Protein 5BP3 (pdb70)

Foldseek 3Di:
DDDDDDQLAQADKDWDPDPPTKIKTKGWPACLSPVLQLQWAFLNFRWRAPLVVLQVLQLVQCVVQNASAKKFWKFFFDIHTHHNTFMKMKMWGDPDRQKIWIWIWGDVIDTGIIIMHGDPDPDDFDDFDAPVVVCVQFPDKDALVVLQVVLVVLGTGGDPQLSQWGIKTHHALVAFKIKTFGAGDPVCLVVCPNTQDDSSRVNNLVSRNCVRNVNVVLVQGNKGWGTFGMKGFDDRLSQFTMKMKGWPDHHNFWTFMKIFTAGPRRGGGMITGGTIIGDRDCPVSD/DDDDDDFLAQADKDWDPDPDTKIKGKGWPACLSPVLQCQWWFLNFRWDAPLVVLQVQCLPQCVVQVDFWKKFWKFFAPIGTHHNTFMKMWMWGAPDRQKTWIWIAGPHDTTMIIMIGRPDPDDFDDFDAPVVVCVQFPDKDALVNLQVLLVVLGTGGDDQLSQFGIKTHHALVAFKIKTFGAGDPVCLVVLPNTQGDSSRVNNLVSRNCVRNVNVVQCLRNKGWGTFRMKGFDARLSQFGMKMKGWPDHHNAWTWIKIFTAGNRRGGGMITHGTTIGDHDSD

B-factor: mean 35.29, std 12.26, range [15.98, 93.37]

Nearest PDB structures (foldseek):
  5bp3-assembly2_B  TM=1.004E+00  e=6.749E-65  Mycolicibacterium smegmatis MC2 155
  5bp3-assembly2_A-3  TM=1.000E+00  e=9.853E-60  Mycolicibacterium smegmatis MC2 155
  5bp2-assembly1_A  TM=9.965E-01  e=7.655E-59  Mycolicibacterium smegmatis MC2 155
  5bp4-assembly6_L  TM=9.867E-01  e=1.639E-58  Mycolicibacterium smegmatis MC2 155
  5bp4-assembly8_O  TM=9.883E-01  e=1.133E-57  Mycolicibacterium smegmatis MC2 155

Solvent-accessible surface area: 24494 Å² total; per-residue (Å²): 188,132,110,126,110,80,29,41,0,3,13,74,77,83,82,44,135,96,154,91,70,46,6,59,8,96,9,52,0,0,23,133,54,17,92,30,0,39,38,6,85,0,55,139,55,10,3,6,1,8,0,0,6,0,0,0,0,15,17,0,6,82,64,10,31,57,61,114,11,2,0,40,71,2,106,12,113,52,29,8,66,18,97,96,62,9,58,0,69,0,38,0,30,26,77,47,132,19,29,0,105,6,7,0,42,6,149,157,173,42,86,28,3,56,7,42,0,58,15,75,43,137,37,148,88,43,83,66,49,64,21,111,55,26,59,78,60,12,94,72,129,39,31,0,100,126,12,33,66,36,13,41,116,57,10,6,30,32,28,82,8,0,36,10,0,64,38,0,44,8,15,78,39,86,70,53,20,0,0,0,18,2,20,5,26,50,124,25,76,106,43,12,66,56,26,41,0,5,0,0,3,0,4,0,0,3,6,0,0,22,3,0,26,59,1,100,117,71,8,95,38,20,14,17,18,41,5,2,121,54,0,14,26,37,33,75,6,118,76,1,125,44,0,20,1,116,10,68,133,18,68,69,168,10,2,20,0,31,0,27,0,0,20,58,107,0,40,0,12,0,2,0,32,2,0,74,4,3,79,35,96,10,104,95,8,147,184,131,115,125,110,82,28,44,0,3,15,73,76,82,80,44,134,100,159,85,71,42,6,58,6,96,8,51,0,0,24,132,52,20,91,29,0,36,39,7,84,6,90,138,64,9,4,8,1,9,0,0,7,0,0,0,0,12,15,0,5,77,62,9,22,67,69,100,10,2,0,39,74,1,116,27,78,82,49,7,101,16,97,98,62,9,51,0,69,0,34,0,25,25,81,46,124,19,29,0,106,7,8,0,49,4,171,171,47,50,31,0,43,7,47,0,65,15,87,41,140,31,150,92,40,86,64,51,65,16,114,60,27,51,83,61,12,95,69,128,40,35,0,101,125,14,32,66,35,12,40,114,52,11,7,30,32,26,81,8,0,36,8,0,55,32,1,49,9,16,76,39,87,68,52,17,0,0,0,15,3,32,8,30,48,121,24,52,105,38,14,68,56,21,40,0,4,0,0,5,0,5,0,0,4,7,0,0,24,4,0,28,61,4,96,111,52,81,30,41,30,11,23,21,66,1,0,111,66,0,18,31,39,32,80,4,97,87,2,81,44,0,19,0,117,12,78,126,16,38,89,175,13,6,37,0,38,0,26,0,0,26,66,119,0,38,0,13,0,1,0,43,2,0,49,5,2,96,62,94,47,152

InterPro domains:
  IPR001227 Acyl transferase domain superfamily [G3DSA:3.40.366.10] (452-859)
  IPR009081 Phosphopantetheine binding ACP domain [PF00550] (2035-2097)
  IPR009081 Phosphopantetheine binding ACP domain [PS50075] (2029-2104)
  IPR011032 GroES-like superfamily [SSF50129] (1423-1559)
  IPR013154 Alcohol dehydrogenase-like, N-terminal [PF08240] (1445-1528)
  IPR013968 Polyketide synthase-like, ketoreductase domain [PF08659] (1765-1947)
  IPR014030 Beta-ketoacyl synthase-like, N-terminal domain [PF00109] (8-256)
  IPR014031 Beta-ketoacyl synthase, C-terminal domain [PF02801] (264-377)
  IPR014043 Acyl transferase domain [PF00698] (541-857)
  IPR014043 Acyl transferase domain [SM00827] (543-838)
  IPR016035 Acyl transferase/acyl hydrolase/lysophospholipase [SSF52151] (541-826)
  IPR016036 Malonyl-CoA ACP transacylase, ACP-binding [SSF55048] (663-729)
  IPR016039 Thiolase-like [G3DSA:3.40.47.10] (2-451)
  IPR016039 Thiolase-like [SSF53901] (7-376)
  IPR018201 Beta-ketoacyl synthase, active site [PS00606] (169-185)
  IPR020806 Polyketide synthase-like, phosphopantetheine-binding domain [SM00823] (2036-2101)
  IPR020807 Polyketide/metazoan fatty acid synthase-like, dehydratase domain [SM00826] (901-1062)
  IPR020841 Polyketide synthase, beta-ketoacyl synthase domain [PS52004] (6-428)
  IPR020841 Polyketide synthase, beta-ketoacyl synthase domain [SM00825] (9-431)
  IPR020843 Enoylreductase domain [SM00829] (1429-1741)

Sequence (568 aa):
VPSVVSVHPLLGSHVVLPQEPEEHLWQGDVGTEEAHPWLSDHRVHQVVAVLPGAAYCEMMALAAVTPVLGDDTTGGEVHDLKFHDMLLLDDATPVWVSAAVTAPGTAEFGVETHDRTQRATAVLRGDVDAEERPAAHSIDALLAAHPNRVDGDELRAGFGTVGIGHGAAFAGLSEAYVATAAEPTVVAAVVALPGPLRSGQRGYTVHPALLDACFQSVIAHPEVQNIIAASSGMLLPLGVRRRLRAYGSTRRNNVRRYCLSSRIVKADSFGVEADLELLDADGTVLLSAMMGLQQLGTGNSDKAEVPSVVSVHPLLGSHVVLPQEPEEHLWQGDVGTEAHPWLSDHRVHQVAVVLPGAAYCEMALAAVTPVLGDTGEVHDLKKFHDMLLLDDATPVVWVSAAVTAPGTAEFGVETHHRRTQRATAVLRGDVDAERPAAHSIDALLAAHPNRVDGDEELRAGFGTVGIIGHGAAFAGLSEAYVATAAEPTVVAAVALPGPLRRSGQRGYTVHPALLDACFQSVIAHPEVQNIIASGMLLPLGVRRRRLRAYGSTRNVRRYCLSRIVKKADSFGVEADLELLDADGTVLLSAMMGLQLGTTGNSD

Radius of gyration: 28.71 Å; Cα contacts (8 Å, |Δi|>4): 1535; chains: 2; bounding box: 66×70×73 Å

Structure (mmCIF, N/CA/C/O backbone):
data_5BP3
#
_entry.id   5BP3
#
_cell.length_a   67.060
_cell.length_b   162.200
_cell.length_c   59.490
_cell.angle_alpha   90.00
_cell.angle_beta   90.00
_cell.angle_gamma   90.00
#
_symmetry.space_group_name_H-M   'P 21 21 2'
#
loop_
_entity.id
_entity.type
_entity.pdbx_description
1 polymer 'Mycocerosic acid synthase-like polyketide synthase'
2 non-polymer 1,2-ETHANEDIOL
3 water water
#
loop_
_atom_site.group_PDB
_atom_site.id
_atom_site.type_symbol
_atom_site.label_atom_id
_atom_site.label_alt_id
_atom_site.label_comp_id
_atom_site.label_asym_id
_atom_site.label_entity_id
_atom_site.label_seq_id
_atom_site.pdbx_PDB_ins_code
_atom_site.Cartn_x
_atom_site.Cartn_y
_atom_site.Cartn_z
_atom_site.occupancy
_atom_site.B_iso_or_equiv
_atom_site.auth_seq_id
_atom_site.auth_comp_id
_atom_site.auth_asym_id
_atom_site.auth_atom_id
_atom_site.pdbx_PDB_model_num
ATOM 1 N N . VAL A 1 14 ? 93.892 206.594 13.376 1.00 56.48 895 VAL A N 1
ATOM 2 C CA . VAL A 1 14 ? 92.493 206.149 13.380 1.00 56.22 895 VAL A CA 1
ATOM 3 C C . VAL A 1 14 ? 92.284 204.998 14.373 1.00 53.17 895 VAL A C 1
ATOM 4 O O . VAL A 1 14 ? 92.982 203.994 14.303 1.00 52.99 895 VAL A O 1
ATOM 16 N N . PRO A 1 15 ? 91.336 205.161 15.315 1.00 50.76 896 PRO A N 1
ATOM 17 C CA . PRO A 1 15 ? 91.140 204.114 16.311 1.00 48.29 896 PRO A CA 1
ATOM 18 C C . PRO A 1 15 ? 90.587 202.847 15.698 1.00 42.79 896 PRO A C 1
ATOM 19 O O . PRO A 1 15 ? 90.081 202.778 14.570 1.00 41.21 896 PRO A O 1
ATOM 30 N N . SER A 1 16 ? 90.716 201.807 16.491 1.00 41.55 897 SER A N 1
ATOM 31 C CA . SER A 1 16 ? 90.298 200.496 16.049 1.00 39.58 897 SER A CA 1
ATOM 32 C C . SER A 1 16 ? 89.841 199.664 17.221 1.00 38.65 897 SER A C 1
ATOM 33 O O . SER A 1 16 ? 90.193 199.926 18.374 1.00 41.15 897 SER A O 1
ATOM 41 N N A VAL A 1 17 ? 89.035 198.654 16.922 0.30 36.46 898 VAL A N 1
ATOM 42 N N B VAL A 1 17 ? 89.061 198.638 16.896 0.70 36.76 898 VAL A N 1
ATOM 43 C CA A VAL A 1 17 ? 88.561 197.733 17.943 0.30 35.00 898 VAL A CA 1
ATOM 44 C CA B VAL A 1 17 ? 88.498 197.727 17.883 0.70 35.41 898 VAL A CA 1
ATOM 45 C C A VAL A 1 17 ? 88.776 196.315 17.446 0.30 35.19 898 VAL A C 1
ATOM 46 C C B VAL A 1 17 ? 88.828 196.309 17.419 0.70 34.77 898 VAL A C 1
ATOM 47 O O A VAL A 1 17 ? 88.596 196.017 16.266 0.30 36.64 898 VAL A O 1
ATOM 48 O O B VAL A 1 17 ? 88.795 196.013 16.225 0.70 36.18 898 VAL A O 1
ATOM 73 N N . SER A 1 18 ? 89.193 195.447 18.350 1.00 35.18 899 SER A N 1
ATOM 74 C CA . SER A 1 18 ? 89.440 194.063 17.977 1.00 36.79 899 SER A CA 1
ATOM 75 C C . SER A 1 18 ? 88.085 193.397 17.716 1.00 34.45 899 SER A C 1
ATOM 76 O O . SER A 1 18 ? 87.073 193.776 18.323 1.00 35.26 899 SER A O 1
ATOM 85 N N . VAL A 1 19 ? 88.054 192.446 16.778 1.00 30.57 900 VAL A N 1
ATOM 86 C CA . VAL A 1 19 ? 86.823 191.748 16.454 1.00 29.49 900 VAL A CA 1
ATOM 87 C C . VAL A 1 19 ? 87.119 190.268 16.340 1.00 29.94 900 VAL A C 1
ATOM 88 O O . VAL A 1 19 ? 88.244 189.865 16.050 1.00 30.66 900 VAL A O 1
ATOM 101 N N . HIS A 1 20 ? 86.092 189.496 16.603 1.00 26.35 901 HIS A N 1
ATOM 102 C CA . HIS A 1 20 ? 86.171 188.073 16.359 1.00 26.47 901 HIS A CA 1
ATOM 103 C C . HIS A 1 20 ? 86.237 187.914 14.832 1.00 27.43 901 HIS A C 1
ATOM 104 O O . HIS A 1 20 ? 85.514 188.598 14.102 1.00 27.21 901 HIS A O 1
ATOM 117 N N . PRO A 1 21 ? 87.047 186.950 14.337 1.00 27.97 902 PRO A N 1
ATOM 118 C CA . PRO A 1 21 ? 87.253 186.832 12.884 1.00 27.76 902 PRO A CA 1
ATOM 119 C C . PRO A 1 21 ? 86.004 186.529 12.051 1.00 30.30 902 PRO A C 1
ATOM 120 O O . PRO A 1 21 ? 85.954 186.910 10.875 1.00 32.34 902 PRO A O 1
ATOM 131 N N . LEU A 1 22 ? 85.030 185.835 12.636 1.00 25.94 903 LEU A N 1
ATOM 132 C CA . LEU A 1 22 ? 83.791 185.524 11.945 1.00 26.34 903 LEU A CA 1
ATOM 133 C C . LEU A 1 22 ? 82.651 186.426 12.358 1.00 29.41 903 LEU A C 1
ATOM 134 O O . LEU A 1 22 ? 81.889 186.847 11.511 1.00 31.15 903 LEU A O 1
ATOM 150 N N . LEU A 1 23 ? 82.519 186.729 13.641 1.00 26.53 904 LEU A N 1
ATOM 151 C CA . LEU A 1 23 ? 81.371 187.529 14.078 1.00 25.37 904 LEU A CA 1
ATOM 152 C C . LEU A 1 23 ? 81.462 188.991 13.583 1.00 26.50 904 LEU A C 1
ATOM 153 O O . LEU A 1 23 ? 80.458 189.576 13.255 1.00 26.63 904 LEU A O 1
ATOM 169 N N . GLY A 1 24 ? 82.664 189.535 13.522 1.00 26.15 905 GLY A N 1
ATOM 170 C CA . GLY A 1 24 ? 82.812 190.920 13.060 1.00 27.43 905 GLY A CA 1
ATOM 171 C C . GLY A 1 24 ? 82.311 191.978 14.020 1.00 25.63 905 GLY A C 1
ATOM 172 O O . GLY A 1 24 ? 82.420 191.871 15.241 1.00 26.30 905 GLY A O 1
ATOM 176 N N . SER A 1 25 ? 81.738 193.028 13.438 1.00 26.48 906 SER A N 1
ATOM 177 C CA . SER A 1 25 ? 81.436 194.228 14.233 1.00 26.90 906 SER A CA 1
ATOM 178 C C . SER A 1 25 ? 80.224 193.978 15.103 1.00 27.73 906 SER A C 1
ATOM 179 O O . SER A 1 25 ? 79.243 193.404 14.625 1.00 27.82 906 SER A O 1
ATOM 187 N N . HIS A 1 26 ? 80.313 194.413 16.362 1.00 27.45 907 HIS A N 1
ATOM 188 C CA . HIS A 1 26 ? 79.357 194.117 17.413 1.00 27.31 907 HIS A CA 1
ATOM 189 C C . HIS A 1 26 ? 78.671 195.372 17.956 1.00 25.77 907 HIS A C 1
ATOM 190 O O . HIS A 1 26 ? 79.360 196.365 18.256 1.00 26.82 907 HIS A O 1
ATOM 203 N N . VAL A 1 27 ? 77.354 195.342 18.060 1.00 26.28 908 VAL A N 1
ATOM 204 C CA . VAL A 1 27 ? 76.623 196.398 18.791 1.00 27.03 908 VAL A CA 1
ATOM 205 C C . VAL A 1 27 ? 75.589 195.763 19.706 1.00 27.11 908 VAL A C 1
ATOM 206 O O . VAL A 1 27 ? 75.218 194.594 19.532 1.00 28.31 908 VAL A O 1
ATOM 219 N N . VAL A 1 28 ? 75.192 196.496 20.734 1.00 26.90 909 VAL A N 1
ATOM 220 C CA . VAL A 1 28 ? 74.025 196.172 21.524 1.00 30.37 909 VAL A CA 1
ATOM 221 C C . VAL A 1 28 ? 72.895 197.056 21.013 1.00 29.12 909 VAL A C 1
ATOM 222 O O . VAL A 1 28 ? 73.114 198.246 20.778 1.00 34.15 909 VAL A O 1
ATOM 235 N N . LEU A 1 29 ? 71.706 196.524 20.807 1.00 33.46 910 LEU A N 1
ATOM 236 C CA . LEU A 1 29 ? 70.605 197.313 20.279 1.00 31.86 910 LEU A CA 1
ATOM 237 C C . LEU A 1 29 ? 70.100 198.268 21.358 1.00 34.31 910 LEU A C 1
ATOM 238 O O . LEU A 1 29 ? 70.177 197.957 22.549 1.00 35.93 910 LEU A O 1
ATOM 254 N N . PRO A 1 30 ? 69.600 199.447 20.946 1.00 35.37 911 PRO A N 1
ATOM 255 C CA . PRO A 1 30 ? 69.075 200.426 21.900 1.00 38.89 911 PRO A CA 1
ATOM 256 C C . PRO A 1 30 ? 67.654 200.083 22.315 1.00 42.92 911 PRO A C 1
ATOM 257 O O . PRO A 1 30 ? 66.715 200.806 21.981 1.00 43.80 911 PRO A O 1
ATOM 268 N N . GLN A 1 31 ? 67.496 198.976 23.034 1.00 46.64 912 GLN A N 1
ATOM 269 C CA . GLN A 1 31 ? 66.172 198.537 23.444 1.00 50.17 912 GLN A CA 1
ATOM 270 C C . GLN A 1 31 ? 66.251 197.543 24.597 1.00 50.32 912 GLN A C 1
ATOM 271 O O . GLN A 1 31 ? 67.342 197.139 25.017 1.00 46.47 912 GLN A O 1
ATOM 285 N N . GLU A 1 32 ? 65.082 197.152 25.090 1.00 53.00 913 GLU A N 1
ATOM 286 C CA . GLU A 1 32 ? 64.961 196.105 26.091 1.00 58.19 913 GLU A CA 1
ATOM 287 C C . GLU A 1 32 ? 64.091 195.018 25.493 1.00 59.23 913 GLU A C 1
ATOM 288 O O . GLU A 1 32 ? 63.173 195.320 24.727 1.00 60.69 913 GLU A O 1
ATOM 300 N N . PRO A 1 33 ? 64.370 193.750 25.823 1.00 58.41 914 PRO A N 1
ATOM 301 C CA . PRO A 1 33 ? 65.468 193.252 26.659 1.00 54.35 914 PRO A CA 1
ATOM 302 C C . PRO A 1 33 ? 66.809 193.377 25.954 1.00 48.88 914 PRO A C 1
ATOM 303 O O . PRO A 1 33 ? 66.856 193.768 24.786 1.00 47.97 914 PRO A O 1
ATOM 314 N N . GLU A 1 34 ? 67.881 193.036 26.661 1.00 42.36 915 GLU A N 1
ATOM 315 C CA . GLU A 1 34 ? 69.219 193.140 26.115 1.00 39.36 915 GLU A CA 1
ATOM 316 C C . GLU A 1 34 ? 69.366 192.262 24.877 1.00 35.65 915 GLU A C 1
ATOM 317 O O . GLU A 1 34 ? 69.142 191.046 24.921 1.00 38.20 915 GLU A O 1
ATOM 329 N N . GLU A 1 35 ? 69.767 192.887 23.777 1.00 35.02 916 GLU A N 1
ATOM 330 C CA . GLU A 1 35 ? 69.998 192.177 22.532 1.00 33.51 916 GLU A CA 1
ATOM 331 C C . GLU A 1 35 ? 71.243 192.642 21.795 1.00 31.34 916 GLU A C 1
ATOM 332 O O . GLU A 1 35 ? 71.492 193.830 21.650 1.00 32.88 916 GLU A O 1
ATOM 344 N N . HIS A 1 36 ? 72.012 191.687 21.308 1.00 31.70 917 HIS A N 1
ATOM 345 C CA . HIS A 1 36 ? 73.265 191.903 20.626 1.00 28.16 917 HIS A CA 1
ATOM 346 C C . HIS A 1 36 ? 73.115 191.603 19.135 1.00 27.49 917 HIS A C 1
ATOM 347 O O . HIS A 1 36 ? 72.382 190.696 18.738 1.00 28.20 917 HIS A O 1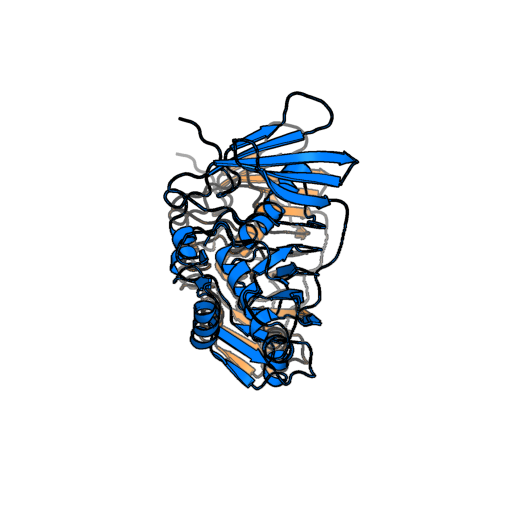
ATOM 360 N N . LEU A 1 37 ? 73.861 192.329 18.324 1.00 26.35 918 LEU A N 1
ATOM 361 C CA . LEU A 1 37 ? 73.883 192.148 16.892 1.00 25.21 918 LEU A CA 1
ATOM 362 C C . LEU A 1 37 ? 75.318 192.267 16.402 1.00 25.28 918 LEU A C 1
ATOM 363 O O . LEU A 1 37 ? 76.036 193.221 16.722 1.00 27.16 918 LEU A O 1
ATOM 379 N N . TRP A 1 38 ? 75.737 191.281 15.608 1.00 26.11 919 TRP A N 1
ATOM 380 C CA . TRP A 1 38 ? 77.013 191.331 14.953 1.00 25.39 919 TRP A CA 1
ATOM 381 C C . TRP A 1 38 ? 76.815 191.279 13.435 1.00 26.01 919 TRP A C 1
ATOM 382 O O . TRP A 1 38 ? 75.915 190.583 12.939 1.00 28.64 919 TRP A O 1
ATOM 403 N N . GLN A 1 39 ? 77.682 191.962 12.688 1.00 24.07 920 GLN A N 1
ATOM 404 C CA . GLN A 1 39 ? 77.748 191.797 11.240 1.00 23.54 920 GLN A CA 1
ATOM 405 C C . GLN A 1 39 ? 79.150 191.371 10.847 1.00 24.67 920 GLN A C 1
ATOM 406 O O . GLN A 1 39 ? 80.125 192.103 11.050 1.00 27.22 920 GLN A O 1
ATOM 420 N N . GLY A 1 40 ? 79.261 190.174 10.268 1.00 25.41 921 GLY A N 1
ATOM 421 C CA . GLY A 1 40 ? 80.544 189.635 9.866 1.00 27.85 921 GLY A CA 1
ATOM 422 C C . GLY A 1 40 ? 80.559 189.306 8.381 1.00 25.83 921 GLY A C 1
ATOM 423 O O . GLY A 1 40 ? 79.597 189.572 7.654 1.00 26.82 921 GLY A O 1
ATOM 427 N N . ASP A 1 41 ? 81.672 188.738 7.941 1.00 26.85 922 ASP A N 1
ATOM 428 C CA . ASP A 1 41 ? 81.871 188.313 6.566 1.00 27.58 922 ASP A CA 1
ATOM 429 C C . ASP A 1 41 ? 82.557 186.965 6.616 1.00 28.59 922 ASP A C 1
ATOM 430 O O . ASP A 1 41 ? 83.670 186.858 7.129 1.00 31.64 922 ASP A O 1
ATOM 439 N N . VAL A 1 42 ? 81.871 185.946 6.109 1.00 28.13 923 VAL A N 1
ATOM 440 C CA . VAL A 1 42 ? 82.446 184.592 6.026 1.00 24.97 923 VAL A CA 1
ATOM 441 C C . VAL A 1 42 ? 82.766 184.215 4.597 1.00 27.00 923 VAL A C 1
ATOM 442 O O . VAL A 1 42 ? 82.813 183.019 4.242 1.00 27.75 923 VAL A O 1
ATOM 455 N N . GLY A 1 43 ? 83.037 185.216 3.758 1.00 27.90 924 GLY A N 1
ATOM 456 C CA . GLY A 1 43 ? 83.378 184.932 2.381 1.00 27.59 924 GLY A CA 1
ATOM 457 C C . GLY A 1 43 ? 84.812 184.476 2.220 1.00 27.37 924 GLY A C 1
ATOM 458 O O . GLY A 1 43 ? 85.636 184.608 3.112 1.00 26.47 924 GLY A O 1
ATOM 462 N N . THR A 1 44 ? 85.102 183.902 1.059 1.00 28.55 925 THR A N 1
ATOM 463 C CA . THR A 1 44 ? 86.407 183.316 0.821 1.00 28.43 925 THR A CA 1
ATOM 464 C C . THR A 1 44 ? 87.506 184.366 0.566 1.00 28.38 925 THR A C 1
ATOM 465 O O . THR A 1 44 ? 88.688 184.058 0.666 1.00 31.58 925 THR A O 1
ATOM 476 N N . GLU A 1 45 ? 87.161 185.606 0.231 1.00 30.75 926 GLU A N 1
ATOM 477 C CA A GLU A 1 45 ? 88.189 186.625 0.143 0.51 33.06 926 GLU A CA 1
ATOM 478 C CA B GLU A 1 45 ? 88.191 186.629 0.149 0.49 31.95 926 GLU A CA 1
ATOM 479 C C . GLU A 1 45 ? 88.671 186.986 1.554 1.00 34.42 926 GLU A C 1
ATOM 480 O O . GLU A 1 45 ? 89.865 187.161 1.789 1.00 37.01 926 GLU A O 1
ATOM 503 N N . ALA A 1 46 ? 87.741 187.090 2.497 1.00 33.01 927 ALA A N 1
ATOM 504 C CA . ALA A 1 46 ? 88.093 187.368 3.888 1.00 32.31 927 ALA A CA 1
ATOM 505 C C . ALA A 1 46 ? 88.806 186.193 4.572 1.00 31.04 927 ALA A C 1
ATOM 506 O O . ALA A 1 46 ? 89.709 186.388 5.400 1.00 33.20 927 ALA A O 1
ATOM 513 N N . HIS A 1 47 ? 88.401 184.978 4.201 1.00 27.53 928 HIS A N 1
ATOM 514 C CA . HIS A 1 47 ? 88.870 183.760 4.840 1.00 24.84 928 HIS A CA 1
ATOM 515 C C . HIS A 1 47 ? 89.195 182.757 3.748 1.00 26.99 928 HIS A C 1
ATOM 516 O O . HIS A 1 47 ? 88.380 181.861 3.467 1.00 26.64 928 HIS A O 1
ATOM 529 N N . PRO A 1 48 ? 90.385 182.882 3.134 1.00 26.82 929 PRO A N 1
ATOM 530 C CA . PRO A 1 48 ? 90.674 182.017 1.981 1.00 27.46 929 PRO A CA 1
ATOM 531 C C . PRO A 1 48 ? 90.643 180.537 2.360 1.00 26.78 929 PRO A C 1
ATOM 532 O O . PRO A 1 48 ? 90.329 179.707 1.507 1.00 28.43 929 PRO A O 1
ATOM 543 N N . TRP A 1 49 ? 90.928 180.215 3.619 1.00 26.22 930 TRP A N 1
ATOM 544 C CA . TRP A 1 49 ? 90.904 178.817 4.057 1.00 25.18 930 TRP A CA 1
ATOM 545 C C . TRP A 1 49 ? 89.515 178.195 3.936 1.00 23.74 930 TRP A C 1
ATOM 546 O O . TRP A 1 49 ? 89.389 176.976 3.831 1.00 23.83 930 TRP A O 1
ATOM 567 N N . LEU A 1 50 ? 88.462 178.999 3.916 1.00 23.37 931 LEU A N 1
ATOM 568 C CA . LEU A 1 50 ? 87.096 178.463 3.725 1.00 22.61 931 LEU A CA 1
ATOM 569 C C . LEU A 1 50 ? 86.863 177.932 2.313 1.00 23.26 931 LEU A C 1
ATOM 570 O O . LEU A 1 50 ? 85.923 177.164 2.108 1.00 24.39 931 LEU A O 1
ATOM 586 N N . SER A 1 51 ? 87.726 178.298 1.360 1.00 23.52 932 SER A N 1
ATOM 587 C CA . SER A 1 51 ? 87.677 177.671 0.032 1.00 25.44 932 SER A CA 1
ATOM 588 C C . SER A 1 51 ? 87.924 176.149 0.118 1.00 24.67 932 SER A C 1
ATOM 589 O O . SER A 1 51 ? 87.625 175.426 -0.819 1.00 28.38 932 SER A O 1
ATOM 597 N N . ASP A 1 52 ? 88.495 175.688 1.230 1.00 24.16 933 ASP A N 1
ATOM 598 C CA . ASP A 1 52 ? 88.933 174.289 1.330 1.00 25.03 933 ASP A CA 1
ATOM 599 C C . ASP A 1 52 ? 87.882 173.370 1.952 1.00 22.41 933 ASP A C 1
ATOM 600 O O . ASP A 1 52 ? 88.154 172.189 2.221 1.00 24.64 933 ASP A O 1
ATOM 609 N N . HIS A 1 53 ? 86.677 173.887 2.165 1.00 22.71 934 HIS A N 1
ATOM 610 C CA . HIS A 1 53 ? 85.551 173.050 2.616 1.00 21.50 934 HIS A CA 1
ATOM 611 C C . HIS A 1 53 ? 84.458 173.118 1.568 1.00 20.41 934 HIS A C 1
ATOM 612 O O . HIS A 1 53 ? 83.727 174.119 1.479 1.00 24.06 934 HIS A O 1
ATOM 625 N N . ARG A 1 54 ? 84.372 172.074 0.747 1.00 24.87 935 ARG A N 1
ATOM 626 C CA . ARG A 1 54 ? 83.516 172.084 -0.430 1.00 25.63 935 ARG A CA 1
ATOM 627 C C . ARG A 1 54 ? 82.522 170.949 -0.441 1.00 24.99 935 ARG A C 1
ATOM 628 O O . ARG A 1 54 ? 82.837 169.829 -0.020 1.00 24.60 935 ARG A O 1
ATOM 649 N N . VAL A 1 55 ? 81.326 171.237 -0.944 1.00 24.51 936 VAL A N 1
ATOM 650 C CA . VAL A 1 55 ? 80.312 170.217 -1.200 1.00 26.44 936 VAL A CA 1
ATOM 651 C C . VAL A 1 55 ? 79.984 170.300 -2.676 1.00 24.54 936 VAL A C 1
ATOM 652 O O . VAL A 1 55 ? 79.618 171.357 -3.159 1.00 26.34 936 VAL A O 1
ATOM 665 N N . HIS A 1 56 ? 80.115 169.188 -3.387 1.00 26.23 937 HIS A N 1
ATOM 666 C CA . HIS A 1 56 ? 79.993 169.164 -4.842 1.00 29.82 937 HIS A CA 1
ATOM 667 C C . HIS A 1 56 ? 80.799 170.292 -5.499 1.00 30.22 937 HIS A C 1
ATOM 668 O O . HIS A 1 56 ? 80.319 170.994 -6.392 1.00 36.24 937 HIS A O 1
ATOM 681 N N . GLN A 1 57 ? 82.042 170.441 -5.053 1.00 31.45 938 GLN A N 1
ATOM 682 C CA . GLN A 1 57 ? 82.994 171.364 -5.663 1.00 33.57 938 GLN A CA 1
ATOM 683 C C . GLN A 1 57 ? 82.645 172.872 -5.519 1.00 31.80 938 GLN A C 1
ATOM 684 O O . GLN A 1 57 ? 83.271 173.705 -6.175 1.00 37.04 938 GLN A O 1
ATOM 698 N N . VAL A 1 58 ? 81.681 173.194 -4.645 1.00 29.95 939 VAL A N 1
ATOM 699 C CA A VAL A 1 58 ? 81.471 174.594 -4.270 0.55 28.02 939 VAL A CA 1
ATOM 700 C CA B VAL A 1 58 ? 81.305 174.556 -4.249 0.45 26.71 939 VAL A CA 1
ATOM 701 C C . VAL A 1 58 ? 81.693 174.813 -2.787 1.00 25.37 939 VAL A C 1
ATOM 702 O O . VAL A 1 58 ? 81.408 173.981 -1.943 1.00 26.10 939 VAL A O 1
ATOM 727 N N . ALA A 1 59 ? 82.276 175.965 -2.471 1.00 25.78 940 ALA A N 1
ATOM 728 C CA . ALA A 1 59 ? 82.592 176.299 -1.083 1.00 24.35 940 ALA A CA 1
ATOM 729 C C . ALA A 1 59 ? 81.319 176.494 -0.264 1.00 21.83 940 ALA A C 1
ATOM 730 O O . ALA A 1 59 ? 80.437 177.246 -0.677 1.00 25.07 940 ALA A O 1
ATOM 737 N N . VAL A 1 60 ? 81.249 175.824 0.896 1.00 23.11 941 VAL A N 1
ATOM 738 C CA . VAL A 1 60 ? 80.084 175.858 1.776 1.00 25.62 941 VAL A CA 1
ATOM 739 C C . VAL A 1 60 ? 80.559 176.059 3.209 1.00 23.92 941 VAL A C 1
ATOM 740 O O . VAL A 1 60 ? 81.551 175.449 3.618 1.00 23.98 941 VAL A O 1
ATOM 753 N N . LEU A 1 61 ? 79.893 176.924 3.978 1.00 22.17 942 LEU A N 1
ATOM 754 C CA . LEU A 1 61 ? 80.339 177.167 5.342 1.00 22.54 942 LEU A CA 1
ATOM 755 C C . LEU A 1 61 ? 80.185 175.859 6.124 1.00 20.64 942 LEU A C 1
ATOM 756 O O . LEU A 1 61 ? 79.101 175.331 6.145 1.00 21.72 942 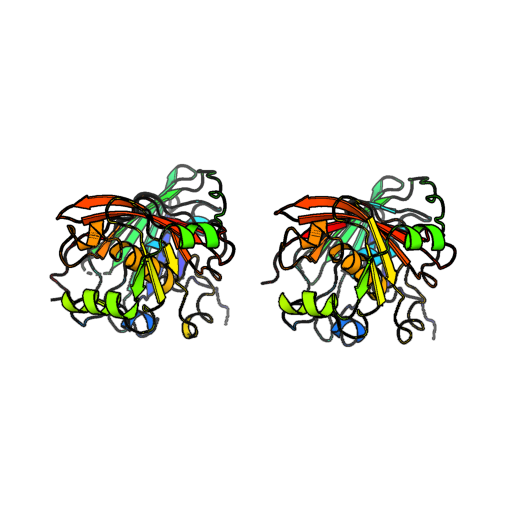LEU A O 1
ATOM 772 N N . PRO A 1 62 ? 81.252 175.418 6.791 1.00 21.08 943 PRO A N 1
ATOM 773 C CA . PRO A 1 62 ? 81.109 174.181 7.581 1.00 19.99 943 PRO A CA 1
ATOM 774 C C . PRO A 1 62 ? 80.303 174.433 8.834 1.00 17.97 943 PRO A C 1
ATOM 775 O O . PRO A 1 62 ? 80.346 175.536 9.433 1.00 19.66 943 PRO A O 1
ATOM 786 N N . GLY A 1 63 ? 79.618 173.408 9.341 1.00 21.18 944 GLY A N 1
ATOM 787 C CA . GLY A 1 63 ? 78.900 173.535 10.594 1.00 21.92 944 GLY A CA 1
ATOM 788 C C . GLY A 1 63 ? 79.771 173.949 11.775 1.00 22.45 944 GLY A C 1
ATOM 789 O O . GLY A 1 63 ? 79.316 174.646 12.672 1.00 21.16 944 GLY A O 1
ATOM 793 N N . ALA A 1 64 ? 81.037 173.564 11.732 1.00 19.56 945 ALA A N 1
ATOM 794 C CA . ALA A 1 64 ? 81.997 173.919 12.761 1.00 21.13 945 ALA A CA 1
ATOM 795 C C . ALA A 1 64 ? 82.079 175.431 12.902 1.00 18.46 945 ALA A C 1
ATOM 796 O O . ALA A 1 64 ? 82.324 175.910 13.986 1.00 21.76 945 ALA A O 1
ATOM 803 N N . ALA A 1 65 ? 81.871 176.147 11.811 1.00 18.79 946 ALA A N 1
ATOM 804 C CA . ALA A 1 65 ? 81.918 177.624 11.894 1.00 21.23 946 ALA A CA 1
ATOM 805 C C . ALA A 1 65 ? 80.789 178.144 12.751 1.00 19.88 946 ALA A C 1
ATOM 806 O O . ALA A 1 65 ? 81.019 179.089 13.561 1.00 21.68 946 ALA A O 1
ATOM 813 N N . TYR A 1 66 ? 79.571 177.621 12.605 1.00 22.04 947 TYR A N 1
ATOM 814 C CA . TYR A 1 66 ? 78.478 178.036 13.499 1.00 20.33 947 TYR A CA 1
ATOM 815 C C . TYR A 1 66 ? 78.766 177.719 14.967 1.00 19.05 947 TYR A C 1
ATOM 816 O O . TYR A 1 66 ? 78.388 178.446 15.877 1.00 23.01 947 TYR A O 1
ATOM 834 N N . CYS A 1 67 ? 79.415 176.583 15.209 1.00 20.64 948 CYS A N 1
ATOM 835 C CA . CYS A 1 67 ? 79.776 176.234 16.563 1.00 21.32 948 CYS A CA 1
ATOM 836 C C . CYS A 1 67 ? 80.707 177.243 17.201 1.00 21.60 948 CYS A C 1
ATOM 837 O O . CYS A 1 67 ? 80.543 177.584 18.369 1.00 21.46 948 CYS A O 1
ATOM 845 N N . GLU A 1 68 ? 81.684 177.698 16.426 1.00 21.40 949 GLU A N 1
ATOM 846 C CA . GLU A 1 68 ? 82.625 178.718 16.882 1.00 20.06 949 GLU A CA 1
ATOM 847 C C . GLU A 1 68 ? 81.914 180.040 17.119 1.00 22.44 949 GLU A C 1
ATOM 848 O O . GLU A 1 68 ? 82.157 180.695 18.143 1.00 22.80 949 GLU A O 1
ATOM 860 N N A MET A 1 69 ? 81.048 180.421 16.185 0.59 21.86 950 MET A N 1
ATOM 861 N N B MET A 1 69 ? 81.009 180.403 16.213 0.41 21.88 950 MET A N 1
ATOM 862 C CA A MET A 1 69 ? 80.285 181.653 16.364 0.59 22.91 950 MET A CA 1
ATOM 863 C CA B MET A 1 69 ? 80.284 181.672 16.339 0.41 22.01 950 MET A CA 1
ATOM 864 C C A MET A 1 69 ? 79.551 181.630 17.690 0.59 21.34 950 MET A C 1
ATOM 865 C C B MET A 1 69 ? 79.342 181.698 17.550 0.41 20.15 950 MET A C 1
ATOM 866 O O A MET A 1 69 ? 79.647 182.588 18.489 0.59 19.17 950 MET A O 1
ATOM 867 O O B MET A 1 69 ? 79.089 182.754 18.140 0.41 20.38 950 MET A O 1
ATOM 894 N N . ALA A 1 70 ? 78.816 180.549 17.944 1.00 24.67 951 ALA A N 1
ATOM 895 C CA . ALA A 1 70 ? 78.021 180.462 19.156 1.00 23.06 951 ALA A CA 1
ATOM 896 C C . ALA A 1 70 ? 78.932 180.483 20.388 1.00 23.72 951 ALA A C 1
ATOM 897 O O . ALA A 1 70 ? 78.653 181.196 21.364 1.00 23.67 951 ALA A O 1
ATOM 905 N N . LEU A 1 71 ? 80.021 179.704 20.365 1.00 21.41 952 LEU A N 1
ATOM 906 C CA . LEU A 1 71 ? 80.975 179.699 21.471 1.00 22.08 952 LEU A CA 1
ATOM 907 C C . LEU A 1 71 ? 81.545 181.099 21.750 1.00 21.18 952 LEU A C 1
ATOM 908 O O . LEU A 1 71 ? 81.708 181.496 22.913 1.00 24.13 952 LEU A O 1
ATOM 924 N N . ALA A 1 72 ? 81.854 181.829 20.687 1.00 22.61 953 ALA A N 1
ATOM 925 C CA . ALA A 1 72 ? 82.489 183.145 20.813 1.00 24.80 953 ALA A CA 1
ATOM 926 C C . ALA A 1 72 ? 81.501 184.170 21.347 1.00 24.16 953 ALA A C 1
ATOM 927 O O . ALA A 1 72 ? 81.906 185.228 21.872 1.00 26.95 953 ALA A O 1
ATOM 934 N N . ALA A 1 73 ? 80.211 183.911 21.183 1.00 23.45 954 ALA A N 1
ATOM 935 C CA . ALA A 1 73 ? 79.187 184.865 21.625 1.00 27.23 954 ALA A CA 1
ATOM 936 C C . ALA A 1 73 ? 78.849 184.791 23.124 1.00 25.66 954 ALA A C 1
ATOM 937 O O . ALA A 1 73 ? 78.254 185.714 23.689 1.00 26.20 954 ALA A O 1
ATOM 944 N N . VAL A 1 74 ? 79.191 183.684 23.784 1.00 26.57 955 VAL A N 1
ATOM 945 C CA . VAL A 1 74 ? 78.770 183.500 25.161 1.00 26.86 955 VAL A CA 1
ATOM 946 C C . VAL A 1 74 ? 79.312 184.587 26.092 1.00 28.51 955 VAL A C 1
ATOM 947 O O . VAL A 1 74 ? 78.548 185.160 26.864 1.00 29.32 955 VAL A O 1
ATOM 960 N N . THR A 1 75 ? 80.616 184.862 26.034 1.00 30.50 956 THR A N 1
ATOM 961 C CA . THR A 1 75 ? 81.215 185.820 26.973 1.00 32.02 956 THR A CA 1
ATOM 962 C C . THR A 1 75 ? 80.683 187.231 26.795 1.00 31.02 956 THR A C 1
ATOM 963 O O . THR A 1 75 ? 80.281 187.848 27.789 1.00 33.24 956 THR A O 1
ATOM 974 N N . PRO A 1 76 ? 80.669 187.751 25.549 1.00 29.35 957 PRO A N 1
ATOM 975 C CA . PRO A 1 76 ? 80.136 189.120 25.396 1.00 30.02 957 PRO A CA 1
ATOM 976 C C . PRO A 1 76 ? 78.689 189.275 25.859 1.00 30.85 957 PRO A C 1
ATOM 977 O O . PRO A 1 76 ? 78.310 190.346 26.332 1.00 33.69 957 PRO A O 1
ATOM 988 N N . VAL A 1 77 ? 77.892 188.218 25.733 1.00 28.91 958 VAL A N 1
ATOM 989 C CA . VAL A 1 77 ? 76.470 188.288 26.038 1.00 30.16 958 VAL A CA 1
ATOM 990 C C . VAL A 1 77 ? 76.155 188.019 27.498 1.00 30.93 958 VAL A C 1
ATOM 991 O O . VAL A 1 77 ? 75.348 188.725 28.112 1.00 34.28 958 VAL A O 1
ATOM 1004 N N . LEU A 1 78 ? 76.793 187.017 28.070 1.00 32.18 959 LEU A N 1
ATOM 1005 C CA . LEU A 1 78 ? 76.468 186.602 29.426 1.00 31.92 959 LEU A CA 1
ATOM 1006 C C . LEU A 1 78 ? 77.579 186.857 30.440 1.00 38.18 959 LEU A C 1
ATOM 1007 O O . LEU A 1 78 ? 77.384 186.673 31.647 1.00 39.15 959 LEU A O 1
ATOM 1023 N N . GLY A 1 79 ? 78.741 187.268 29.952 1.00 37.86 960 GLY A N 1
ATOM 1024 C CA . GLY A 1 79 ? 79.828 187.675 30.822 1.00 42.59 960 GLY A CA 1
ATOM 1025 C C . GLY A 1 79 ? 80.765 186.586 31.337 1.00 45.20 960 GLY A C 1
ATOM 1026 O O . GLY A 1 79 ? 81.631 186.878 32.156 1.00 49.26 960 GLY A O 1
ATOM 1030 N N A ASP A 1 80 ? 80.644 185.337 30.931 0.45 48.27 961 ASP A N 1
ATOM 1031 N N B ASP A 1 80 ? 80.580 185.369 30.807 0.55 43.24 961 ASP A N 1
ATOM 1032 C CA A ASP A 1 80 ? 81.522 184.377 31.587 0.45 48.89 961 ASP A CA 1
ATOM 1033 C CA B ASP A 1 80 ? 81.380 184.174 31.121 0.55 37.50 961 ASP A CA 1
ATOM 1034 C C A ASP A 1 80 ? 81.681 183.061 30.888 0.45 48.08 961 ASP A C 1
ATOM 1035 C C B ASP A 1 80 ? 81.444 183.342 29.848 0.55 33.29 961 ASP A C 1
ATOM 1036 O O A ASP A 1 80 ? 81.043 182.795 29.866 0.45 47.88 961 ASP A O 1
ATOM 1037 O O B ASP A 1 80 ? 80.623 183.533 28.968 0.55 30.61 961 ASP A O 1
ATOM 1054 N N A THR A 1 81 ? 82.585 182.258 31.445 0.45 46.50 962 THR A N 1
ATOM 1055 N N B THR A 1 81 ? 82.394 182.409 29.752 0.55 30.70 962 THR A N 1
ATOM 1056 C CA A THR A 1 81 ? 82.715 180.875 31.063 0.45 44.35 962 THR A CA 1
ATOM 1057 C CA B THR A 1 81 ? 82.516 181.583 28.547 0.55 29.25 962 THR A CA 1
ATOM 1058 C C A THR A 1 81 ? 81.318 180.278 31.114 0.45 41.85 962 THR A C 1
ATOM 1059 C C B THR A 1 81 ? 81.381 180.578 28.443 0.55 28.66 962 THR A C 1
ATOM 1060 O O A THR A 1 81 ? 80.669 180.262 32.165 0.45 42.80 962 THR A O 1
ATOM 1061 O O B THR A 1 81 ? 81.008 180.190 27.343 0.55 27.26 962 THR A O 1
ATOM 1082 N N A GLY A 1 82 ? 80.855 179.828 29.954 0.45 36.65 963 GLY A N 1
ATOM 1083 N N B GLY A 1 82 ? 80.854 180.153 29.594 0.55 26.41 963 GLY A N 1
ATOM 1084 C CA A GLY A 1 82 ? 79.538 179.247 29.811 0.45 32.32 963 GLY A CA 1
ATOM 1085 C CA B GLY A 1 82 ? 79.626 179.370 29.661 0.55 25.72 963 GLY A CA 1
ATOM 1086 C C A GLY A 1 82 ? 79.601 178.174 28.749 0.45 29.69 963 GLY A C 1
ATOM 1087 C C B GLY A 1 82 ? 79.621 178.187 28.717 0.55 25.86 963 GLY A C 1
ATOM 1088 O O A GLY A 1 82 ? 80.659 177.604 28.499 0.45 29.89 963 GLY A O 1
ATOM 1089 O O B GLY A 1 82 ? 80.640 177.536 28.544 0.55 24.76 963 GLY A O 1
ATOM 1096 N N . GLU A 1 83 ? 78.463 177.913 28.123 1.00 25.47 964 GLU A N 1
ATOM 1097 C CA . GLU A 1 83 ? 78.359 176.848 27.133 1.00 23.71 964 GLU A CA 1
ATOM 1098 C C . GLU A 1 83 ? 77.194 177.090 26.191 1.00 24.73 964 GLU A C 1
ATOM 1099 O O . GLU A 1 83 ? 76.385 178.010 26.403 1.00 27.95 964 GLU A O 1
ATOM 1112 N N . VAL A 1 84 ? 77.108 176.261 25.147 1.00 23.17 965 VAL A N 1
ATOM 1113 C CA . VAL A 1 84 ? 76.093 176.416 24.116 1.00 23.88 965 VAL A CA 1
ATOM 1114 C C . VAL A 1 84 ? 75.203 175.198 24.087 1.00 22.43 965 VAL A C 1
ATOM 1115 O O . VAL A 1 84 ? 75.714 174.082 24.110 1.00 24.19 965 VAL A O 1
ATOM 1128 N N . HIS A 1 85 ? 73.898 175.404 23.996 1.00 22.57 966 HIS A N 1
ATOM 1129 C CA . HIS A 1 85 ? 72.937 174.300 23.955 1.00 25.86 966 HIS A CA 1
ATOM 1130 C C . HIS A 1 85 ? 72.149 174.287 22.653 1.00 25.70 966 HIS A C 1
ATOM 1131 O O . HIS A 1 85 ? 71.768 175.312 22.109 1.00 26.89 966 HIS A O 1
ATOM 1144 N N . ASP A 1 86 ? 71.887 173.090 22.150 1.00 25.71 967 ASP A N 1
ATOM 1145 C CA . ASP A 1 86 ? 70.924 172.892 21.076 1.00 26.48 967 ASP A CA 1
ATOM 1146 C C . ASP A 1 86 ? 71.215 173.679 19.804 1.00 24.30 967 ASP A C 1
ATOM 1147 O O . ASP A 1 86 ? 70.292 174.216 19.190 1.00 24.48 967 ASP A O 1
ATOM 1156 N N . LEU A 1 87 ? 72.470 173.690 19.397 1.00 23.26 968 LEU A N 1
ATOM 1157 C CA . LEU A 1 87 ? 72.881 174.382 18.182 1.00 22.19 968 LEU A CA 1
ATOM 1158 C C . LEU A 1 87 ? 72.406 173.529 17.009 1.00 21.97 968 LEU A C 1
ATOM 1159 O O . LEU A 1 87 ? 72.587 172.289 16.993 1.00 23.24 968 LEU A O 1
ATOM 1175 N N . LYS A 1 88 ? 71.737 174.162 16.062 1.00 23.53 969 LYS A N 1
ATOM 1176 C CA . LYS A 1 88 ? 71.251 173.550 14.842 1.00 22.42 969 LYS A CA 1
ATOM 1177 C C . LYS A 1 88 ? 71.644 174.357 13.653 1.00 21.44 969 LYS A C 1
ATOM 1178 O O . LYS A 1 88 ? 71.617 175.594 13.733 1.00 24.18 969 LYS A O 1
ATOM 1197 N N . PHE A 1 89 ? 71.999 173.724 12.550 1.00 23.76 970 PHE A N 1
ATOM 1198 C CA . PHE A 1 89 ? 72.341 174.423 11.318 1.00 23.62 970 PHE A CA 1
ATOM 1199 C C . PHE A 1 89 ? 71.930 173.559 10.139 1.00 27.85 970 PHE A C 1
ATOM 1200 O O . PHE A 1 89 ? 72.661 172.645 9.735 1.00 28.14 970 PHE A O 1
ATOM 1218 N N . HIS A 1 90 ? 70.742 173.831 9.611 1.00 26.25 971 HIS A N 1
ATOM 1219 C CA . HIS A 1 90 ? 70.090 172.917 8.666 1.00 27.73 971 HIS A CA 1
ATOM 1220 C C . HIS A 1 90 ? 69.951 173.437 7.242 1.00 30.70 971 HIS A C 1
ATOM 1221 O O . HIS A 1 90 ? 69.232 172.840 6.439 1.00 36.01 971 HIS A O 1
ATOM 1234 N N . ASP A 1 91 ? 70.620 174.537 6.920 1.00 27.11 972 ASP A N 1
ATOM 1235 C CA . ASP A 1 91 ? 70.433 175.169 5.605 1.00 29.31 972 ASP A CA 1
ATOM 1236 C C . ASP A 1 91 ? 71.788 175.630 5.086 1.00 26.56 972 ASP A C 1
ATOM 1237 O O . ASP A 1 91 ? 72.262 176.712 5.440 1.00 27.47 972 ASP A O 1
ATOM 1246 N N . MET A 1 92 ? 72.419 174.794 4.269 1.00 28.66 973 MET A N 1
ATOM 1247 C CA . MET A 1 92 ? 73.810 174.996 3.873 1.00 27.73 973 MET A CA 1
ATOM 1248 C C . MET A 1 92 ? 74.038 176.335 3.185 1.00 26.16 973 MET A C 1
ATOM 1249 O O . MET A 1 92 ? 73.290 176.697 2.277 1.00 27.60 973 MET A O 1
ATOM 1263 N N . LEU A 1 93 ? 75.109 177.018 3.593 1.00 23.96 974 LEU A N 1
ATOM 1264 C CA . LEU A 1 93 ? 75.430 178.358 3.101 1.00 23.45 974 LEU A CA 1
ATOM 1265 C C . LEU A 1 93 ? 76.533 178.269 2.066 1.00 25.61 974 LEU A C 1
ATOM 1266 O O . LEU A 1 93 ? 77.683 177.925 2.384 1.00 24.71 974 LEU A O 1
ATOM 1282 N N . LEU A 1 94 ? 76.174 178.581 0.824 1.00 27.39 975 LEU A N 1
ATOM 1283 C CA . LEU A 1 94 ? 77.145 178.656 -0.247 1.00 27.28 975 LEU A CA 1
ATOM 1284 C C . LEU A 1 94 ? 77.892 179.957 -0.120 1.00 26.80 975 LEU A C 1
ATOM 1285 O O . LEU A 1 94 ? 77.263 181.028 0.030 1.00 30.12 975 LEU A O 1
ATOM 1301 N N . LEU A 1 95 ? 79.217 179.882 -0.200 1.00 23.24 976 LEU A N 1
ATOM 1302 C CA . LEU A 1 95 ? 80.056 181.078 -0.008 1.00 26.50 976 LEU A CA 1
ATOM 1303 C C . LEU A 1 95 ? 80.417 181.779 -1.306 1.00 26.08 976 LEU A C 1
ATOM 1304 O O . LEU A 1 95 ? 80.523 181.186 -2.370 1.00 29.70 976 LEU A O 1
ATOM 1320 N N . ASP A 1 96 ? 80.609 183.082 -1.185 1.00 28.73 977 ASP A N 1
ATOM 1321 C CA . ASP A 1 96 ? 81.076 183.916 -2.290 1.00 30.22 977 ASP A CA 1
ATOM 1322 C C . ASP A 1 96 ? 82.325 184.642 -1.817 1.00 30.97 977 ASP A C 1
ATOM 1323 O O . ASP A 1 96 ? 82.785 184.419 -0.703 1.00 30.67 977 ASP A O 1
ATOM 1332 N N . ASP A 1 97 ? 82.878 185.532 -2.645 1.00 31.76 978 ASP A N 1
ATOM 1333 C CA . ASP A 1 97 ? 84.045 186.280 -2.214 1.00 32.02 978 ASP A CA 1
ATOM 1334 C C . ASP A 1 97 ? 83.723 187.045 -0.929 1.00 31.03 978 ASP A C 1
ATOM 1335 O O . ASP A 1 97 ? 84.537 187.091 -0.013 1.00 31.89 978 ASP A O 1
ATOM 1344 N N . ALA A 1 98 ? 82.535 187.651 -0.891 1.00 30.89 979 ALA A N 1
ATOM 1345 C CA . ALA A 1 98 ? 81.986 188.235 0.332 1.00 31.10 979 ALA A CA 1
ATOM 1346 C C . ALA A 1 98 ? 80.660 187.586 0.648 1.00 29.87 979 ALA A C 1
ATOM 1347 O O . ALA A 1 98 ? 79.797 187.463 -0.220 1.00 31.74 979 ALA A O 1
ATOM 1354 N N . THR A 1 99 ? 80.516 187.131 1.890 1.00 27.02 980 THR A N 1
ATOM 1355 C CA . THR A 1 99 ? 79.279 186.559 2.345 1.00 27.74 980 THR A CA 1
ATOM 1356 C C . THR A 1 99 ? 78.949 187.115 3.698 1.00 24.96 980 THR A C 1
ATOM 1357 O O . THR A 1 99 ? 79.443 186.654 4.724 1.00 27.73 980 THR A O 1
ATOM 1368 N N . PRO A 1 100 ? 78.119 188.162 3.710 1.00 27.70 981 PRO A N 1
ATOM 1369 C CA . PRO A 1 100 ? 77.765 188.791 4.973 1.00 28.08 981 PRO A CA 1
ATOM 1370 C C . PRO A 1 100 ? 76.916 187.880 5.835 1.00 27.17 981 PRO A C 1
ATOM 1371 O O . PRO A 1 100 ? 76.061 187.162 5.284 1.00 27.35 981 PRO A O 1
ATOM 1382 N N . VAL A 1 101 ? 77.141 187.906 7.143 1.00 26.51 982 VAL A N 1
ATOM 1383 C CA . VAL A 1 101 ? 76.302 187.153 8.080 1.00 26.22 982 VAL A CA 1
ATOM 1384 C C . VAL A 1 101 ? 75.971 188.049 9.239 1.00 26.37 982 VAL A C 1
ATOM 1385 O O . VAL A 1 101 ? 76.775 188.908 9.626 1.00 27.20 982 VAL A O 1
ATOM 1398 N N . TRP A 1 102 ? 74.757 187.886 9.745 1.00 28.21 983 TRP A N 1
ATOM 1399 C CA . TRP A 1 102 ? 74.308 188.592 10.923 1.00 26.22 983 TRP A CA 1
ATOM 1400 C C . TRP A 1 102 ? 74.063 187.611 12.042 1.00 26.11 983 TRP A C 1
ATOM 1401 O O . TRP A 1 102 ? 73.393 186.582 11.848 1.00 27.51 983 TRP A O 1
ATOM 1422 N N . VAL A 1 103 ? 74.645 187.913 13.195 1.00 27.78 984 VAL A N 1
ATOM 1423 C CA . VAL A 1 103 ? 74.539 187.065 14.365 1.00 27.23 984 VAL A CA 1
ATOM 1424 C C . VAL A 1 103 ? 73.782 187.803 15.428 1.00 28.56 984 VAL A C 1
ATOM 1425 O O . VAL A 1 103 ? 73.992 189.014 15.615 1.00 29.93 984 VAL A O 1
ATOM 1438 N N . SER A 1 104 ? 72.865 187.150 16.104 1.00 29.33 985 SER A N 1
ATOM 1439 C CA . SER A 1 104 ? 72.024 187.802 17.102 1.00 28.14 985 SER A CA 1
ATOM 1440 C C . SER A 1 104 ? 72.016 187.042 18.412 1.00 26.72 985 SER A C 1
ATOM 1441 O O . SER A 1 104 ? 72.101 185.797 18.426 1.00 28.22 985 SER A O 1
ATOM 1449 N N . ALA A 1 105 ? 71.857 187.727 19.522 1.00 27.67 986 ALA A N 1
ATOM 1450 C CA . ALA A 1 105 ? 71.742 187.069 20.801 1.00 27.22 986 ALA A CA 1
ATOM 1451 C C . ALA A 1 105 ? 70.830 187.897 21.671 1.00 30.25 986 ALA A C 1
ATOM 1452 O O . ALA A 1 105 ? 71.098 189.065 21.911 1.00 32.60 986 ALA A O 1
ATOM 1459 N N . ALA A 1 106 ? 69.734 187.314 22.123 1.00 32.93 987 ALA A N 1
ATOM 1460 C CA . ALA A 1 106 ? 68.741 188.029 22.917 1.00 33.97 987 ALA A CA 1
ATOM 1461 C C . ALA A 1 106 ? 68.648 187.366 24.267 1.00 33.49 987 ALA A C 1
ATOM 1462 O O . ALA A 1 106 ? 68.364 186.162 24.360 1.00 33.36 987 ALA A O 1
ATOM 1469 N N . VAL A 1 107 ? 68.904 188.133 25.314 1.00 34.58 988 VAL A N 1
ATOM 1470 C CA . VAL A 1 107 ? 68.850 187.623 26.668 1.00 33.88 988 VAL A CA 1
ATOM 1471 C C . VAL A 1 107 ? 67.398 187.443 27.090 1.00 35.50 988 VAL A C 1
ATOM 1472 O O . VAL A 1 107 ? 66.616 188.395 27.078 1.00 40.00 988 VAL A O 1
ATOM 1485 N N . THR A 1 108 ? 67.033 186.213 27.457 1.00 37.08 989 THR A N 1
ATOM 1486 C CA . THR A 1 108 ? 65.654 185.927 27.855 1.00 39.38 989 THR A CA 1
ATOM 1487 C C . THR A 1 108 ? 65.488 185.817 29.361 1.00 41.43 989 THR A C 1
ATOM 1488 O O . THR A 1 108 ? 64.381 185.930 29.887 1.00 44.33 989 THR A O 1
ATOM 1499 N N . ALA A 1 109 ? 66.584 185.565 30.056 1.00 39.83 990 ALA A N 1
ATOM 1500 C CA . ALA A 1 109 ? 66.555 185.513 31.506 1.00 41.99 990 ALA A CA 1
ATOM 1501 C C . ALA A 1 109 ? 68.000 185.547 31.904 1.00 42.49 990 ALA A C 1
ATOM 1502 O O . ALA A 1 109 ? 68.860 185.330 31.064 1.00 43.14 990 ALA A O 1
ATOM 1509 N N . PRO A 1 110 ? 68.275 185.836 33.175 1.00 43.45 991 PRO A N 1
ATOM 1510 C CA . PRO A 1 110 ? 69.672 185.833 33.601 1.00 44.11 991 PRO A CA 1
ATOM 1511 C C . PRO A 1 110 ? 70.324 184.510 33.246 1.00 44.14 991 PRO A C 1
ATOM 1512 O O . PRO A 1 110 ? 69.759 183.437 33.492 1.00 45.55 991 PRO A O 1
ATOM 1523 N N . GLY A 1 111 ? 71.487 184.599 32.616 1.00 40.69 992 GLY A N 1
ATOM 1524 C CA . GLY A 1 111 ? 72.234 183.412 32.243 1.00 36.93 992 GLY A CA 1
ATOM 1525 C C . GLY A 1 111 ? 71.768 182.673 30.998 1.00 36.64 992 GLY A C 1
ATOM 1526 O O . GLY A 1 111 ? 72.343 181.636 30.674 1.00 35.54 992 GLY A O 1
ATOM 1530 N N . THR A 1 112 ? 70.730 183.153 30.313 1.00 36.01 993 THR A N 1
ATOM 1531 C CA . THR A 1 112 ? 70.260 182.472 29.105 1.00 33.15 993 THR A CA 1
ATOM 1532 C C . THR A 1 112 ? 69.973 183.429 27.959 1.00 31.75 993 THR A C 1
ATOM 1533 O O . THR A 1 112 ? 69.379 184.486 28.147 1.00 33.86 993 THR A O 1
ATOM 1544 N N . ALA A 1 113 ? 70.420 183.069 26.767 1.00 31.58 994 ALA A N 1
ATOM 1545 C CA . ALA A 1 113 ? 70.161 183.899 25.605 1.00 32.41 994 ALA A CA 1
ATOM 1546 C C . ALA A 1 113 ? 69.877 183.051 24.381 1.00 30.74 994 ALA A C 1
ATOM 1547 O O . ALA A 1 113 ? 70.482 181.990 24.179 1.00 30.49 994 ALA A O 1
ATOM 1554 N N . GLU A 1 114 ? 68.919 183.507 23.588 1.00 28.23 995 GLU A N 1
ATOM 1555 C CA . GLU A 1 114 ? 68.637 182.913 22.288 1.00 31.63 995 GLU A CA 1
ATOM 1556 C C . GLU A 1 114 ? 69.588 183.439 21.217 1.00 31.28 995 GLU A C 1
ATOM 1557 O O . GLU A 1 114 ? 69.775 184.644 21.060 1.00 33.85 995 GLU A O 1
ATOM 1569 N N . PHE A 1 115 ? 70.193 182.540 20.475 1.00 29.04 996 PHE A N 1
ATOM 1570 C CA . PHE A 1 115 ? 71.243 182.847 19.524 1.00 27.50 996 PHE A CA 1
ATOM 1571 C C . PHE A 1 115 ? 70.765 182.484 18.124 1.00 27.22 996 PHE A C 1
ATOM 1572 O O . PHE A 1 115 ? 70.129 181.421 17.932 1.00 28.01 996 PHE A O 1
ATOM 1589 N N . GLY A 1 116 ? 71.108 183.298 17.136 1.00 25.91 997 GLY A N 1
ATOM 1590 C CA . GLY A 1 116 ? 70.731 183.083 15.756 1.00 26.15 997 GLY A CA 1
ATOM 1591 C C . GLY A 1 116 ? 71.811 183.553 14.809 1.00 27.29 997 GLY A C 1
ATOM 1592 O O . GLY A 1 116 ? 72.572 184.463 15.135 1.00 26.32 997 GLY A O 1
ATOM 1596 N N . VAL A 1 117 ? 71.872 182.948 13.633 1.00 27.29 998 VAL A N 1
ATOM 1597 C CA . VAL A 1 117 ? 72.737 183.371 12.551 1.00 27.48 998 VAL A CA 1
ATOM 1598 C C . VAL A 1 117 ? 71.868 183.415 11.314 1.00 24.57 998 VAL A C 1
ATOM 1599 O O . VAL A 1 117 ? 71.080 182.498 11.043 1.00 26.57 998 VAL A O 1
ATOM 1612 N N . GLU A 1 118 ? 71.975 184.496 10.542 1.00 24.88 999 GLU A N 1
ATOM 1613 C CA . GLU A 1 118 ? 71.172 184.616 9.344 1.00 27.66 999 GLU A CA 1
ATOM 1614 C C . GLU A 1 118 ? 71.922 185.330 8.235 1.00 30.06 999 GLU A C 1
ATOM 1615 O O . GLU A 1 118 ? 72.902 186.052 8.490 1.00 29.55 999 GLU A O 1
ATOM 1627 N N . THR A 1 119 ? 71.500 185.051 7.004 1.00 28.27 1000 THR A N 1
ATOM 1628 C CA . THR A 1 119 ? 72.027 185.747 5.829 1.00 33.05 1000 THR A CA 1
ATOM 1629 C C . THR A 1 119 ? 70.881 186.457 5.142 1.00 39.82 1000 THR A C 1
ATOM 1630 O O . THR A 1 119 ? 69.717 186.115 5.354 1.00 40.17 1000 THR A O 1
ATOM 1641 N N . HIS A 1 120 ? 71.256 187.433 4.298 1.00 46.83 1001 HIS A N 1
ATOM 1642 C CA . HIS A 1 120 ? 70.498 188.676 4.019 1.00 54.43 1001 HIS A CA 1
ATOM 1643 C C . HIS A 1 120 ? 68.986 188.638 4.197 1.00 59.79 1001 HIS A C 1
ATOM 1644 O O . HIS A 1 120 ? 68.416 189.554 4.805 1.00 62.83 1001 HIS A O 1
ATOM 1657 N N . ASP A 1 124 ? 65.957 188.766 0.620 1.00 64.99 1005 ASP A N 1
ATOM 1658 C CA . ASP A 1 124 ? 65.457 187.528 1.241 1.00 63.85 1005 ASP A CA 1
ATOM 1659 C C . ASP A 1 124 ? 66.316 187.064 2.432 1.00 58.12 1005 ASP A C 1
ATOM 1660 O O . ASP A 1 124 ? 67.522 186.847 2.298 1.00 58.25 1005 ASP A O 1
ATOM 1668 N N . ARG A 1 125 ? 65.667 186.886 3.581 1.00 51.96 1006 ARG A N 1
ATOM 1669 C CA . ARG A 1 125 ? 66.308 186.468 4.830 1.00 49.36 1006 ARG A CA 1
ATOM 1670 C C . ARG A 1 125 ? 66.289 184.950 4.990 1.00 42.62 1006 ARG A C 1
ATOM 1671 O O . ARG A 1 125 ? 65.228 184.342 4.871 1.00 45.48 1006 ARG A O 1
ATOM 1692 N N . THR A 1 126 ? 67.447 184.353 5.288 1.00 34.86 1007 THR A N 1
ATOM 1693 C CA . THR A 1 126 ? 67.537 182.901 5.530 1.00 32.94 1007 THR A CA 1
ATOM 1694 C C . THR A 1 126 ? 68.256 182.583 6.842 1.00 33.06 1007 THR A C 1
ATOM 1695 O O . THR A 1 126 ? 69.402 182.976 7.043 1.00 32.57 1007 THR A O 1
ATOM 1706 N N . GLN A 1 127 ? 67.580 181.850 7.721 1.00 33.55 1008 GLN A N 1
ATOM 1707 C CA . GLN A 1 127 ? 68.177 181.422 8.982 1.00 30.54 1008 GLN A CA 1
ATOM 1708 C C . GLN A 1 127 ? 69.224 180.342 8.717 1.00 28.25 1008 GLN A C 1
ATOM 1709 O O . GLN A 1 127 ? 68.975 179.380 7.958 1.00 30.85 1008 GLN A O 1
ATOM 1723 N N . ARG A 1 128 ? 70.381 180.486 9.358 1.00 26.94 1009 ARG A N 1
ATOM 1724 C CA . ARG A 1 128 ? 71.489 179.541 9.164 1.00 25.40 1009 ARG A CA 1
ATOM 1725 C C . ARG A 1 128 ? 71.797 178.753 10.408 1.00 24.28 1009 ARG A C 1
ATOM 1726 O O . ARG A 1 128 ? 72.292 177.623 10.314 1.00 25.46 1009 ARG A O 1
ATOM 1747 N N . ALA A 1 129 ? 71.509 179.294 11.575 1.00 24.47 1010 ALA A N 1
ATOM 1748 C CA . ALA A 1 129 ? 71.739 178.559 12.801 1.00 24.90 1010 ALA A CA 1
ATOM 1749 C C . ALA A 1 129 ? 70.899 179.100 13.929 1.00 25.59 1010 ALA A C 1
ATOM 1750 O O . ALA A 1 129 ? 70.553 180.298 13.939 1.00 26.78 1010 ALA A O 1
ATOM 1757 N N . THR A 1 130 ? 70.562 178.244 14.888 1.00 26.05 1011 THR A N 1
ATOM 1758 C CA . THR A 1 130 ? 69.919 178.652 16.125 1.00 24.66 1011 THR A CA 1
ATOM 1759 C C . THR A 1 130 ? 70.564 177.925 17.264 1.00 24.18 1011 THR A C 1
ATOM 1760 O O . THR A 1 130 ? 71.029 176.789 17.070 1.00 25.18 1011 THR A O 1
ATOM 1771 N N . ALA A 1 131 ? 70.563 178.513 18.444 1.00 24.29 1012 ALA A N 1
ATOM 1772 C CA . ALA A 1 131 ? 71.067 177.858 19.630 1.00 24.11 1012 ALA A CA 1
ATOM 1773 C C . ALA A 1 131 ? 70.593 178.626 20.856 1.00 27.39 1012 ALA A C 1
ATOM 1774 O O . ALA A 1 131 ? 69.989 179.713 20.739 1.00 27.93 1012 ALA A O 1
ATOM 1781 N N . VAL A 1 132 ? 70.894 178.087 22.030 1.00 24.11 1013 VAL A N 1
ATOM 1782 C CA . VAL A 1 132 ? 70.755 178.799 23.303 1.00 26.12 1013 VAL A CA 1
ATOM 1783 C C . VAL A 1 132 ? 72.131 178.937 23.938 1.00 24.61 1013 VAL A C 1
ATOM 1784 O O . VAL A 1 132 ? 72.901 177.989 23.999 1.00 28.18 1013 VAL A O 1
ATOM 1797 N N . LEU A 1 133 ? 72.467 180.152 24.374 1.00 28.17 1014 LEU A N 1
ATOM 1798 C CA . LEU A 1 133 ? 73.704 180.385 25.111 1.00 25.63 1014 LEU A CA 1
ATOM 1799 C C . LEU A 1 133 ? 73.406 180.308 26.613 1.00 27.72 1014 LEU A C 1
ATOM 1800 O O . LEU A 1 133 ? 72.407 180.857 27.071 1.00 29.75 1014 LEU A O 1
ATOM 1816 N N . ARG A 1 134 ? 74.272 179.649 27.381 1.00 27.61 1015 ARG A N 1
ATOM 1817 C CA . ARG A 1 134 ? 74.068 179.502 28.822 1.00 29.36 1015 ARG A CA 1
ATOM 1818 C C . ARG A 1 134 ? 75.305 179.929 29.602 1.00 32.22 1015 ARG A C 1
ATOM 1819 O O . ARG A 1 134 ? 76.417 179.489 29.301 1.00 30.36 1015 ARG A O 1
ATOM 1840 N N . GLY A 1 135 ? 75.103 180.775 30.615 1.00 31.96 1016 GLY A N 1
ATOM 1841 C CA . GLY A 1 135 ? 76.204 181.272 31.421 1.00 36.97 1016 GLY A CA 1
ATOM 1842 C C . GLY A 1 135 ? 76.159 180.815 32.867 1.00 40.93 1016 GLY A C 1
ATOM 1843 O O . GLY A 1 135 ? 77.054 181.126 33.650 1.00 44.35 1016 GLY A O 1
ATOM 1847 N N . ASP A 1 136 ? 75.134 180.044 33.206 1.00 44.35 1017 ASP A N 1
ATOM 1848 C CA . ASP A 1 136 ? 74.847 179.683 34.590 1.00 51.95 1017 ASP A CA 1
ATOM 1849 C C . ASP A 1 136 ? 75.152 178.231 34.917 1.00 53.72 1017 ASP A C 1
ATOM 1850 O O . ASP A 1 136 ? 74.875 177.786 36.030 1.00 56.21 1017 ASP A O 1
ATOM 1859 N N . VAL A 1 137 ? 75.674 177.479 33.948 1.00 51.75 1018 VAL A N 1
ATOM 1860 C CA . VAL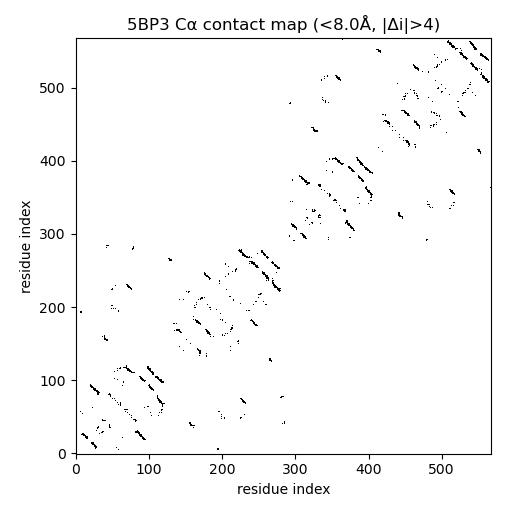 A 1 137 ? 75.991 176.070 34.169 1.00 52.75 1018 VAL A CA 1
ATOM 1861 C C . VAL A 1 137 ? 77.441 175.954 34.606 1.00 56.24 1018 VAL A C 1
ATOM 1862 O O . VAL A 1 137 ? 78.344 176.249 33.838 1.00 56.81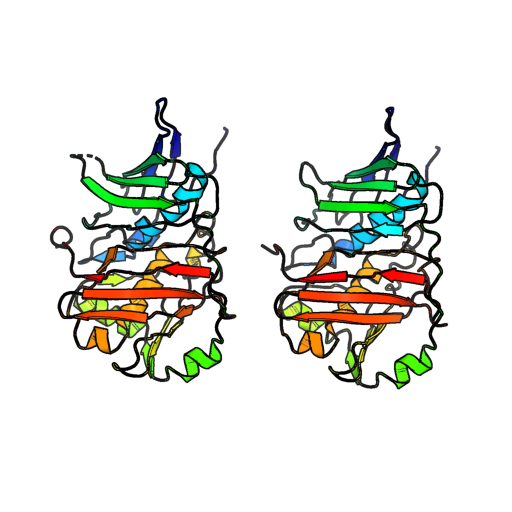 1018 VAL A O 1
ATOM 1875 N N . ASP A 1 138 ? 77.668 175.525 35.841 1.00 61.01 1019 ASP A N 1
ATOM 1876 C CA . ASP A 1 138 ? 79.031 175.410 36.350 1.00 66.93 1019 ASP A CA 1
ATOM 1877 C C . ASP A 1 138 ? 79.518 173.978 36.215 1.00 67.97 1019 ASP A C 1
ATOM 1878 O O . ASP A 1 138 ? 79.985 173.369 37.177 1.00 71.28 1019 ASP A O 1
ATOM 1887 N N . ALA A 1 139 ? 79.397 173.445 35.006 1.00 64.76 1020 ALA A N 1
ATOM 1888 C CA . ALA A 1 139 ? 79.923 172.132 34.701 1.00 64.07 1020 ALA A CA 1
ATOM 1889 C C . ALA A 1 139 ? 81.439 172.153 34.861 1.00 61.37 1020 ALA A C 1
ATOM 1890 O O . ALA A 1 139 ? 82.072 173.173 34.600 1.00 65.44 1020 ALA A O 1
ATOM 1897 N N . GLU A 1 140 ? 82.009 171.027 35.286 1.00 54.02 1021 GLU A N 1
ATOM 1898 C CA A GLU A 1 140 ? 83.452 170.905 35.484 0.43 50.67 1021 GLU A CA 1
ATOM 1899 C CA B GLU A 1 140 ? 83.453 170.928 35.470 0.57 52.19 1021 GLU A CA 1
ATOM 1900 C C . GLU A 1 140 ? 84.093 170.114 34.352 1.00 48.63 1021 GLU A C 1
ATOM 1901 O O . GLU A 1 140 ? 83.435 169.296 33.703 1.00 47.40 1021 GLU A O 1
ATOM 1924 N N . ARG A 1 141 ? 85.381 170.362 34.132 1.00 44.32 1022 ARG A N 1
ATOM 1925 C CA . ARG A 1 141 ? 86.124 169.723 33.073 1.00 39.36 1022 ARG A CA 1
ATOM 1926 C C . ARG A 1 141 ? 86.135 168.199 33.293 1.00 37.42 1022 ARG A C 1
ATOM 1927 O O . ARG A 1 141 ? 86.402 167.726 34.393 1.00 37.89 1022 ARG A O 1
ATOM 1948 N N . PRO A 1 142 ? 85.821 167.421 32.247 1.00 36.65 1023 PRO A N 1
ATOM 1949 C CA . PRO A 1 142 ? 86.049 165.981 32.386 1.00 38.18 1023 PRO A CA 1
ATOM 1950 C C . PRO A 1 142 ? 87.514 165.663 32.733 1.00 34.03 1023 PRO A C 1
ATOM 1951 O O . PRO A 1 142 ? 88.413 166.426 32.403 1.00 31.17 1023 PRO A O 1
ATOM 1962 N N . ALA A 1 143 ? 87.745 164.544 33.408 1.00 32.64 1024 ALA A N 1
ATOM 1963 C CA . ALA A 1 143 ? 89.095 164.130 33.753 1.00 34.35 1024 ALA A CA 1
ATOM 1964 C C . ALA A 1 143 ? 89.956 163.845 32.513 1.00 33.96 1024 ALA A C 1
ATOM 1965 O O . ALA A 1 143 ? 89.443 163.471 31.455 1.00 34.16 1024 ALA A O 1
ATOM 1972 N N . ALA A 1 144 ? 91.270 163.976 32.673 1.00 31.29 1025 ALA A N 1
ATOM 1973 C CA . ALA A 1 144 ? 92.195 163.752 31.593 1.00 28.95 1025 ALA A CA 1
ATOM 1974 C C . ALA A 1 144 ? 92.309 162.270 31.291 1.00 25.89 1025 ALA A C 1
ATOM 1975 O O . ALA A 1 144 ? 91.931 161.402 32.103 1.00 31.35 1025 ALA A O 1
ATOM 1982 N N . HIS A 1 145 ? 92.844 162.002 30.125 1.00 21.79 1026 HIS A N 1
ATOM 1983 C CA . HIS A 1 145 ? 93.051 160.629 29.660 1.00 21.83 1026 HIS A CA 1
ATOM 1984 C C . HIS A 1 145 ? 94.523 160.319 29.525 1.00 22.94 1026 HIS A C 1
ATOM 1985 O O . HIS A 1 145 ? 95.355 161.203 29.317 1.00 22.48 1026 HIS A O 1
ATOM 1998 N N . SER A 1 146 ? 94.833 159.017 29.534 1.00 21.34 1027 SER A N 1
ATOM 1999 C CA . SER A 1 146 ? 96.137 158.526 29.086 1.00 20.33 1027 SER A CA 1
ATOM 2000 C C . SER A 1 146 ? 96.068 158.266 27.597 1.00 17.24 1027 SER A C 1
ATOM 2001 O O . SER A 1 146 ? 95.381 157.332 27.145 1.00 20.51 1027 SER A O 1
ATOM 2009 N N . ILE A 1 147 ? 96.740 159.095 26.818 1.00 18.45 1028 ILE A N 1
ATOM 2010 C CA . ILE A 1 147 ? 96.784 158.876 25.370 1.00 18.51 1028 ILE A CA 1
ATOM 2011 C C . ILE A 1 147 ? 97.304 157.470 25.044 1.00 18.86 1028 ILE A C 1
ATOM 2012 O O . ILE A 1 147 ? 96.768 156.793 24.149 1.00 19.46 1028 ILE A O 1
ATOM 2028 N N . ASP A 1 148 ? 98.348 157.034 25.746 1.00 19.89 1029 ASP A N 1
ATOM 2029 C CA . ASP A 1 148 ? 98.875 155.700 25.478 1.00 20.34 1029 ASP A CA 1
ATOM 2030 C C . ASP A 1 148 ? 97.804 154.615 25.681 1.00 20.31 1029 ASP A C 1
ATOM 2031 O O . ASP A 1 148 ? 97.677 153.692 24.865 1.00 20.96 1029 ASP A O 1
ATOM 2040 N N . ALA A 1 149 ? 97.046 154.706 26.771 1.00 20.67 1030 ALA A N 1
ATOM 2041 C CA . ALA A 1 149 ? 95.985 153.727 27.049 1.00 20.30 1030 ALA A CA 1
ATOM 2042 C C . ALA A 1 149 ? 94.873 153.797 26.006 1.00 19.29 1030 ALA A C 1
ATOM 2043 O O . ALA A 1 149 ? 94.358 152.790 25.559 1.00 20.96 1030 ALA A O 1
ATOM 2050 N N . LEU A 1 150 ? 94.499 155.003 25.571 1.00 19.81 1031 LEU A N 1
ATOM 2051 C CA . LEU A 1 150 ? 93.515 155.118 24.504 1.00 20.78 1031 LEU A CA 1
ATOM 2052 C C . LEU A 1 150 ? 93.996 154.448 23.209 1.00 20.29 1031 LEU A C 1
ATOM 2053 O O . LEU A 1 150 ? 93.265 153.651 22.595 1.00 21.23 1031 LEU A O 1
ATOM 2069 N N . LEU A 1 151 ? 95.228 154.740 22.806 1.00 18.71 1032 LEU A N 1
ATOM 2070 C CA . LEU A 1 151 ? 95.768 154.154 21.584 1.00 18.59 1032 LEU A CA 1
ATOM 2071 C C . LEU A 1 151 ? 95.874 152.626 21.704 1.00 20.58 1032 LEU A C 1
ATOM 2072 O O . LEU A 1 151 ? 95.556 151.899 20.755 1.00 21.36 1032 LEU A O 1
ATOM 2088 N N . ALA A 1 152 ? 96.312 152.129 22.860 1.00 19.19 1033 ALA A N 1
ATOM 2089 C CA . ALA A 1 152 ? 96.474 150.682 23.031 1.00 21.57 1033 ALA A CA 1
ATOM 2090 C C . ALA A 1 152 ? 95.146 149.975 22.839 1.00 20.66 1033 ALA A C 1
ATOM 2091 O O . ALA A 1 152 ? 95.114 148.812 22.396 1.00 22.88 1033 ALA A O 1
ATOM 2098 N N . ALA A 1 153 ? 94.051 150.629 23.201 1.00 20.54 1034 ALA A N 1
ATOM 2099 C CA . ALA A 1 153 ? 92.715 150.014 23.147 1.00 20.76 1034 ALA A CA 1
ATOM 2100 C C . ALA A 1 153 ? 92.057 150.102 21.775 1.00 18.98 1034 ALA A C 1
ATOM 2101 O O . ALA A 1 153 ? 90.970 149.541 21.558 1.00 20.79 1034 ALA A O 1
ATOM 2108 N N . HIS A 1 154 ? 92.701 150.843 20.865 1.00 21.07 1035 HIS A N 1
ATOM 2109 C CA . HIS A 1 154 ? 92.162 151.091 19.528 1.00 22.22 1035 HIS A CA 1
ATOM 2110 C C . HIS A 1 154 ? 93.270 150.807 18.517 1.00 22.19 1035 HIS A C 1
ATOM 2111 O O . HIS A 1 154 ? 93.895 151.707 17.988 1.00 20.81 1035 HIS A O 1
ATOM 2124 N N . PRO A 1 155 ? 93.516 149.530 18.231 1.00 22.66 1036 PRO A N 1
ATOM 2125 C CA . PRO A 1 155 ? 94.739 149.149 17.524 1.00 23.04 1036 PRO A CA 1
ATOM 2126 C C . PRO A 1 155 ? 94.689 149.331 16.016 1.00 24.23 1036 PRO A C 1
ATOM 2127 O O . PRO A 1 155 ? 95.716 149.225 15.343 1.00 25.79 1036 PRO A O 1
ATOM 2138 N N . ASN A 1 156 ? 93.501 149.548 15.474 1.00 22.39 1037 ASN A N 1
ATOM 2139 C CA . ASN A 1 156 ? 93.334 149.555 14.028 1.00 25.18 1037 ASN A CA 1
ATOM 2140 C C . ASN A 1 156 ? 93.333 150.965 13.472 1.00 23.19 1037 ASN A C 1
ATOM 2141 O O . ASN A 1 156 ? 92.484 151.799 13.845 1.00 24.30 1037 ASN A O 1
ATOM 2152 N N . ARG A 1 157 ? 94.302 151.219 12.596 1.00 22.87 1038 ARG A N 1
ATOM 2153 C CA . ARG A 1 157 ? 94.505 152.550 12.027 1.00 21.23 1038 ARG A CA 1
ATOM 2154 C C . ARG A 1 157 ? 93.644 152.805 10.797 1.00 22.98 1038 ARG A C 1
ATOM 2155 O O . ARG A 1 157 ? 93.501 151.957 9.914 1.00 26.64 1038 ARG A O 1
ATOM 2175 N N . VAL A 1 158 ? 93.072 154.013 10.744 1.00 24.96 1039 VAL A N 1
ATOM 2176 C CA . VAL A 1 158 ? 92.376 154.515 9.572 1.00 22.53 1039 VAL A CA 1
ATOM 2177 C C . VAL A 1 158 ? 93.119 155.770 9.107 1.00 23.18 1039 VAL A C 1
ATOM 2178 O O . VAL A 1 158 ? 93.223 156.737 9.844 1.00 21.86 1039 VAL A O 1
ATOM 2191 N N . ASP A 1 159 ? 93.627 155.745 7.885 1.00 24.38 1040 ASP A N 1
ATOM 2192 C CA . ASP A 1 159 ? 94.445 156.823 7.332 1.00 25.02 1040 ASP A CA 1
ATOM 2193 C C . ASP A 1 159 ? 93.625 158.055 7.004 1.00 22.18 1040 ASP A C 1
ATOM 2194 O O . ASP A 1 159 ? 92.571 157.943 6.415 1.00 23.81 1040 ASP A O 1
ATOM 2203 N N . GLY A 1 160 ? 94.097 159.236 7.395 1.00 22.78 1041 GLY A N 1
ATOM 2204 C CA . GLY A 1 160 ? 93.321 160.435 7.146 1.00 22.22 1041 GLY A CA 1
ATOM 2205 C C . GLY A 1 160 ? 93.136 160.692 5.658 1.00 21.98 1041 GLY A C 1
ATOM 2206 O O . GLY A 1 160 ? 92.043 161.076 5.231 1.00 23.31 1041 GLY A O 1
ATOM 2210 N N . ASP A 1 161 ? 94.171 160.460 4.846 1.00 23.53 1042 ASP A N 1
ATOM 2211 C CA . ASP A 1 161 ? 94.053 160.726 3.406 1.00 24.43 1042 ASP A CA 1
ATOM 2212 C C . ASP A 1 161 ? 93.022 159.766 2.791 1.00 24.38 1042 ASP A C 1
ATOM 2213 O O . ASP A 1 161 ? 92.208 160.159 1.957 1.00 24.30 1042 ASP A O 1
ATOM 2222 N N . GLU A 1 162 ? 93.057 158.502 3.205 1.00 21.87 1043 GLU A N 1
ATOM 2223 C CA . GLU A 1 162 ? 92.081 157.539 2.696 1.00 25.96 1043 GLU A CA 1
ATOM 2224 C C . GLU A 1 162 ? 90.666 157.892 3.157 1.00 22.79 1043 GLU A C 1
ATOM 2225 O O . GLU A 1 162 ? 89.705 157.758 2.402 1.00 25.00 1043 GLU A O 1
ATOM 2237 N N . LEU A 1 163 ? 90.534 158.368 4.391 1.00 21.85 1044 LEU A N 1
ATOM 2238 C CA . LEU A 1 163 ? 89.223 158.739 4.894 1.00 21.50 1044 LEU A CA 1
ATOM 2239 C C . LEU A 1 163 ? 88.661 159.904 4.065 1.00 22.72 1044 LEU A C 1
ATOM 2240 O O . LEU A 1 163 ? 87.491 159.893 3.641 1.00 22.19 1044 LEU A O 1
ATOM 2256 N N . ARG A 1 164 ? 89.504 160.891 3.801 1.00 21.19 1045 ARG A N 1
ATOM 2257 C CA . ARG A 1 164 ? 89.087 162.038 3.009 1.00 23.88 1045 ARG A CA 1
ATOM 2258 C C . ARG A 1 164 ? 88.812 161.636 1.558 1.00 22.82 1045 ARG A C 1
ATOM 2259 O O . ARG A 1 164 ? 87.931 162.173 0.914 1.00 23.42 1045 ARG A O 1
ATOM 2280 N N . ALA A 1 165 ? 89.541 160.667 1.043 1.00 23.14 1046 ALA A N 1
ATOM 2281 C CA . ALA A 1 165 ? 89.233 160.156 -0.282 1.00 25.35 1046 ALA A CA 1
ATOM 2282 C C . ALA A 1 165 ? 87.816 159.568 -0.338 1.00 25.74 1046 ALA A C 1
ATOM 2283 O O . ALA A 1 165 ? 87.093 159.754 -1.343 1.00 26.78 1046 ALA A O 1
ATOM 2290 N N . GLY A 1 166 ? 87.435 158.847 0.716 1.00 23.04 1047 GLY A N 1
ATOM 2291 C CA . GLY A 1 166 ? 86.089 158.313 0.810 1.00 22.01 1047 GLY A CA 1
ATOM 2292 C C . GLY A 1 166 ? 85.058 159.435 0.810 1.00 22.41 1047 GLY A C 1
ATOM 2293 O O . GLY A 1 166 ? 84.022 159.333 0.136 1.00 24.45 1047 GLY A O 1
ATOM 2297 N N . PHE A 1 167 ? 85.303 160.483 1.600 1.00 23.54 1048 PHE A N 1
ATOM 2298 C CA . PHE A 1 167 ? 84.422 161.643 1.613 1.00 22.76 1048 PHE A CA 1
ATOM 2299 C C . PHE A 1 167 ? 84.242 162.215 0.204 1.00 23.07 1048 PHE A C 1
ATOM 2300 O O . PHE A 1 167 ? 83.131 162.560 -0.206 1.00 24.50 1048 PHE A O 1
ATOM 2317 N N . GLY A 1 168 ? 85.341 162.289 -0.536 1.00 23.04 1049 GLY A N 1
ATOM 2318 C CA . GLY A 1 168 ? 85.324 162.752 -1.906 1.00 24.16 1049 GLY A CA 1
ATOM 2319 C C . GLY A 1 168 ? 84.398 161.950 -2.807 1.00 26.57 1049 GLY A C 1
ATOM 2320 O O . GLY A 1 168 ? 83.804 162.534 -3.708 1.00 30.32 1049 GLY A O 1
ATOM 2324 N N . THR A 1 169 ? 84.245 160.644 -2.559 1.00 27.16 1050 THR A N 1
ATOM 2325 C CA . THR A 1 169 ? 83.398 159.799 -3.412 1.00 27.41 1050 THR A CA 1
ATOM 2326 C C . THR A 1 169 ? 81.941 160.191 -3.295 1.00 28.32 1050 THR A C 1
ATOM 2327 O O . THR A 1 169 ? 81.141 159.918 -4.185 1.00 29.46 1050 THR A O 1
ATOM 2338 N N . VAL A 1 170 ? 81.599 160.854 -2.196 1.00 24.80 1051 VAL A N 1
ATOM 2339 C CA . VAL A 1 170 ? 80.233 161.290 -1.996 1.00 26.39 1051 VAL A CA 1
ATOM 2340 C C . VAL A 1 170 ? 80.130 162.811 -2.057 1.00 24.58 1051 VAL A C 1
ATOM 2341 O O . VAL A 1 170 ? 79.089 163.374 -1.740 1.00 25.50 1051 VAL A O 1
ATOM 2354 N N . GLY A 1 171 ? 81.195 163.464 -2.523 1.00 24.43 1052 GLY A N 1
ATOM 2355 C CA . GLY A 1 171 ? 81.100 164.866 -2.935 1.00 25.50 1052 GLY A CA 1
ATOM 2356 C C . GLY A 1 171 ? 81.579 165.870 -1.924 1.00 24.52 1052 GLY A C 1
ATOM 2357 O O . GLY A 1 171 ? 81.417 167.085 -2.132 1.00 27.16 1052 GLY A O 1
ATOM 2361 N N . ILE A 1 172 ? 82.177 165.405 -0.836 1.00 23.80 1053 ILE A N 1
ATOM 2362 C CA . ILE A 1 172 ? 82.685 166.320 0.190 1.00 22.31 1053 ILE A CA 1
ATOM 2363 C C . ILE A 1 172 ? 84.176 166.455 -0.004 1.00 24.80 1053 ILE A C 1
ATOM 2364 O O . ILE A 1 172 ? 84.909 165.468 0.073 1.00 24.71 1053 ILE A O 1
ATOM 2380 N N . GLY A 1 173 ? 84.620 167.685 -0.271 1.00 23.91 1054 GLY A N 1
ATOM 2381 C CA . GLY A 1 173 ? 86.001 167.949 -0.587 1.00 25.70 1054 GLY A CA 1
ATOM 2382 C C . GLY A 1 173 ? 86.651 168.795 0.463 1.00 26.06 1054 GLY A C 1
ATOM 2383 O O . GLY A 1 173 ? 86.301 169.970 0.648 1.00 30.68 1054 GLY A O 1
ATOM 2387 N N . HIS A 1 174 ? 87.616 168.200 1.148 1.00 26.92 1055 HIS A N 1
ATOM 2388 C CA . HIS A 1 174 ? 88.395 168.893 2.164 1.00 24.23 1055 HIS A CA 1
ATOM 2389 C C . HIS A 1 174 ? 89.765 169.158 1.569 1.00 28.19 1055 HIS A C 1
ATOM 2390 O O . HIS A 1 174 ? 90.519 168.216 1.309 1.00 31.93 1055 HIS A O 1
ATOM 2403 N N . GLY A 1 175 ? 90.064 170.430 1.329 1.00 27.53 1056 GLY A N 1
ATOM 2404 C CA . GLY A 1 175 ? 91.393 170.876 0.966 1.00 27.57 1056 GLY A CA 1
ATOM 2405 C C . GLY A 1 175 ? 92.330 170.968 2.163 1.00 25.85 1056 GLY A C 1
ATOM 2406 O O . GLY A 1 175 ? 91.985 170.589 3.297 1.00 25.21 1056 GLY A O 1
ATOM 2410 N N . ALA A 1 176 ? 93.530 171.473 1.901 1.00 27.18 1057 ALA A N 1
ATOM 2411 C CA . ALA A 1 176 ? 94.591 171.488 2.897 1.00 28.10 1057 ALA A CA 1
ATOM 2412 C C . ALA A 1 176 ? 94.160 172.077 4.260 1.00 23.68 1057 ALA A C 1
ATOM 2413 O O . ALA A 1 176 ? 94.512 171.533 5.310 1.00 25.05 1057 ALA A O 1
ATOM 2420 N N . ALA A 1 177 ? 93.380 173.160 4.265 1.00 24.99 1058 ALA A N 1
ATOM 2421 C CA . ALA A 1 177 ? 93.020 173.760 5.543 1.00 24.19 1058 ALA A CA 1
ATOM 2422 C C . ALA A 1 177 ? 92.175 172.813 6.379 1.00 21.33 1058 ALA A C 1
ATOM 2423 O O . ALA A 1 177 ? 92.231 172.858 7.612 1.00 21.04 1058 ALA A O 1
ATOM 2430 N N . PHE A 1 178 ? 91.434 171.926 5.705 1.00 21.35 1059 PHE A N 1
ATOM 2431 C CA . PHE A 1 178 ? 90.533 170.997 6.382 1.00 22.07 1059 PHE A CA 1
ATOM 2432 C C . PHE A 1 178 ? 91.094 169.581 6.471 1.00 21.53 1059 PHE A C 1
ATOM 2433 O O . PHE A 1 178 ? 90.354 168.631 6.749 1.00 23.45 1059 PHE A O 1
ATOM 2450 N N . ALA A 1 179 ? 92.412 169.462 6.316 1.00 21.97 1060 ALA A N 1
ATOM 2451 C CA . ALA A 1 179 ? 93.054 168.136 6.303 1.00 21.10 1060 ALA A CA 1
ATOM 2452 C C . ALA A 1 179 ? 93.806 167.834 7.608 1.00 21.66 1060 ALA A C 1
ATOM 2453 O O . ALA A 1 179 ? 94.756 167.034 7.631 1.00 22.92 1060 ALA A O 1
ATOM 2460 N N . GLY A 1 180 ? 93.355 168.439 8.701 1.00 22.01 1061 GLY A N 1
ATOM 2461 C CA . GLY A 1 180 ? 94.022 168.291 9.991 1.00 22.78 1061 GLY A CA 1
ATOM 2462 C C . GLY A 1 180 ? 93.962 166.904 10.622 1.00 22.21 1061 GLY A C 1
ATOM 2463 O O . GLY A 1 180 ? 94.724 166.639 11.545 1.00 22.96 1061 GLY A O 1
ATOM 2467 N N . LEU A 1 181 ? 93.065 166.036 10.150 1.00 19.00 1062 LEU A N 1
ATOM 2468 C CA . LEU A 1 181 ? 92.990 164.661 10.676 1.00 19.09 1062 LEU A CA 1
ATOM 2469 C C . LEU A 1 181 ? 94.117 163.827 10.055 1.00 20.08 1062 LEU A C 1
ATOM 2470 O O . LEU A 1 181 ? 94.120 163.591 8.841 1.00 22.63 1062 LEU A O 1
ATOM 2486 N N . SER A 1 182 ? 95.085 163.398 10.859 1.00 20.16 1063 SER A N 1
ATOM 2487 C CA . SER A 1 182 ? 96.188 162.610 10.283 1.00 22.75 1063 SER A CA 1
ATOM 2488 C C . SER A 1 182 ? 95.826 161.154 10.199 1.00 21.47 1063 SER A C 1
ATOM 2489 O O . SER A 1 182 ? 96.100 160.527 9.190 1.00 23.09 1063 SER A O 1
ATOM 2497 N N . GLU A 1 183 ? 95.207 160.645 11.257 1.00 21.47 1064 GLU A N 1
ATOM 2498 C CA . GLU A 1 183 ? 94.815 159.239 11.325 1.00 22.61 1064 GLU A CA 1
ATOM 2499 C C . GLU A 1 183 ? 93.849 159.057 12.463 1.00 20.19 1064 GLU A C 1
ATOM 2500 O O . GLU A 1 183 ? 93.853 159.841 13.431 1.00 21.84 1064 GLU A O 1
ATOM 2512 N N . ALA A 1 184 ? 93.002 158.045 12.352 1.00 20.57 1065 ALA A N 1
ATOM 2513 C CA . ALA A 1 184 ? 92.126 157.654 13.428 1.00 21.57 1065 ALA A CA 1
ATOM 2514 C C . ALA A 1 184 ? 92.390 156.204 13.798 1.00 20.88 1065 ALA A C 1
ATOM 2515 O O . ALA A 1 184 ? 92.926 155.430 12.997 1.00 26.36 1065 ALA A O 1
ATOM 2522 N N . TYR A 1 185 ? 92.047 155.890 15.025 1.00 19.09 1066 TYR A N 1
ATOM 2523 C CA . TYR A 1 185 ? 92.273 154.568 15.600 1.00 20.85 1066 TYR A CA 1
ATOM 2524 C C . TYR A 1 185 ? 90.983 154.025 16.161 1.00 19.49 1066 TYR A C 1
ATOM 2525 O O . TYR A 1 185 ? 90.279 154.681 16.907 1.00 19.92 1066 TYR A O 1
ATOM 2543 N N . VAL A 1 186 ? 90.695 152.779 15.803 1.00 19.83 1067 VAL A N 1
ATOM 2544 C CA . VAL A 1 186 ? 89.442 152.136 16.172 1.00 20.11 1067 VAL A CA 1
ATOM 2545 C C . VAL A 1 186 ? 89.760 150.699 16.659 1.00 21.69 1067 VAL A C 1
ATOM 2546 O O . VAL A 1 186 ? 90.883 150.206 16.516 1.00 21.62 1067 VAL A O 1
ATOM 2559 N N . ALA A 1 187 ? 88.775 150.101 17.290 1.00 20.00 1068 ALA A N 1
ATOM 2560 C CA . ALA A 1 187 ? 88.854 148.678 17.647 1.00 20.76 1068 ALA A CA 1
ATOM 2561 C C . ALA A 1 187 ? 87.938 148.008 16.638 1.00 23.03 1068 ALA A C 1
ATOM 2562 O O . ALA A 1 187 ? 88.258 148.011 15.452 1.00 25.01 1068 ALA A O 1
ATOM 2569 N N . THR A 1 188 ? 86.790 147.499 17.073 1.00 23.11 1069 THR A N 1
ATOM 2570 C CA . THR A 1 188 ? 85.792 146.977 16.133 1.00 23.73 1069 THR A CA 1
ATOM 2571 C C . THR A 1 188 ? 84.497 147.747 16.234 1.00 24.13 1069 THR A C 1
ATOM 2572 O O . THR A 1 188 ? 84.360 148.670 17.076 1.00 24.91 1069 THR A O 1
ATOM 2583 N N . ALA A 1 189 ? 83.555 147.404 15.364 1.00 25.86 1070 ALA A N 1
ATOM 2584 C CA . ALA A 1 189 ? 82.249 148.045 15.349 1.00 27.26 1070 ALA A CA 1
ATOM 2585 C C . ALA A 1 189 ? 81.524 147.926 16.683 1.00 24.27 1070 ALA A C 1
ATOM 2586 O O . ALA A 1 189 ? 80.680 148.754 16.989 1.00 24.60 1070 ALA A O 1
ATOM 2593 N N . ALA A 1 190 ? 81.889 146.930 17.490 1.00 25.04 1071 ALA A N 1
ATOM 2594 C CA . ALA A 1 190 ? 81.251 146.711 18.783 1.00 24.95 1071 ALA A CA 1
ATOM 2595 C C . ALA A 1 190 ? 81.728 147.628 19.914 1.00 24.26 1071 ALA A C 1
ATOM 2596 O O . ALA A 1 190 ? 81.093 147.671 20.948 1.00 26.73 1071 ALA A O 1
ATOM 2603 N N . GLU A 1 191 ? 82.868 148.291 19.724 1.00 22.47 1072 GLU A N 1
ATOM 2604 C CA . GLU A 1 191 ? 83.410 149.228 20.719 1.00 21.34 1072 GLU A CA 1
ATOM 2605 C C . GLU A 1 191 ? 83.082 150.615 20.181 1.00 22.52 1072 GLU A C 1
ATOM 2606 O O . GLU A 1 191 ? 83.462 150.921 19.065 1.00 22.09 1072 GLU A O 1
ATOM 2618 N N . PRO A 1 192 ? 82.367 151.433 20.973 1.00 20.73 1073 PRO A N 1
ATOM 2619 C CA . PRO A 1 192 ? 81.793 152.659 20.400 1.00 23.62 1073 PRO A CA 1
ATOM 2620 C C . PRO A 1 192 ? 82.718 153.839 20.274 1.00 20.68 1073 PRO A C 1
ATOM 2621 O O . PRO A 1 192 ? 82.226 154.895 19.889 1.00 24.73 1073 PRO A O 1
ATOM 2632 N N . THR A 1 193 ? 84.006 153.661 20.493 1.00 18.70 1074 THR A N 1
ATOM 2633 C CA . THR A 1 193 ? 84.930 154.789 20.546 1.00 18.64 1074 THR A CA 1
ATOM 2634 C C . THR A 1 193 ? 85.937 154.835 19.378 1.00 20.17 1074 THR A C 1
ATOM 2635 O O . THR A 1 193 ? 86.267 153.800 18.750 1.00 20.04 1074 THR A O 1
ATOM 2646 N N . VAL A 1 194 ? 86.384 156.053 19.059 1.00 19.64 1075 VAL A N 1
ATOM 2647 C CA . VAL A 1 194 ? 87.405 156.317 18.069 1.00 20.64 1075 VAL A CA 1
ATOM 2648 C C . VAL A 1 194 ? 88.368 157.289 18.731 1.00 19.24 1075 VAL A C 1
ATOM 2649 O O . VAL A 1 194 ? 87.914 158.209 19.456 1.00 21.11 1075 VAL A O 1
ATOM 2662 N N . VAL A 1 195 ? 89.658 157.109 18.487 1.00 18.84 1076 VAL A N 1
ATOM 2663 C CA . VAL A 1 195 ? 90.712 158.057 18.939 1.00 20.09 1076 VAL A CA 1
ATOM 2664 C C . VAL A 1 195 ? 91.445 158.560 17.731 1.00 22.23 1076 VAL A C 1
ATOM 2665 O O . VAL A 1 195 ? 92.002 157.790 16.947 1.00 27.99 1076 VAL A O 1
ATOM 2678 N N . ALA A 1 196 ? 91.467 159.866 17.546 1.00 19.57 1077 ALA A N 1
ATOM 2679 C CA . ALA A 1 196 ? 92.055 160.420 16.341 1.00 21.21 1077 ALA A CA 1
ATOM 2680 C C . ALA A 1 196 ? 93.154 161.393 16.678 1.00 19.41 1077 ALA A C 1
ATOM 2681 O O . ALA A 1 196 ? 93.085 162.082 17.700 1.00 18.70 1077 ALA A O 1
ATOM 2688 N N . ALA A 1 197 ? 94.169 161.408 15.829 1.00 19.95 1078 ALA A N 1
ATOM 2689 C CA . ALA A 1 197 ? 95.220 162.398 15.862 1.00 20.95 1078 ALA A CA 1
ATOM 2690 C C . ALA A 1 197 ? 94.798 163.513 14.915 1.00 20.38 1078 ALA A C 1
ATOM 2691 O O . ALA A 1 197 ? 94.642 163.312 13.722 1.00 21.30 1078 ALA A O 1
ATOM 2698 N N A VAL A 1 198 ? 94.639 164.709 15.464 0.65 21.43 1079 VAL A N 1
ATOM 2699 N N B VAL A 1 198 ? 94.572 164.691 15.484 0.35 21.13 1079 VAL A N 1
ATOM 2700 C CA A VAL A 1 198 ? 94.085 165.810 14.699 0.65 22.71 1079 VAL A CA 1
ATOM 2701 C CA B VAL A 1 198 ? 94.089 165.830 14.720 0.35 21.79 1079 VAL A CA 1
ATOM 2702 C C A VAL A 1 198 ? 94.735 167.081 15.195 0.65 25.36 1079 VAL A C 1
ATOM 2703 C C B VAL A 1 198 ? 94.818 167.062 15.196 0.35 24.48 1079 VAL A C 1
ATOM 2704 O O A VAL A 1 198 ? 94.906 167.245 16.406 0.65 28.48 1079 VAL A O 1
ATOM 2705 O O B VAL A 1 198 ? 95.110 167.195 16.387 0.35 27.94 1079 VAL A O 1
ATOM 2730 N N . ALA A 1 199 ? 95.102 167.968 14.269 1.00 23.92 1080 ALA A N 1
ATOM 2731 C CA . ALA A 1 199 ? 95.714 169.239 14.637 1.00 24.71 1080 ALA A CA 1
ATOM 2732 C C . ALA A 1 199 ? 95.441 170.265 13.563 1.00 21.20 1080 ALA A C 1
ATOM 2733 O O . ALA A 1 199 ? 95.301 169.941 12.398 1.00 22.87 1080 ALA A O 1
ATOM 2741 N N . LEU A 1 200 ? 95.388 171.523 13.970 1.00 23.34 1081 LEU A N 1
ATOM 2742 C CA . LEU A 1 200 ? 95.201 172.603 13.031 1.00 24.70 1081 LEU A CA 1
ATOM 2743 C C . LEU A 1 200 ? 96.396 172.661 12.093 1.00 26.92 1081 LEU A C 1
ATOM 2744 O O . LEU A 1 200 ? 97.545 172.695 12.559 1.00 27.74 1081 LEU A O 1
ATOM 2760 N N . PRO A 1 201 ? 96.145 172.674 10.770 1.00 26.91 1082 PRO A N 1
ATOM 2761 C CA . PRO A 1 201 ? 97.296 172.754 9.869 1.00 30.59 1082 PRO A CA 1
ATOM 2762 C C . PRO A 1 201 ? 98.191 173.958 10.154 1.00 29.74 1082 PRO A C 1
ATOM 2763 O O . PRO A 1 201 ? 97.703 175.034 10.501 1.00 29.52 1082 PRO A O 1
ATOM 2774 N N . GLY A 1 202 ? 99.495 173.753 10.005 1.00 32.20 1083 GLY A N 1
ATOM 2775 C CA . GLY A 1 202 ? 100.503 174.737 10.357 1.00 36.16 1083 GLY A CA 1
ATOM 2776 C C . GLY A 1 202 ? 100.227 176.142 9.868 1.00 37.64 1083 GLY A C 1
ATOM 2777 O O . GLY A 1 202 ? 100.313 177.105 10.636 1.00 41.97 1083 GLY A O 1
ATOM 2781 N N . PRO A 1 203 ? 99.905 176.286 8.577 1.00 39.66 1084 PRO A N 1
ATOM 2782 C CA . PRO A 1 203 ? 99.685 177.632 8.021 1.00 41.58 1084 PRO A CA 1
ATOM 2783 C C . PRO A 1 203 ? 98.527 178.441 8.639 1.00 42.88 1084 PRO A C 1
ATOM 2784 O O . PRO A 1 203 ? 98.474 179.654 8.436 1.00 45.48 1084 PRO A O 1
ATOM 2795 N N . LEU A 1 204 ? 97.629 177.790 9.373 1.00 36.77 1085 LEU A N 1
ATOM 2796 C CA . LEU A 1 204 ? 96.490 178.458 9.996 1.00 35.84 1085 LEU A CA 1
ATOM 2797 C C . LEU A 1 204 ? 96.822 178.835 11.423 1.00 38.07 1085 LEU A C 1
ATOM 2798 O O . LEU A 1 204 ? 96.054 179.534 12.077 1.00 38.66 1085 LEU A O 1
ATOM 2814 N N . ARG A 1 205 ? 97.949 178.344 11.925 1.00 38.83 1086 ARG A N 1
ATOM 2815 C CA . ARG A 1 205 ? 98.272 178.532 13.332 1.00 47.31 1086 ARG A CA 1
ATOM 2816 C C . ARG A 1 205 ? 98.503 179.997 13.687 1.00 52.60 1086 ARG A C 1
ATOM 2817 O O . ARG A 1 205 ? 98.264 180.402 14.823 1.00 55.63 1086 ARG A O 1
ATOM 2838 N N . SER A 1 206 ? 98.939 180.798 12.722 1.00 54.70 1087 SER A N 1
ATOM 2839 C CA . SER A 1 206 ? 99.145 182.216 12.980 1.00 58.31 1087 SER A CA 1
ATOM 2840 C C . SER A 1 206 ? 97.805 182.923 13.222 1.00 59.73 1087 SER A C 1
ATOM 2841 O O . SER A 1 206 ? 97.707 183.821 14.062 1.00 61.45 1087 SER A O 1
ATOM 2849 N N . GLY A 1 207 ? 96.771 182.498 12.499 1.00 59.64 1088 GLY A N 1
ATOM 2850 C CA . GLY A 1 207 ? 95.494 183.185 12.515 1.00 59.89 1088 GLY A CA 1
ATOM 2851 C C . GLY A 1 207 ? 94.454 182.621 13.470 1.00 59.21 1088 GLY A C 1
ATOM 2852 O O . GLY A 1 207 ? 93.289 183.016 13.404 1.00 62.51 1088 GLY A O 1
ATOM 2856 N N . GLN A 1 208 ? 94.851 181.715 14.361 1.00 56.46 1089 GLN A N 1
ATOM 2857 C CA . GLN A 1 208 ? 93.884 181.110 15.285 1.00 54.79 1089 GLN A CA 1
ATOM 2858 C C . GLN A 1 208 ? 93.674 181.991 16.522 1.00 53.24 1089 GLN A C 1
ATOM 2859 O O . GLN A 1 208 ? 92.902 181.638 17.427 1.00 48.06 1089 GLN A O 1
ATOM 2873 N N . ARG A 1 209 ? 94.361 183.139 16.535 1.00 55.40 1090 ARG A N 1
ATOM 2874 C CA . ARG A 1 209 ? 94.168 184.167 17.553 1.00 53.89 1090 ARG A CA 1
ATOM 2875 C C . ARG A 1 209 ? 92.759 184.746 17.452 1.00 50.88 1090 ARG A C 1
ATOM 2876 O O . ARG A 1 209 ? 92.334 185.287 16.421 1.00 53.36 1090 ARG A O 1
ATOM 2880 N N . GLY A 1 210 ? 92.037 184.631 18.548 1.00 43.12 1091 GLY A N 1
ATOM 2881 C CA . GLY A 1 210 ? 90.701 185.163 18.611 1.00 38.99 1091 GLY A CA 1
ATOM 2882 C C . GLY A 1 210 ? 89.686 184.043 18.503 1.00 35.85 1091 GLY A C 1
ATOM 2883 O O . GLY A 1 210 ? 88.525 184.276 18.836 1.00 40.54 1091 GLY A O 1
ATOM 2887 N N . TYR A 1 211 ? 90.078 182.844 18.060 1.00 27.37 1092 TYR A N 1
ATOM 2888 C CA . TYR A 1 211 ? 89.088 181.801 18.013 1.00 26.52 1092 TYR A CA 1
ATOM 2889 C C . TYR A 1 211 ? 88.988 181.052 19.343 1.00 25.65 1092 TYR A C 1
ATOM 2890 O O . TYR A 1 211 ? 90.003 180.794 19.972 1.00 27.32 1092 TYR A O 1
ATOM 2908 N N . THR A 1 212 ? 87.775 180.707 19.765 1.00 22.72 1093 THR A N 1
ATOM 2909 C CA . THR A 1 212 ? 87.630 179.746 20.871 1.00 23.59 1093 THR A CA 1
ATOM 2910 C C . THR A 1 212 ? 88.100 178.373 20.367 1.00 22.14 1093 THR A C 1
ATOM 2911 O O . THR A 1 212 ? 88.904 177.730 21.024 1.00 23.25 1093 THR A O 1
ATOM 2922 N N . VAL A 1 213 ? 87.620 177.982 19.195 1.00 20.97 1094 VAL A N 1
ATOM 2923 C CA . VAL A 1 213 ? 88.164 176.817 18.476 1.00 19.86 1094 VAL A CA 1
ATOM 2924 C C . VAL A 1 213 ? 88.150 177.111 16.990 1.00 20.77 1094 VAL A C 1
ATOM 2925 O O . VAL A 1 213 ? 87.156 177.602 16.430 1.00 21.88 1094 VAL A O 1
ATOM 2938 N N . HIS A 1 214 ? 89.281 176.896 16.361 1.00 20.88 1095 HIS A N 1
ATOM 2939 C CA . HIS A 1 214 ? 89.363 177.162 14.933 1.00 19.11 1095 HIS A CA 1
ATOM 2940 C C . HIS A 1 214 ? 88.419 176.224 14.197 1.00 18.44 1095 HIS A C 1
ATOM 2941 O O . HIS A 1 214 ? 88.511 174.998 14.387 1.00 19.37 1095 HIS A O 1
ATOM 2954 N N . PRO A 1 215 ? 87.478 176.734 13.390 1.00 18.64 1096 PRO A N 1
ATOM 2955 C CA . PRO A 1 215 ? 86.534 175.838 12.699 1.00 19.49 1096 PRO A CA 1
ATOM 2956 C C . PRO A 1 215 ? 87.203 174.746 11.881 1.00 17.67 1096 PRO A C 1
ATOM 2957 O O . PRO A 1 215 ? 86.596 173.679 11.763 1.00 20.15 1096 PRO A O 1
ATOM 2968 N N . ALA A 1 216 ? 88.390 174.972 11.320 1.00 17.34 1097 ALA A N 1
ATOM 2969 C CA . ALA A 1 216 ? 89.018 173.937 10.490 1.00 18.59 1097 ALA A CA 1
ATOM 2970 C C . ALA A 1 216 ? 89.515 172.800 11.371 1.00 18.23 1097 ALA A C 1
ATOM 2971 O O . ALA A 1 216 ? 89.554 171.644 10.942 1.00 18.45 1097 ALA A O 1
ATOM 2978 N N . LEU A 1 217 ? 89.892 173.105 12.601 1.00 19.17 1098 LEU A N 1
ATOM 2979 C CA . LEU A 1 217 ? 90.287 172.048 13.540 1.00 19.51 1098 LEU A CA 1
ATOM 2980 C C . LEU A 1 217 ? 89.043 171.304 13.986 1.00 18.42 1098 LEU A C 1
ATOM 2981 O O . LEU A 1 217 ? 89.009 170.052 14.014 1.00 20.28 1098 LEU A O 1
ATOM 2997 N N . LEU A 1 218 ? 88.016 172.001 14.401 1.00 19.02 1099 LEU A N 1
ATOM 2998 C CA . LEU A 1 218 ? 86.805 171.353 14.888 1.00 17.86 1099 LEU A CA 1
ATOM 2999 C C . LEU A 1 218 ? 86.214 170.462 13.785 1.00 16.91 1099 LEU A C 1
ATOM 3000 O O . LEU A 1 218 ? 85.798 169.345 14.083 1.00 19.66 1099 LEU A O 1
ATOM 3016 N N . ASP A 1 219 ? 86.213 170.905 12.542 1.00 18.02 1100 ASP A N 1
ATOM 3017 C CA . ASP A 1 219 ? 85.684 170.098 11.455 1.00 17.71 1100 ASP A CA 1
ATOM 3018 C C . ASP A 1 219 ? 86.484 168.805 11.307 1.00 18.58 1100 ASP A C 1
ATOM 3019 O O . ASP A 1 219 ? 85.908 167.744 11.037 1.00 19.13 1100 ASP A O 1
ATOM 3028 N N . ALA A 1 220 ? 87.812 168.893 11.403 1.00 17.88 1101 ALA A N 1
ATOM 3029 C CA . ALA A 1 220 ? 88.639 167.690 11.294 1.00 17.69 1101 ALA A CA 1
ATOM 3030 C C . ALA A 1 220 ? 88.256 166.717 12.419 1.00 15.98 1101 ALA A C 1
ATOM 3031 O O . ALA A 1 220 ? 88.301 165.485 12.227 1.00 18.44 1101 ALA A O 1
ATOM 3038 N N . CYS A 1 221 ? 87.920 167.231 13.597 1.00 17.73 1102 CYS A N 1
ATOM 3039 C CA . CYS A 1 221 ? 87.437 166.359 14.673 1.00 16.90 1102 CYS A CA 1
ATOM 3040 C C . CYS A 1 221 ? 86.111 165.676 14.294 1.00 17.59 1102 CYS A C 1
ATOM 3041 O O . CYS A 1 221 ? 85.952 164.467 14.519 1.00 18.55 1102 CYS A O 1
ATOM 3049 N N . PHE A 1 222 ? 85.174 166.427 13.735 1.00 18.56 1103 PHE A N 1
ATOM 3050 C CA . PHE A 1 222 ? 83.892 165.894 13.277 1.00 19.27 1103 PHE A CA 1
ATOM 3051 C C . PHE A 1 222 ? 84.149 164.793 12.242 1.00 18.32 1103 PHE A C 1
ATOM 3052 O O . PHE A 1 222 ? 83.495 163.751 12.262 1.00 19.94 1103 PHE A O 1
ATOM 3069 N N . GLN A 1 223 ? 85.102 165.009 11.347 1.00 20.04 1104 GLN A N 1
ATOM 3070 C CA . GLN A 1 223 ? 85.414 164.005 10.311 1.00 17.43 1104 GLN A CA 1
ATOM 3071 C C . GLN A 1 223 ? 85.802 162.696 10.961 1.00 18.37 1104 GLN A C 1
ATOM 3072 O O . GLN A 1 223 ? 85.484 161.612 10.430 1.00 20.11 1104 GLN A O 1
ATOM 3086 N N . SER A 1 224 ? 86.538 162.770 12.061 1.00 19.53 1105 SER A N 1
ATOM 3087 C CA . SER A 1 224 ? 87.107 161.549 12.654 1.00 21.01 1105 SER A CA 1
ATOM 3088 C C . SER A 1 224 ? 86.025 160.592 13.108 1.00 17.80 1105 SER A C 1
ATOM 3089 O O . SER A 1 224 ? 86.249 159.361 13.157 1.00 19.83 1105 SER A O 1
ATOM 3097 N N . VAL A 1 225 ? 84.838 161.094 13.399 1.00 20.57 1106 VAL A N 1
ATOM 3098 C CA . VAL A 1 225 ? 83.721 160.258 13.823 1.00 22.86 1106 VAL A CA 1
ATOM 3099 C C . VAL A 1 225 ? 83.386 159.229 12.736 1.00 22.26 1106 VAL A C 1
ATOM 3100 O O . VAL A 1 225 ? 83.004 158.087 13.028 1.00 23.08 1106 VAL A O 1
ATOM 3113 N N . ILE A 1 226 ? 83.517 159.639 11.484 1.00 20.34 1107 ILE A N 1
ATOM 3114 C CA . ILE A 1 226 ? 83.133 158.798 10.364 1.00 21.51 1107 ILE A CA 1
ATOM 3115 C C . ILE A 1 226 ? 84.082 157.621 10.179 1.00 23.94 1107 ILE A C 1
ATOM 3116 O O . ILE A 1 226 ? 83.730 156.660 9.496 1.00 25.54 1107 ILE A O 1
ATOM 3132 N N . ALA A 1 227 ? 85.262 157.668 10.794 1.00 21.65 1108 ALA A N 1
ATOM 3133 C CA . ALA A 1 227 ? 86.193 156.535 10.737 1.00 24.12 1108 ALA A CA 1
ATOM 3134 C C . ALA A 1 227 ? 85.686 155.338 11.533 1.00 22.44 1108 ALA A C 1
ATOM 3135 O O . ALA A 1 227 ? 86.211 154.207 11.394 1.00 23.28 1108 ALA A O 1
ATOM 3142 N N . HIS A 1 228 ? 84.694 155.547 12.388 1.00 20.74 1109 HIS A N 1
ATOM 3143 C CA . HIS A 1 228 ? 84.258 154.446 13.245 1.00 20.08 1109 HIS A CA 1
ATOM 3144 C C . HIS A 1 228 ? 83.651 153.325 12.395 1.00 21.49 1109 HIS A C 1
ATOM 3145 O O . HIS A 1 228 ? 82.853 153.595 11.485 1.00 22.11 1109 HIS A O 1
ATOM 3158 N N . PRO A 1 229 ? 84.020 152.071 12.686 1.00 22.92 1110 PRO A N 1
ATOM 3159 C CA . PRO A 1 229 ? 83.508 150.987 11.840 1.00 23.84 1110 PRO A CA 1
ATOM 3160 C C . PRO A 1 229 ? 81.990 150.828 11.815 1.00 26.95 1110 PRO A C 1
ATOM 3161 O O . PRO A 1 229 ? 81.451 150.404 10.784 1.00 28.39 1110 PRO A O 1
ATOM 3172 N N . GLU A 1 230 ? 81.308 151.101 12.922 1.00 25.83 1111 GLU A N 1
ATOM 3173 C CA . GLU A 1 230 ? 79.842 151.035 12.933 1.00 25.81 1111 GLU A CA 1
ATOM 3174 C C . GLU A 1 230 ? 79.286 152.066 11.946 1.00 28.90 1111 GLU A C 1
ATOM 3175 O O . GLU A 1 230 ? 78.396 151.778 11.161 1.00 29.68 1111 GLU A O 1
ATOM 3187 N N . VAL A 1 231 ? 79.844 153.267 11.976 1.00 26.55 1112 VAL A N 1
ATOM 3188 C CA . VAL A 1 231 ? 79.391 154.303 11.066 1.00 25.56 1112 VAL A CA 1
ATOM 3189 C C . VAL A 1 231 ? 79.662 153.893 9.622 1.00 28.73 1112 VAL A C 1
ATOM 3190 O O . VAL A 1 231 ? 78.794 154.030 8.763 1.00 31.51 1112 VAL A O 1
ATOM 3203 N N . GLN A 1 232 ? 80.857 153.366 9.354 1.00 23.61 1113 GLN A N 1
ATOM 3204 C CA . GLN A 1 232 ? 81.183 152.950 8.005 1.00 30.14 1113 GLN A CA 1
ATOM 3205 C C . GLN A 1 232 ? 80.200 151.886 7.533 1.00 35.03 1113 GLN A C 1
ATOM 3206 O O . GLN A 1 232 ? 79.765 151.904 6.387 1.00 36.71 1113 GLN A O 1
ATOM 3220 N N . ASN A 1 233 ? 79.830 150.967 8.420 1.00 35.10 1114 ASN A N 1
ATOM 3221 C CA . ASN A 1 233 ? 78.988 149.847 8.013 1.00 37.25 1114 ASN A CA 1
ATOM 3222 C C . ASN A 1 233 ? 77.547 150.200 7.681 1.00 37.09 1114 ASN A C 1
ATOM 3223 O O . ASN A 1 233 ? 76.928 149.525 6.855 1.00 41.44 1114 ASN A O 1
ATOM 3234 N N A ILE A 1 234 ? 76.987 151.190 8.405 0.56 32.92 1115 ILE A N 1
ATOM 3235 N N B ILE A 1 234 ? 77.049 151.281 8.244 0.44 36.33 1115 ILE A N 1
ATOM 3236 C CA A ILE A 1 234 ? 75.528 151.480 8.411 0.56 29.00 1115 ILE A CA 1
ATOM 3237 C CA B ILE A 1 234 ? 75.764 151.794 7.830 0.44 34.60 1115 ILE A CA 1
ATOM 3238 C C A ILE A 1 234 ? 75.099 152.872 7.938 0.56 27.71 1115 ILE A C 1
ATOM 3239 C C B ILE A 1 234 ? 75.791 152.297 6.381 0.44 35.27 1115 ILE A C 1
ATOM 3240 O O A ILE A 1 234 ? 74.067 153.012 7.276 0.56 30.83 1115 ILE A O 1
ATOM 3241 O O B ILE A 1 234 ? 74.765 152.258 5.698 0.44 35.69 1115 ILE A O 1
ATOM 3272 N N A ALA A 1 235 ? 75.844 153.905 8.306 0.56 27.21 1116 ALA A N 1
ATOM 3273 N N B ALA A 1 235 ? 76.942 152.792 5.929 0.44 33.63 1116 ALA A N 1
ATOM 3274 C CA A ALA A 1 235 ? 75.431 155.253 7.949 0.56 29.64 1116 ALA A CA 1
ATOM 3275 C CA B ALA A 1 235 ? 77.128 153.128 4.522 0.44 34.15 1116 ALA A CA 1
ATOM 3276 C C A ALA A 1 235 ? 76.019 155.581 6.600 0.56 31.12 1116 ALA A C 1
ATOM 3277 C C B ALA A 1 235 ? 76.203 154.256 4.127 0.44 32.48 1116 ALA A C 1
ATOM 3278 O O A ALA A 1 235 ? 77.126 156.118 6.505 0.56 28.15 1116 ALA A O 1
ATOM 3279 O O B ALA A 1 235 ? 75.557 154.223 3.073 0.44 30.64 1116 ALA A O 1
ATOM 3292 N N A SER A 1 236 ? 75.232 155.264 5.573 0.56 35.32 1117 SER A N 1
ATOM 3293 N N B SER A 1 236 ? 76.165 155.264 4.985 0.44 32.95 1117 SER A N 1
ATOM 3294 C CA A SER A 1 236 ? 75.623 155.394 4.183 0.56 37.98 1117 SER A CA 1
ATOM 3295 C CA B SER A 1 236 ? 75.104 156.248 4.951 0.44 37.72 1117 SER A CA 1
ATOM 3296 C C A SER A 1 236 ? 75.254 156.742 3.559 0.56 42.50 1117 SER A C 1
ATOM 3297 C C B SER A 1 236 ? 75.135 157.135 3.712 0.44 39.87 1117 SER A C 1
ATOM 3298 O O A SER A 1 236 ? 74.088 157.125 3.449 0.56 47.00 1117 SER A O 1
ATOM 3299 O O B SER A 1 236 ? 74.077 157.582 3.258 0.44 42.23 1117 SER A O 1
ATOM 3313 N N . GLY A 1 237 ? 76.314 157.425 3.165 1.00 39.53 1118 GLY A N 1
ATOM 3314 C CA . GLY A 1 237 ? 76.335 158.469 2.165 1.00 38.07 1118 GLY A CA 1
ATOM 3315 C C . GLY A 1 237 ? 76.902 159.738 2.735 1.00 35.03 1118 GLY A C 1
ATOM 3316 O O . GLY A 1 237 ? 77.831 159.731 3.543 1.00 36.84 1118 GLY A O 1
ATOM 3320 N N . MET A 1 238 ? 76.361 160.850 2.282 1.00 32.47 1119 MET A N 1
ATOM 3321 C CA . MET A 1 238 ? 76.896 162.115 2.706 1.00 33.37 1119 MET A CA 1
ATOM 3322 C C . MET A 1 238 ? 76.494 162.344 4.160 1.00 35.05 1119 MET A C 1
ATOM 3323 O O . MET A 1 238 ? 75.309 162.419 4.487 1.00 45.40 1119 MET A O 1
ATOM 3337 N N . LEU A 1 239 ? 77.479 162.409 5.036 1.00 28.01 1120 LEU A N 1
ATOM 3338 C CA . LEU A 1 239 ? 77.241 162.739 6.428 1.00 28.05 1120 LEU A CA 1
ATOM 3339 C C . LEU A 1 239 ? 77.836 164.092 6.666 1.00 29.74 1120 LEU A C 1
ATOM 3340 O O . LEU A 1 239 ? 79.045 164.267 6.562 1.00 34.98 1120 LEU A O 1
ATOM 3356 N N . LEU A 1 240 ? 76.976 165.044 6.983 1.00 25.38 1121 LEU A N 1
ATOM 3357 C CA . LEU A 1 240 ? 77.452 166.369 7.339 1.00 26.85 1121 LEU A CA 1
ATOM 3358 C C . LEU A 1 240 ? 76.888 166.750 8.688 1.00 23.02 1121 LEU A C 1
ATOM 3359 O O . LEU A 1 240 ? 75.800 166.333 9.048 1.00 24.06 1121 LEU A O 1
ATOM 3375 N N . PRO A 1 241 ? 77.603 167.621 9.411 1.00 23.11 1122 PRO A N 1
ATOM 3376 C CA . PRO A 1 241 ? 77.078 168.091 10.690 1.00 21.54 1122 PRO A CA 1
ATOM 3377 C C . PRO A 1 241 ? 75.790 168.877 10.530 1.00 22.90 1122 PRO A C 1
ATOM 3378 O O . PRO A 1 241 ? 75.712 169.735 9.630 1.00 26.33 1122 PRO A O 1
ATOM 3389 N N . LEU A 1 242 ? 74.826 168.598 11.406 1.00 23.74 1123 LEU A N 1
ATOM 3390 C CA . LEU A 1 242 ? 73.527 169.255 11.405 1.00 22.11 1123 LEU A CA 1
ATOM 3391 C C . LEU A 1 242 ? 73.241 169.964 12.708 1.00 21.79 1123 LEU A C 1
ATOM 3392 O O . LEU A 1 242 ? 72.355 170.822 12.766 1.00 23.24 1123 LEU A O 1
ATOM 3408 N N . GLY A 1 243 ? 73.978 169.627 13.760 1.00 20.88 1124 GLY A N 1
ATOM 3409 C CA . GLY A 1 243 ? 73.758 170.238 15.060 1.00 21.49 1124 GLY A CA 1
ATOM 3410 C C . GLY A 1 243 ? 74.645 169.682 16.139 1.00 21.45 1124 GLY A C 1
ATOM 3411 O O . GLY A 1 243 ? 75.317 168.666 15.938 1.00 22.32 1124 GLY A O 1
ATOM 3415 N N . VAL A 1 244 ? 74.635 170.305 17.305 1.00 23.61 1125 VAL A N 1
ATOM 3416 C CA . VAL A 1 244 ? 75.366 169.835 18.463 1.00 23.27 1125 VAL A CA 1
ATOM 3417 C C . VAL A 1 244 ? 74.541 170.155 19.687 1.00 21.14 1125 VAL A C 1
ATOM 3418 O O . VAL A 1 244 ? 74.194 171.315 19.908 1.00 23.90 1125 VAL A O 1
ATOM 3431 N N . ARG A 1 245 ? 74.259 169.175 20.532 1.00 23.50 1126 ARG A N 1
ATOM 3432 C CA A ARG A 1 245 ? 73.389 169.388 21.691 0.57 22.69 1126 ARG A CA 1
ATOM 3433 C CA B ARG A 1 245 ? 73.394 169.391 21.686 0.43 24.42 1126 ARG A CA 1
ATOM 3434 C C . ARG A 1 245 ? 74.040 170.250 22.777 1.00 23.93 1126 ARG A C 1
ATOM 3435 O O . ARG A 1 245 ? 73.376 171.074 23.415 1.00 23.41 1126 ARG A O 1
ATOM 3474 N N . ARG A 1 246 ? 75.329 170.045 23.001 1.00 22.79 1127 ARG A N 1
ATOM 3475 C CA . ARG A 1 246 ? 76.062 170.775 24.037 1.00 23.33 1127 ARG A CA 1
ATOM 3476 C C . ARG A 1 246 ? 77.517 171.000 23.614 1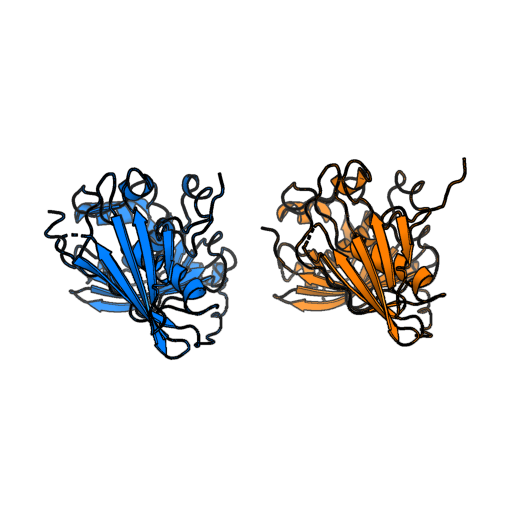.00 22.38 1127 ARG A C 1
ATOM 3477 O O . ARG A 1 246 ? 78.197 170.064 23.227 1.00 25.57 1127 ARG A O 1
ATOM 3499 N N . LEU A 1 247 ? 77.978 172.252 23.659 1.00 21.26 1128 LEU A N 1
ATOM 3500 C CA . LEU A 1 247 ? 79.375 172.584 23.371 1.00 20.78 1128 LEU A CA 1
ATOM 3501 C C . LEU A 1 247 ? 79.926 173.377 24.528 1.00 22.28 1128 LEU A C 1
ATOM 3502 O O . LEU A 1 247 ? 79.291 174.371 24.948 1.00 22.90 1128 LEU A O 1
ATOM 3518 N N . ARG A 1 248 ? 81.126 173.044 24.993 1.00 20.77 1129 ARG A N 1
ATOM 3519 C CA . ARG A 1 248 ? 81.764 173.816 26.055 1.00 20.38 1129 ARG A CA 1
ATOM 3520 C C . ARG A 1 248 ? 83.264 173.746 25.912 1.00 20.95 1129 ARG A C 1
ATOM 3521 O O . ARG A 1 248 ? 83.829 172.666 25.739 1.00 20.76 1129 ARG A O 1
ATOM 3542 N N . ALA A 1 249 ? 83.900 174.920 25.930 1.00 21.84 1130 ALA A N 1
ATOM 3543 C CA . ALA A 1 249 ? 85.345 175.027 25.937 1.00 21.02 1130 ALA A CA 1
ATOM 3544 C C . ALA A 1 249 ? 85.817 175.241 27.361 1.00 22.26 1130 ALA A C 1
ATOM 3545 O O . ALA A 1 249 ? 85.200 176.013 28.131 1.00 25.71 1130 ALA A O 1
ATOM 3552 N N . TYR A 1 250 ? 86.924 174.593 27.710 1.00 24.70 1131 TYR A N 1
ATOM 3553 C CA . TYR A 1 250 ? 87.448 174.624 29.082 1.00 26.90 1131 TYR A CA 1
ATOM 3554 C C . TYR A 1 250 ? 88.745 175.386 29.168 1.00 29.33 1131 TYR A C 1
ATOM 3555 O O . TYR A 1 250 ? 89.215 175.717 30.256 1.00 32.55 1131 TYR A O 1
ATOM 3573 N N . GLY A 1 251 ? 89.328 175.654 28.015 1.00 30.24 1132 GLY A N 1
ATOM 3574 C CA . GLY A 1 251 ? 90.525 176.464 27.943 1.00 30.72 1132 GLY A CA 1
ATOM 3575 C C . GLY A 1 251 ? 90.825 176.710 26.488 1.00 31.10 1132 GLY A C 1
ATOM 3576 O O . GLY A 1 251 ? 90.012 176.391 25.620 1.00 30.50 1132 GLY A O 1
ATOM 3580 N N . SER A 1 252 ? 91.989 177.291 26.241 1.00 29.30 1133 SER A N 1
ATOM 3581 C CA . SER A 1 252 ? 92.489 177.454 24.893 1.00 29.06 1133 SER A CA 1
ATOM 3582 C C . SER A 1 252 ? 92.487 176.106 24.195 1.00 25.40 1133 SER A C 1
ATOM 3583 O O . SER A 1 252 ? 92.786 175.064 24.814 1.00 28.48 1133 SER A O 1
ATOM 3591 N N . THR A 1 253 ? 92.178 176.122 22.903 1.00 22.95 1134 THR A N 1
ATOM 3592 C CA . THR A 1 253 ? 92.265 174.900 22.098 1.00 22.95 1134 THR A CA 1
ATOM 3593 C C . THR A 1 253 ? 93.449 174.944 21.138 1.00 23.14 1134 THR A C 1
ATOM 3594 O O . THR A 1 253 ? 93.526 174.144 20.195 1.00 24.00 1134 THR A O 1
ATOM 3605 N N . ARG A 1 254 ? 94.365 175.884 21.362 1.00 24.31 1135 ARG A N 1
ATOM 3606 C CA A ARG A 1 254 ? 95.529 176.045 20.513 0.43 26.61 1135 ARG A CA 1
ATOM 3607 C CA B ARG A 1 254 ? 95.532 176.042 20.508 0.57 26.36 1135 ARG A CA 1
ATOM 3608 C C . ARG A 1 254 ? 96.354 174.762 20.399 1.00 27.16 1135 ARG A C 1
ATOM 3609 O O . ARG A 1 254 ? 96.946 174.498 19.366 1.00 29.49 1135 ARG A O 1
ATOM 3648 N N A ASN A 1 255 ? 96.380 173.971 21.464 0.30 23.60 1136 ASN A N 1
ATOM 3649 N N B ASN A 1 255 ? 96.343 173.962 21.466 0.70 26.08 1136 ASN A N 1
ATOM 3650 C CA A ASN A 1 255 ? 97.272 172.828 21.537 0.30 22.59 1136 ASN A CA 1
ATOM 3651 C CA B ASN A 1 255 ? 97.250 172.836 21.627 0.70 30.77 1136 ASN A CA 1
ATOM 3652 C C A ASN A 1 255 ? 96.496 171.501 21.504 0.30 22.34 1136 ASN A C 1
ATOM 3653 C C B ASN A 1 255 ? 96.562 171.479 21.360 0.70 26.13 1136 ASN A C 1
ATOM 3654 O O A ASN A 1 255 ? 96.926 170.508 22.087 0.30 19.03 1136 ASN A O 1
ATOM 3655 O O B ASN A 1 255 ? 97.120 170.429 21.662 0.70 24.39 1136 ASN A O 1
ATOM 3676 N N . VAL A 1 256 ? 95.344 171.491 20.835 1.00 23.04 1137 VAL A N 1
ATOM 3677 C CA . VAL A 1 256 ? 94.626 170.220 20.580 1.00 21.63 1137 VAL A CA 1
ATOM 3678 C C . VAL A 1 256 ? 95.463 169.345 19.635 1.00 20.16 1137 VAL A C 1
ATOM 3679 O O . VAL A 1 256 ? 95.971 169.812 18.601 1.00 22.97 1137 VAL A O 1
ATOM 3693 N N A ARG A 1 257 ? 95.599 168.073 20.026 0.54 19.74 1138 ARG A N 1
ATOM 3694 N N C ARG A 1 257 ? 95.605 168.071 20.011 0.46 19.83 1138 ARG A N 1
ATOM 3695 C CA A ARG A 1 257 ? 96.345 167.085 19.250 0.54 21.46 1138 ARG A CA 1
ATOM 3696 C CA C ARG A 1 257 ? 96.303 167.089 19.184 0.46 21.45 1138 ARG A CA 1
ATOM 3697 C C A ARG A 1 257 ? 95.603 165.766 19.088 0.54 18.34 1138 ARG A C 1
ATOM 3698 C C C ARG A 1 257 ? 95.475 165.840 18.952 0.46 19.75 1138 ARG A C 1
ATOM 3699 O O A ARG A 1 257 ? 96.030 164.933 18.297 0.54 17.75 1138 ARG A O 1
ATOM 3700 O O C ARG A 1 257 ? 95.708 165.136 17.978 0.46 20.79 1138 ARG A O 1
ATOM 3741 N N . TYR A 1 258 ? 94.513 165.579 19.828 1.00 18.98 1139 TYR A N 1
ATOM 3742 C CA . TYR A 1 258 ? 93.684 164.374 19.691 1.00 18.46 1139 TYR A CA 1
ATOM 3743 C C . TYR A 1 258 ? 92.209 164.662 19.842 1.00 18.61 1139 TYR A C 1
ATOM 3744 O O . TYR A 1 258 ? 91.815 165.674 20.442 1.00 19.69 1139 TYR A O 1
ATOM 3763 N N . CYS A 1 259 ? 91.391 163.732 19.360 1.00 19.29 1140 CYS A N 1
ATOM 3764 C CA . CYS A 1 259 ? 89.961 163.785 19.548 1.00 17.45 1140 CYS A CA 1
ATOM 3765 C C . CYS A 1 259 ? 89.478 162.401 19.896 1.00 18.88 1140 CYS A C 1
ATOM 3766 O O . CYS A 1 259 ? 89.708 161.455 19.121 1.00 21.37 1140 CYS A O 1
ATOM 3774 N N . LEU A 1 260 ? 88.850 162.283 21.050 1.00 18.46 1141 LEU A N 1
ATOM 3775 C CA . LEU A 1 260 ? 88.210 161.025 21.469 1.00 17.96 1141 LEU A CA 1
ATOM 3776 C C . LEU A 1 260 ? 86.715 161.147 21.243 1.00 19.03 1141 LEU A C 1
ATOM 3777 O O . LEU A 1 260 ? 86.086 162.070 21.785 1.00 19.83 1141 LEU A O 1
ATOM 3793 N N . SER A 1 261 ? 86.133 160.249 20.445 1.00 19.33 1142 SER A N 1
ATOM 3794 C CA A SER A 1 261 ? 84.713 160.325 20.171 0.29 18.66 1142 SER A CA 1
ATOM 3795 C CA B SER A 1 261 ? 84.718 160.308 20.113 0.71 19.76 1142 SER A CA 1
ATOM 3796 C C . SER A 1 261 ? 84.041 159.023 20.549 1.00 19.78 1142 SER A C 1
ATOM 3797 O O . SER A 1 261 ? 84.691 157.959 20.580 1.00 21.56 1142 SER A O 1
ATOM 3812 N N . ARG A 1 262 ? 82.771 159.139 20.856 1.00 19.51 1143 ARG A N 1
ATOM 3813 C CA . ARG A 1 262 ? 81.933 157.996 21.210 1.00 21.25 1143 ARG A CA 1
ATOM 3814 C C . ARG A 1 262 ? 80.718 158.028 20.326 1.00 20.31 1143 ARG A C 1
ATOM 3815 O O . ARG A 1 262 ? 80.017 159.021 20.241 1.00 20.53 1143 ARG A O 1
ATOM 3836 N N . ILE A 1 263 ? 80.435 156.921 19.652 1.00 21.70 1144 ILE A N 1
ATOM 3837 C CA . ILE A 1 263 ? 79.216 156.820 18.889 1.00 22.69 1144 ILE A CA 1
ATOM 3838 C C . ILE A 1 263 ? 78.061 156.523 19.815 1.00 22.66 1144 ILE A C 1
ATOM 3839 O O . ILE A 1 263 ? 78.035 155.474 20.475 1.00 24.61 1144 ILE A O 1
ATOM 3855 N N . VAL A 1 264 ? 77.103 157.419 19.879 1.00 22.72 1145 VAL A N 1
ATOM 3856 C CA . VAL A 1 264 ? 75.908 157.246 20.708 1.00 23.36 1145 VAL A CA 1
ATOM 3857 C C . VAL A 1 264 ? 74.762 156.536 19.966 1.00 26.23 1145 VAL A C 1
ATOM 3858 O O . VAL A 1 264 ? 74.068 155.657 20.525 1.00 30.45 1145 VAL A O 1
ATOM 3871 N N . LYS A 1 265 ? 74.583 156.909 18.705 1.00 24.99 1146 LYS A N 1
ATOM 3872 C CA . LYS A 1 265 ? 73.578 156.331 17.824 1.00 25.39 1146 LYS A CA 1
ATOM 3873 C C . LYS A 1 265 ? 74.127 156.311 16.430 1.00 26.33 1146 LYS A C 1
ATOM 3874 O O . LYS A 1 265 ? 74.809 157.249 16.000 1.00 26.60 1146 LYS A O 1
ATOM 3893 N N . ALA A 1 266 ? 73.846 155.236 15.704 1.00 24.28 1147 ALA A N 1
ATOM 3894 C CA . ALA A 1 266 ? 74.183 155.186 14.305 1.00 24.55 1147 ALA A CA 1
ATOM 3895 C C . ALA A 1 266 ? 73.188 154.326 13.575 1.00 28.77 1147 ALA A C 1
ATOM 3896 O O . ALA A 1 266 ? 73.007 153.147 13.916 1.00 31.71 1147 ALA A O 1
ATOM 3903 N N . ASP A 1 267 ? 72.562 154.883 12.552 1.00 26.58 1148 ASP A N 1
ATOM 3904 C CA . ASP A 1 267 ? 71.648 154.127 11.708 1.00 29.34 1148 ASP A CA 1
ATOM 3905 C C . ASP A 1 267 ? 71.734 154.638 10.271 1.00 29.44 1148 ASP A C 1
ATOM 3906 O O . ASP A 1 267 ? 72.609 155.466 9.963 1.00 29.76 1148 ASP A O 1
ATOM 3915 N N . SER A 1 268 ? 70.824 154.194 9.410 1.00 31.13 1149 SER A N 1
ATOM 3916 C CA . SER A 1 268 ? 70.850 154.540 7.988 1.00 34.76 1149 SER A CA 1
ATOM 3917 C C . SER A 1 268 ? 70.732 156.015 7.732 1.00 36.51 1149 SER A C 1
ATOM 3918 O O . SER A 1 268 ? 71.076 156.504 6.646 1.00 39.11 1149 SER A O 1
ATOM 3926 N N . PHE A 1 269 ? 70.243 156.741 8.726 1.00 34.53 1150 PHE A N 1
ATOM 3927 C CA . PHE A 1 269 ? 69.921 158.143 8.528 1.00 35.71 1150 PHE A CA 1
ATOM 3928 C C . PHE A 1 269 ? 70.965 159.081 9.067 1.00 34.18 1150 PHE A C 1
ATOM 3929 O O . PHE A 1 269 ? 70.934 160.280 8.761 1.00 37.56 1150 PHE A O 1
ATOM 3946 N N . GLY A 1 270 ? 71.906 158.570 9.840 1.00 29.93 1151 GLY A N 1
ATOM 3947 C CA . GLY A 1 270 ? 72.855 159.468 10.471 1.00 30.96 1151 GLY A CA 1
ATOM 3948 C C . GLY A 1 270 ? 73.473 158.939 11.742 1.00 27.39 1151 GLY A C 1
ATOM 3949 O O . GLY A 1 270 ? 73.346 157.765 12.104 1.00 27.55 1151 GLY A O 1
ATOM 3953 N N . VAL A 1 271 ? 74.142 159.825 12.448 1.00 24.84 1152 VAL A N 1
ATOM 3954 C CA . VAL A 1 271 ? 74.998 159.469 13.554 1.00 23.07 1152 VAL A CA 1
ATOM 3955 C C . VAL A 1 271 ? 74.856 160.521 14.617 1.00 23.10 1152 VAL A C 1
ATOM 3956 O O . VAL A 1 271 ? 74.792 161.723 14.299 1.00 23.77 1152 VAL A O 1
ATOM 3969 N N . GLU A 1 272 ? 74.836 160.093 15.866 1.00 22.65 1153 GLU A N 1
ATOM 3970 C CA . GLU A 1 272 ? 74.984 160.974 17.019 1.00 22.24 1153 GLU A CA 1
ATOM 3971 C C . GLU A 1 272 ? 76.250 160.579 17.747 1.00 19.34 1153 GLU A C 1
ATOM 3972 O O . GLU A 1 272 ? 76.450 159.368 18.023 1.00 21.36 1153 GLU A O 1
ATOM 3984 N N . ALA A 1 273 ? 77.101 161.541 18.079 1.00 19.68 1154 ALA A N 1
ATOM 3985 C CA . ALA A 1 273 ? 78.375 161.245 18.713 1.00 19.36 1154 ALA A CA 1
ATOM 3986 C C . ALA A 1 273 ? 78.689 162.274 19.774 1.00 21.00 1154 ALA A C 1
ATOM 3987 O O . ALA A 1 273 ? 78.235 163.446 19.673 1.00 21.43 1154 ALA A O 1
ATOM 3994 N N . ASP A 1 274 ? 79.466 161.859 20.771 1.00 18.96 1155 ASP A N 1
ATOM 3995 C CA . ASP A 1 274 ? 80.041 162.772 21.757 1.00 18.34 1155 ASP A CA 1
ATOM 3996 C C . ASP A 1 274 ? 81.549 162.838 21.533 1.00 18.86 1155 ASP A C 1
ATOM 3997 O O . ASP A 1 274 ? 82.195 161.836 21.334 1.00 20.84 1155 ASP A O 1
ATOM 4006 N N . LEU A 1 275 ? 82.126 164.039 21.596 1.00 19.19 1156 LEU A N 1
ATOM 4007 C CA . LEU A 1 275 ? 83.539 164.270 21.306 1.00 20.20 1156 LEU A CA 1
ATOM 4008 C C . LEU A 1 275 ? 84.215 165.020 22.440 1.00 20.34 1156 LEU A C 1
ATOM 4009 O O . LEU A 1 275 ? 83.584 165.905 23.027 1.00 20.49 1156 LEU A O 1
ATOM 4025 N N . GLU A 1 276 ? 85.475 164.665 22.705 1.00 18.53 1157 GLU A N 1
ATOM 4026 C CA . GLU A 1 276 ? 86.375 165.435 23.552 1.00 20.81 1157 GLU A CA 1
ATOM 4027 C C . GLU A 1 276 ? 87.663 165.751 22.802 1.00 19.92 1157 GLU A C 1
ATOM 4028 O O . GLU A 1 276 ? 88.346 164.854 22.282 1.00 20.24 1157 GLU A O 1
ATOM 4040 N N . LEU A 1 277 ? 87.962 167.054 22.668 1.00 18.92 1158 LEU A N 1
ATOM 4041 C CA . LEU A 1 277 ? 89.221 167.512 22.095 1.00 19.93 1158 LEU A CA 1
ATOM 4042 C C . LEU A 1 277 ? 90.263 167.564 23.180 1.00 19.13 1158 LEU A C 1
ATOM 4043 O O . LEU A 1 277 ? 90.018 168.151 24.239 1.00 18.77 1158 LEU A O 1
ATOM 4059 N N . LEU A 1 278 ? 91.413 166.928 22.954 1.00 19.50 1159 LEU A N 1
ATOM 4060 C CA . LEU A 1 278 ? 92.430 166.728 23.969 1.00 16.62 1159 LEU A CA 1
ATOM 4061 C C . LEU A 1 278 ? 93.735 167.345 23.545 1.00 17.02 1159 LEU A C 1
ATOM 4062 O O . LEU A 1 278 ? 94.065 167.362 22.340 1.00 19.82 1159 LEU A O 1
ATOM 4078 N N . ASP A 1 279 ? 94.506 167.874 24.502 1.00 18.36 1160 ASP A N 1
ATOM 4079 C CA . ASP A 1 279 ? 95.901 168.210 24.201 1.00 18.20 1160 ASP A CA 1
ATOM 4080 C C . ASP A 1 279 ? 96.740 166.936 24.165 1.00 17.03 1160 ASP A C 1
ATOM 4081 O O . ASP A 1 279 ? 96.202 165.812 24.355 1.00 18.78 1160 ASP A O 1
ATOM 4090 N N . ALA A 1 280 ? 98.045 167.059 23.935 1.00 19.69 1161 ALA A N 1
ATOM 4091 C CA . ALA A 1 280 ? 98.846 165.834 23.773 1.00 20.07 1161 ALA A CA 1
ATOM 4092 C C . ALA A 1 280 ? 99.075 165.121 25.096 1.00 17.72 1161 ALA A C 1
ATOM 4093 O O . ALA A 1 280 ? 99.563 163.992 25.075 1.00 20.89 1161 ALA A O 1
ATOM 4100 N N . ASP A 1 281 ? 98.736 165.755 26.225 1.00 18.45 1162 ASP A N 1
ATOM 4101 C CA . ASP A 1 281 ? 98.779 165.091 27.523 1.00 20.06 1162 ASP A CA 1
ATOM 4102 C C . ASP A 1 281 ? 97.468 164.419 27.922 1.00 20.25 1162 ASP A C 1
ATOM 4103 O O . ASP A 1 281 ? 97.375 163.799 29.007 1.00 21.36 1162 ASP A O 1
ATOM 4112 N N . GLY A 1 282 ? 96.467 164.508 27.054 1.00 18.60 1163 GLY A N 1
ATOM 4113 C CA . GLY A 1 282 ? 95.158 163.937 27.342 1.00 18.76 1163 GLY A CA 1
ATOM 4114 C C . GLY A 1 282 ? 94.178 164.821 28.115 1.00 19.98 1163 GLY A C 1
ATOM 4115 O O . GLY A 1 282 ? 93.089 164.372 28.480 1.00 19.35 1163 GLY A O 1
ATOM 4119 N N . THR A 1 283 ? 94.528 166.099 28.316 1.00 20.45 1164 THR A N 1
ATOM 4120 C CA . THR A 1 283 ? 93.654 167.020 29.007 1.00 22.24 1164 THR A CA 1
ATOM 4121 C C . THR A 1 283 ? 92.515 167.410 28.088 1.00 19.77 1164 THR A C 1
ATOM 4122 O O . THR A 1 283 ? 92.749 167.705 26.907 1.00 20.12 1164 THR A O 1
ATOM 4133 N N . VAL A 1 284 ? 91.311 167.445 28.622 1.00 21.00 1165 VAL A N 1
ATOM 4134 C CA . VAL A 1 284 ? 90.151 167.759 27.824 1.00 22.43 1165 VAL A CA 1
ATOM 4135 C C . VAL A 1 284 ? 90.040 169.273 27.705 1.00 20.56 1165 VAL A C 1
ATOM 4136 O O . VAL A 1 284 ? 89.914 169.966 28.722 1.00 21.98 1165 VAL A O 1
ATOM 4149 N N . LEU A 1 285 ? 90.051 169.754 26.474 1.00 19.27 1166 LEU A N 1
ATOM 4150 C CA . LEU A 1 285 ? 90.014 171.209 26.209 1.00 21.36 1166 LEU A CA 1
ATOM 4151 C C . LEU A 1 285 ? 88.645 171.680 25.734 1.00 19.19 1166 LEU A C 1
ATOM 4152 O O . LEU A 1 285 ? 88.303 172.871 25.901 1.00 20.62 1166 LEU A O 1
ATOM 4168 N N . LEU A 1 286 ? 87.870 170.813 25.103 1.00 20.11 1167 LEU A N 1
ATOM 4169 C CA . LEU A 1 286 ? 86.539 171.161 24.641 1.00 21.07 1167 LEU A CA 1
ATOM 4170 C C . LEU A 1 286 ? 85.706 169.886 24.567 1.00 19.07 1167 LEU A C 1
ATOM 4171 O O . LEU A 1 286 ? 86.239 168.836 24.163 1.00 19.81 1167 LEU A O 1
ATOM 4187 N N . SER A 1 287 ? 84.431 169.998 24.916 1.00 20.61 1168 SER A N 1
ATOM 4188 C CA . SER A 1 287 ? 83.444 168.919 24.807 1.00 20.78 1168 SER A CA 1
ATOM 4189 C C . SER A 1 287 ? 82.385 169.286 23.780 1.00 21.36 1168 SER A C 1
ATOM 4190 O O . SER A 1 287 ? 81.901 170.388 23.801 1.00 20.82 1168 SER A O 1
ATOM 4198 N N . ALA A 1 288 ? 82.012 168.360 22.899 1.00 22.77 1169 ALA A N 1
ATOM 4199 C CA . ALA A 1 288 ? 80.878 168.538 22.003 1.00 24.30 1169 ALA A CA 1
ATOM 4200 C C . ALA A 1 288 ? 80.031 167.314 22.147 1.00 24.97 1169 ALA A C 1
ATOM 4201 O O . ALA A 1 288 ? 80.405 166.245 21.624 1.00 29.92 1169 ALA A O 1
ATOM 4208 N N . MET A 1 289 ? 78.904 167.432 22.830 1.00 24.18 1170 MET A N 1
ATOM 4209 C CA A MET A 1 289 ? 78.049 166.289 23.118 0.70 24.23 1170 MET A CA 1
ATOM 4210 C CA B MET A 1 289 ? 78.050 166.283 23.089 0.30 24.58 1170 MET A CA 1
ATOM 4211 C C . MET A 1 289 ? 76.832 166.328 22.198 1.00 22.90 1170 MET A C 1
ATOM 4212 O O . MET A 1 289 ? 76.229 167.379 21.958 1.00 24.39 1170 MET A O 1
ATOM 4239 N N . GLY A 1 290 ? 76.465 165.178 21.661 1.00 23.22 1171 GLY A N 1
ATOM 4240 C CA . GLY A 1 290 ? 75.328 165.144 20.787 1.00 22.67 1171 GLY A CA 1
ATOM 4241 C C . GLY A 1 290 ? 75.548 165.842 19.451 1.00 21.45 1171 GLY A C 1
ATOM 4242 O O . GLY A 1 290 ? 74.606 166.444 18.921 1.00 22.28 1171 GLY A O 1
ATOM 4246 N N . LEU A 1 291 ? 76.753 165.726 18.899 1.00 19.07 1172 LEU A N 1
ATOM 4247 C CA . LEU A 1 291 ? 76.974 166.012 17.484 1.00 17.03 1172 LEU A CA 1
ATOM 4248 C C . LEU A 1 291 ? 76.052 165.160 16.634 1.00 20.35 1172 LEU A C 1
ATOM 4249 O O . LEU A 1 291 ? 76.019 163.932 16.815 1.00 21.36 1172 LEU A O 1
ATOM 4265 N N A GLN A 1 292 ? 75.296 165.787 15.745 0.55 22.53 1173 GLN A N 1
ATOM 4266 N N B GLN A 1 292 ? 75.364 165.778 15.680 0.45 23.24 1173 GLN A N 1
ATOM 4267 C CA A GLN A 1 292 ? 74.450 165.088 14.791 0.55 22.28 1173 GLN A CA 1
ATOM 4268 C CA B GLN A 1 292 ? 74.405 165.101 14.806 0.45 24.56 1173 GLN A CA 1
ATOM 4269 C C A GLN A 1 292 ? 75.063 165.197 13.422 0.55 21.06 1173 GLN A C 1
ATOM 4270 C C B GLN A 1 292 ? 74.829 165.194 13.350 0.45 22.80 1173 GLN A C 1
ATOM 4271 O O A GLN A 1 292 ? 75.426 166.291 12.976 0.55 18.88 1173 GLN A O 1
ATOM 4272 O O B GLN A 1 292 ? 74.829 166.284 12.773 0.45 22.01 1173 GLN A O 1
ATOM 4299 N N . LEU A 1 293 ? 75.180 164.052 12.753 1.00 21.74 1174 LEU A N 1
ATOM 4300 C CA . LEU A 1 293 ? 75.599 164.004 11.377 1.00 24.36 1174 LEU A CA 1
ATOM 4301 C C . LEU A 1 293 ? 74.457 163.384 10.571 1.00 25.21 1174 LEU A C 1
ATOM 4302 O O . LEU A 1 293 ? 73.828 162.426 11.021 1.00 26.95 1174 LEU A O 1
ATOM 4319 N N . GLY A 1 294 ? 74.197 163.915 9.384 1.00 25.39 1175 GLY A N 1
ATOM 4320 C CA . GLY A 1 294 ? 73.136 163.403 8.534 1.00 27.16 1175 GLY A CA 1
ATOM 4321 C C . GLY A 1 294 ? 73.255 163.928 7.116 1.00 31.22 1175 GLY A C 1
ATOM 4322 O O . GLY A 1 294 ? 74.191 164.640 6.794 1.00 30.01 1175 GLY A O 1
ATOM 4326 N N . THR A 1 295 ? 72.309 163.581 6.253 1.00 37.34 1176 THR A N 1
ATOM 4327 C CA . THR A 1 295 ? 72.407 163.990 4.856 1.00 46.40 1176 THR A CA 1
ATOM 4328 C C . THR A 1 295 ? 72.164 165.480 4.692 1.00 52.93 1176 THR A C 1
ATOM 4329 O O . THR A 1 295 ? 72.875 166.150 3.943 1.00 57.63 1176 THR A O 1
ATOM 4340 N N . GLY A 1 296 ? 71.168 166.009 5.391 1.00 52.51 1177 GLY A N 1
ATOM 4341 C CA . GLY A 1 296 ? 70.885 167.425 5.286 1.00 55.38 1177 GLY A CA 1
ATOM 4342 C C . GLY A 1 296 ? 70.185 167.769 3.985 1.00 57.49 1177 GLY A C 1
ATOM 4343 O O . GLY A 1 296 ? 69.462 166.950 3.409 1.00 56.63 1177 GLY A O 1
ATOM 4347 N N . ASN A 1 297 ? 70.390 168.997 3.522 1.00 59.42 1178 ASN A N 1
ATOM 4348 C CA . ASN A 1 297 ? 69.896 169.390 2.207 1.00 62.14 1178 ASN A CA 1
ATOM 4349 C C . ASN A 1 297 ? 70.990 170.018 1.349 1.00 61.26 1178 ASN A C 1
ATOM 4350 O O . ASN A 1 297 ? 71.202 171.234 1.385 1.00 60.48 1178 ASN A O 1
ATOM 4355 N N . SER A 1 298 ? 71.680 169.179 0.580 1.00 60.47 1179 SER A N 1
ATOM 4356 C CA . SER A 1 298 ? 72.780 169.635 -0.266 1.00 59.67 1179 SER A CA 1
ATOM 4357 C C . SER A 1 298 ? 72.322 169.976 -1.688 1.00 61.15 1179 SER A C 1
ATOM 4358 O O . SER A 1 298 ? 73.139 170.078 -2.612 1.00 60.96 1179 SER A O 1
ATOM 4361 N N . ASP A 1 299 ? 71.014 170.161 -1.848 1.00 62.95 1180 ASP A N 1
ATOM 4362 C CA . ASP A 1 299 ? 70.415 170.398 -3.158 1.00 66.03 1180 ASP A CA 1
ATOM 4363 C C . ASP A 1 299 ? 70.944 171.666 -3.829 1.00 66.06 1180 ASP A C 1
ATOM 4364 O O . ASP A 1 299 ? 71.103 171.706 -5.053 1.00 66.75 1180 ASP A O 1
ATOM 4369 N N . LYS A 1 300 ? 71.216 172.700 -3.034 1.00 64.45 1181 LYS A N 1
ATOM 4370 C CA . LYS A 1 300 ? 71.749 173.945 -3.586 1.00 61.77 1181 LYS A CA 1
ATOM 4371 C C . LYS A 1 300 ? 73.194 173.779 -4.066 1.00 60.63 1181 LYS A C 1
ATOM 4372 O O . LYS A 1 300 ? 73.583 174.368 -5.079 1.00 62.75 1181 LYS A O 1
ATOM 4378 N N . ALA A 1 301 ? 73.985 172.977 -3.348 1.00 57.44 1182 ALA A N 1
ATOM 4379 C CA . ALA A 1 301 ? 75.361 172.708 -3.767 1.00 53.28 1182 ALA A CA 1
ATOM 4380 C C . ALA A 1 301 ? 75.392 171.957 -5.104 1.00 56.91 1182 ALA A C 1
ATOM 4381 O O . ALA A 1 301 ? 76.303 172.157 -5.920 1.00 59.27 1182 ALA A O 1
ATOM 4383 N N . GLU A 1 302 ? 74.396 171.098 -5.331 1.00 55.48 1183 GLU A N 1
ATOM 4384 C CA . GLU A 1 302 ? 74.272 170.403 -6.613 1.00 54.60 1183 GLU A CA 1
ATOM 4385 C C . GLU A 1 302 ? 73.854 171.392 -7.695 1.00 55.14 1183 GLU A C 1
ATOM 4386 O O . GLU A 1 302 ? 74.265 171.269 -8.851 1.00 56.80 1183 GLU A O 1
ATOM 4392 N N . VAL B 1 14 ? 128.721 216.662 43.427 1.00 59.07 895 VAL B N 1
ATOM 4393 C CA . VAL B 1 14 ? 127.294 216.359 43.260 1.00 57.98 895 VAL B CA 1
ATOM 4394 C C . VAL B 1 14 ? 126.847 215.223 44.194 1.00 53.28 895 VAL B C 1
ATOM 4395 O O . VAL B 1 14 ? 127.427 214.144 44.189 1.00 53.93 895 VAL B O 1
ATOM 4407 N N . PRO B 1 15 ? 125.804 215.470 44.999 1.00 49.22 896 PRO B N 1
ATOM 4408 C CA . PRO B 1 15 ? 125.382 214.421 45.923 1.00 46.44 896 PRO B CA 1
ATOM 4409 C C . PRO B 1 15 ? 124.735 213.230 45.221 1.00 43.22 896 PRO B C 1
ATOM 4410 O O . PRO B 1 15 ? 124.227 213.304 44.093 1.00 38.49 896 PRO B O 1
ATOM 4421 N N . SER B 1 16 ? 124.764 212.109 45.916 1.00 43.14 897 SER B N 1
ATOM 4422 C CA . SER B 1 16 ? 124.128 210.922 45.395 1.00 41.48 897 SER B CA 1
ATOM 4423 C C . SER B 1 16 ? 123.485 210.157 46.539 1.00 39.93 897 SER B C 1
ATOM 4424 O O . SER B 1 16 ? 123.731 210.443 47.709 1.00 46.36 897 SER B O 1
ATOM 4432 N N A VAL B 1 17 ? 122.645 209.189 46.189 0.45 37.06 898 VAL B N 1
ATOM 4433 N N B VAL B 1 17 ? 122.659 209.173 46.189 0.55 37.32 898 VAL B N 1
ATOM 4434 C CA A VAL B 1 17 ? 121.974 208.370 47.175 0.45 35.65 898 VAL B CA 1
ATOM 4435 C CA B VAL B 1 17 ? 121.945 208.378 47.171 0.55 36.51 898 VAL B CA 1
ATOM 4436 C C A VAL B 1 17 ? 122.137 206.928 46.731 0.45 35.89 898 VAL B C 1
ATOM 4437 C C B VAL B 1 17 ? 122.053 206.921 46.737 0.55 36.31 898 VAL B C 1
ATOM 4438 O O A VAL B 1 17 ? 122.152 206.642 45.535 0.45 34.61 898 VAL B O 1
ATOM 4439 O O B VAL B 1 17 ? 121.939 206.617 45.550 0.55 35.33 898 VAL B O 1
ATOM 4464 N N . SER B 1 18 ? 122.295 206.023 47.687 1.00 38.13 899 SER B N 1
ATOM 4465 C CA . SER B 1 18 ? 122.393 204.609 47.362 1.00 38.56 899 SER B CA 1
ATOM 4466 C C . SER B 1 18 ? 120.990 204.136 47.012 1.00 34.09 899 SER B C 1
ATOM 4467 O O . SER B 1 18 ? 120.007 204.620 47.585 1.00 35.96 899 SER B O 1
ATOM 4476 N N . VAL B 1 19 ? 120.896 203.234 46.035 1.00 33.76 900 VAL B N 1
ATOM 4477 C CA . VAL B 1 19 ? 119.623 202.652 45.657 1.00 32.75 900 VAL B CA 1
ATOM 4478 C C . VAL B 1 19 ? 119.763 201.148 45.568 1.00 31.18 900 VAL B C 1
ATOM 4479 O O . VAL B 1 19 ? 120.839 200.629 45.308 1.00 33.38 900 VAL B O 1
ATOM 4492 N N . HIS B 1 20 ? 118.643 200.480 45.739 1.00 29.37 901 HIS B N 1
ATOM 4493 C CA . HIS B 1 20 ? 118.631 199.033 45.561 1.00 28.74 901 HIS B CA 1
ATOM 4494 C C . HIS B 1 20 ? 118.731 198.806 44.047 1.00 28.46 901 HIS B C 1
ATOM 4495 O O . HIS B 1 20 ? 118.122 199.554 43.275 1.00 29.98 901 HIS B O 1
ATOM 4508 N N . PRO B 1 21 ? 119.501 197.795 43.607 1.00 32.57 902 PRO B N 1
ATOM 4509 C CA . PRO B 1 21 ? 119.727 197.574 42.171 1.00 33.14 902 PRO B CA 1
ATOM 4510 C C . PRO B 1 21 ? 118.463 197.333 41.345 1.00 33.69 902 PRO B C 1
ATOM 4511 O O . PRO B 1 21 ? 118.452 197.702 40.165 1.00 36.80 902 PRO B O 1
ATOM 4522 N N . LEU B 1 22 ? 117.422 196.753 41.949 1.00 29.36 903 LEU B N 1
ATOM 4523 C CA . LEU B 1 22 ? 116.152 196.503 41.267 1.00 29.89 903 LEU B CA 1
ATOM 4524 C C . LEU B 1 22 ? 115.059 197.477 41.617 1.00 28.89 903 LEU B C 1
ATOM 4525 O O . LEU B 1 22 ? 114.340 197.932 40.730 1.00 33.74 903 LEU B O 1
ATOM 4541 N N . LEU B 1 23 ? 114.910 197.791 42.897 1.00 27.64 904 LEU B N 1
ATOM 4542 C CA . LEU B 1 23 ? 113.824 198.672 43.314 1.00 24.89 904 LEU B CA 1
ATOM 4543 C C . LEU B 1 23 ? 114.056 200.086 42.777 1.00 25.23 904 LEU B C 1
ATOM 4544 O O . LEU B 1 23 ? 113.116 200.764 42.401 1.00 27.55 904 LEU B O 1
ATOM 4560 N N . GLY B 1 24 ? 115.303 200.524 42.729 1.00 26.95 905 GLY B N 1
ATOM 4561 C CA . GLY B 1 24 ? 115.562 201.892 42.258 1.00 26.74 905 GLY B CA 1
ATOM 4562 C C . GLY B 1 24 ? 115.172 202.989 43.228 1.00 25.46 905 GLY B C 1
ATOM 4563 O O . GLY B 1 24 ? 115.249 202.838 44.436 1.00 27.05 905 GLY B O 1
ATOM 4567 N N . SER B 1 25 ? 114.782 204.122 42.647 1.00 26.75 906 SER B N 1
ATOM 4568 C CA . SER B 1 25 ? 114.556 205.339 43.431 1.00 26.59 906 SER B CA 1
ATOM 4569 C C . SER B 1 25 ? 113.353 205.197 44.335 1.00 26.87 906 SER B C 1
ATOM 4570 O O . SER B 1 25 ? 112.306 204.703 43.906 1.00 26.17 906 SER B O 1
ATOM 4578 N N . HIS B 1 26 ? 113.508 205.650 45.577 1.00 26.30 907 HIS B N 1
ATOM 4579 C CA . HIS B 1 26 ? 112.553 205.437 46.649 1.00 27.48 907 HIS B CA 1
ATOM 4580 C C . HIS B 1 26 ? 112.029 206.762 47.181 1.00 27.39 907 HIS B C 1
ATOM 4581 O O . HIS B 1 26 ? 112.818 207.632 47.519 1.00 29.28 907 HIS B O 1
ATOM 4594 N N . VAL B 1 27 ? 110.711 206.869 47.290 1.00 26.38 908 VAL B N 1
ATOM 4595 C CA . VAL B 1 27 ? 110.100 207.988 48.014 1.00 27.91 908 VAL B CA 1
ATOM 4596 C C . VAL B 1 27 ? 109.013 207.477 48.946 1.00 29.51 908 VAL B C 1
ATOM 4597 O O . VAL B 1 27 ? 108.493 206.352 48.790 1.00 30.97 908 VAL B O 1
ATOM 4610 N N . VAL B 1 28 ? 108.708 208.270 49.959 1.00 31.98 909 VAL B N 1
ATOM 4611 C CA . VAL B 1 28 ? 107.521 208.078 50.758 1.00 32.62 909 VAL B CA 1
ATOM 4612 C C . VAL B 1 28 ? 106.474 209.067 50.269 1.00 32.94 909 VAL B C 1
ATOM 4613 O O . VAL B 1 28 ? 106.808 210.235 50.023 1.00 35.11 909 VAL B O 1
ATOM 4626 N N . LEU B 1 29 ? 105.226 208.652 50.112 1.00 34.37 910 LEU B N 1
ATOM 4627 C CA . LEU B 1 29 ? 104.215 209.537 49.550 1.00 34.83 910 LEU B CA 1
ATOM 4628 C C . LEU B 1 29 ? 103.849 210.547 50.623 1.00 36.03 910 LEU B C 1
ATOM 4629 O O . LEU B 1 29 ? 103.931 210.253 51.807 1.00 38.73 910 LEU B O 1
ATOM 4645 N N . PRO B 1 30 ? 103.484 211.778 50.216 1.00 36.06 911 PRO B N 1
ATOM 4646 C CA . PRO B 1 30 ? 103.084 212.796 51.184 1.00 37.45 911 PRO B CA 1
ATOM 4647 C C . PRO B 1 30 ? 101.643 212.615 51.649 1.00 42.47 911 PRO B C 1
ATOM 4648 O O . PRO B 1 30 ? 100.782 213.431 51.371 1.00 44.94 911 PRO B O 1
ATOM 4659 N N . GLN B 1 31 ? 101.370 211.519 52.346 1.00 47.09 912 GLN B N 1
ATOM 4660 C CA . GLN B 1 31 ? 100.003 211.236 52.746 1.00 51.09 912 GLN B CA 1
ATOM 4661 C C . GLN B 1 31 ? 99.950 210.240 53.891 1.00 53.64 912 GLN B C 1
ATOM 4662 O O . GLN B 1 31 ? 100.980 209.693 54.301 1.00 53.69 912 GLN B O 1
ATOM 4676 N N . GLU B 1 32 ? 98.741 210.033 54.409 1.00 54.88 913 GLU B N 1
ATOM 4677 C CA . GLU B 1 32 ? 98.487 209.039 55.442 1.00 57.28 913 GLU B CA 1
ATOM 4678 C C . GLU B 1 32 ? 97.516 208.010 54.883 1.00 57.10 913 GLU B C 1
ATOM 4679 O O . GLU B 1 32 ? 96.601 208.369 54.143 1.00 59.10 913 GLU B O 1
ATOM 4691 N N . PRO B 1 33 ? 97.706 206.730 55.234 1.00 53.88 914 PRO B N 1
ATOM 4692 C CA . PRO B 1 33 ? 98.795 206.239 56.086 1.00 51.12 914 PRO B CA 1
ATOM 4693 C C . PRO B 1 33 ? 100.114 206.131 55.324 1.00 47.57 914 PRO B C 1
ATOM 4694 O O . PRO B 1 33 ? 100.184 206.477 54.139 1.00 45.62 914 PRO B O 1
ATOM 4705 N N . GLU B 1 34 ? 101.140 205.637 56.011 1.00 45.77 915 GLU B N 1
ATOM 4706 C CA . GLU B 1 34 ? 102.484 205.582 55.461 1.00 40.60 915 GLU B CA 1
ATOM 4707 C C . GLU B 1 34 ? 102.482 204.696 54.229 1.00 37.98 915 GLU B C 1
ATOM 4708 O O . GLU B 1 34 ? 102.011 203.562 54.276 1.00 41.36 915 GLU B O 1
ATOM 4720 N N . GLU B 1 35 ? 102.992 205.228 53.128 1.00 36.96 916 GLU B N 1
ATOM 4721 C CA . GLU B 1 35 ? 103.104 204.478 51.893 1.00 33.39 916 GLU B CA 1
ATOM 4722 C C . GLU B 1 35 ? 104.373 204.805 51.131 1.00 30.84 916 GLU B C 1
ATOM 4723 O O . GLU B 1 35 ? 104.722 205.962 50.955 1.00 32.76 916 GLU B O 1
ATOM 4735 N N . HIS B 1 36 ? 105.045 203.767 50.647 1.00 29.54 917 HIS B N 1
ATOM 4736 C CA . HIS B 1 36 ? 106.294 203.884 49.937 1.00 28.48 917 HIS B CA 1
ATOM 4737 C C . HIS B 1 36 ? 106.068 203.576 48.475 1.00 27.37 917 HIS B C 1
ATOM 4738 O O . HIS B 1 36 ? 105.215 202.744 48.137 1.00 28.09 917 HIS B O 1
ATOM 4751 N N . LEU B 1 37 ? 106.877 204.211 47.637 1.00 27.52 918 LEU B N 1
ATOM 4752 C CA . LEU B 1 37 ? 106.881 204.001 46.194 1.00 26.25 918 LEU B CA 1
ATOM 4753 C C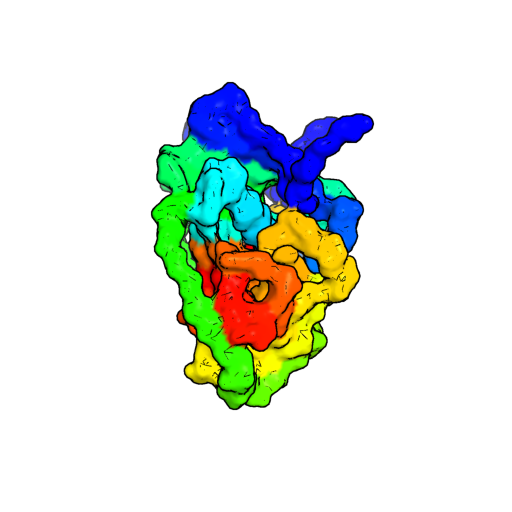 . LEU B 1 37 ? 108.333 203.950 45.700 1.00 28.18 918 LEU B C 1
ATOM 4754 O O . LEU B 1 37 ? 109.164 204.814 46.027 1.00 27.54 918 LEU B O 1
ATOM 4770 N N . TRP B 1 38 ? 108.658 202.894 44.943 1.00 28.87 919 TRP B N 1
ATOM 4771 C CA . TRP B 1 38 ? 109.922 202.811 44.242 1.00 25.69 919 TRP B CA 1
ATOM 4772 C C . TRP B 1 38 ? 109.668 202.774 42.746 1.00 27.05 919 TRP B C 1
ATOM 4773 O O . TRP B 1 38 ? 108.709 202.129 42.293 1.00 27.98 919 TRP B O 1
ATOM 4794 N N . GLN B 1 39 ? 110.553 203.391 41.976 1.00 24.71 920 GLN B N 1
ATOM 4795 C CA . GLN B 1 39 ? 110.550 203.250 40.518 1.00 26.51 920 GLN B CA 1
ATOM 4796 C C . GLN B 1 39 ? 111.878 202.687 40.059 1.00 26.50 920 GLN B C 1
ATOM 4797 O O . GLN B 1 39 ? 112.927 203.284 40.220 1.00 25.63 920 GLN B O 1
ATOM 4811 N N . GLY B 1 40 ? 111.833 201.461 39.519 1.00 27.43 921 GLY B N 1
ATOM 4812 C CA . GLY B 1 40 ? 113.034 200.819 39.022 1.00 28.45 921 GLY B CA 1
ATOM 4813 C C . GLY B 1 40 ? 112.950 200.496 37.540 1.00 26.23 921 GLY B C 1
ATOM 4814 O O . GLY B 1 40 ? 111.986 200.857 36.865 1.00 25.67 921 GLY B O 1
ATOM 4818 N N . ASP B 1 41 ? 113.946 199.766 37.050 1.00 29.60 922 ASP B N 1
ATOM 4819 C CA . ASP B 1 41 ? 113.998 199.358 35.651 1.00 27.56 922 ASP B CA 1
ATOM 4820 C C . ASP B 1 41 ? 114.586 197.959 35.636 1.00 28.69 922 ASP B C 1
ATOM 4821 O O . ASP B 1 41 ? 115.725 197.756 36.042 1.00 32.21 922 ASP B O 1
ATOM 4830 N N . VAL B 1 42 ? 113.787 197.000 35.202 1.00 25.54 923 VAL B N 1
ATOM 4831 C CA . VAL B 1 42 ? 114.262 195.608 35.140 1.00 26.97 923 VAL B CA 1
ATOM 4832 C C . VAL B 1 42 ? 114.502 195.194 33.701 1.00 26.54 923 VAL B C 1
ATOM 4833 O O . VAL B 1 42 ? 114.527 194.005 33.351 1.00 29.28 923 VAL B O 1
ATOM 4846 N N . GLY B 1 43 ? 114.701 196.170 32.828 1.00 29.56 924 GLY B N 1
ATOM 4847 C CA . GLY B 1 43 ? 115.006 195.887 31.443 1.00 29.62 924 GLY B CA 1
ATOM 4848 C C . GLY B 1 43 ? 116.401 195.321 31.267 1.00 30.12 924 GLY B C 1
ATOM 4849 O O . GLY B 1 43 ? 117.244 195.435 32.148 1.00 31.96 924 GLY B O 1
ATOM 4853 N N . THR B 1 44 ? 116.640 194.680 30.125 1.00 30.29 925 THR B N 1
ATOM 4854 C CA . THR B 1 44 ? 117.914 194.016 29.899 1.00 28.97 925 THR B CA 1
ATOM 4855 C C . THR B 1 44 ? 119.087 194.959 29.648 1.00 32.04 925 THR B C 1
ATOM 4856 O O . THR B 1 44 ? 120.248 194.555 29.742 1.00 35.65 925 THR B O 1
ATOM 4867 N N . GLU B 1 45 ? 118.804 196.225 29.343 1.00 33.74 926 GLU B N 1
ATOM 4868 C CA . GLU B 1 45 ? 119.891 197.184 29.241 1.00 35.43 926 GLU B CA 1
ATOM 4869 C C . GLU B 1 45 ? 120.410 197.554 30.636 1.00 36.64 926 GLU B C 1
ATOM 4870 O O . GLU B 1 45 ? 121.615 197.614 30.858 1.00 39.24 926 GLU B O 1
ATOM 4882 N N . ALA B 1 46 ? 119.500 197.747 31.583 1.00 34.06 927 ALA B N 1
ATOM 4883 C CA . ALA B 1 46 ? 119.874 198.042 32.966 1.00 36.00 927 ALA B CA 1
ATOM 4884 C C . ALA B 1 46 ? 120.520 196.838 33.646 1.00 33.77 927 ALA B C 1
ATOM 4885 O O . ALA B 1 46 ? 121.419 196.989 34.461 1.00 35.92 927 ALA B O 1
ATOM 4892 N N . HIS B 1 47 ? 120.034 195.638 33.300 1.00 31.84 928 HIS B N 1
ATOM 4893 C CA . HIS B 1 47 ? 120.460 194.383 33.914 1.00 31.28 928 HIS B CA 1
ATOM 4894 C C . HIS B 1 47 ? 120.647 193.320 32.842 1.00 30.31 928 HIS B C 1
ATOM 4895 O O . HIS B 1 47 ? 119.761 192.477 32.608 1.00 28.32 928 HIS B O 1
ATOM 4908 N N . PRO B 1 48 ? 121.813 193.333 32.198 1.00 31.94 929 PRO B N 1
ATOM 4909 C CA . PRO B 1 48 ? 122.086 192.399 31.107 1.00 32.18 929 PRO B CA 1
ATOM 4910 C C . PRO B 1 48 ? 121.892 190.936 31.538 1.00 29.70 929 PRO B C 1
ATOM 4911 O O . PRO B 1 48 ? 121.501 190.110 30.714 1.00 29.77 929 PRO B O 1
ATOM 4922 N N . TRP B 1 49 ? 122.145 190.629 32.805 1.00 27.60 930 TRP B N 1
ATOM 4923 C CA . TRP B 1 49 ? 122.017 189.243 33.279 1.00 27.08 930 TRP B CA 1
ATOM 4924 C C . TRP B 1 49 ? 120.578 188.737 33.184 1.00 23.95 930 TRP B C 1
ATOM 4925 O O . TRP B 1 49 ? 120.345 187.512 33.107 1.00 24.69 930 TRP B O 1
ATOM 4946 N N . LEU B 1 50 ? 119.597 189.625 33.148 1.00 25.52 931 LEU B N 1
ATOM 4947 C CA . LEU B 1 50 ? 118.209 189.192 33.015 1.00 24.88 931 LEU B CA 1
ATOM 4948 C C . LEU B 1 50 ? 117.903 188.633 31.621 1.00 24.71 931 LEU B C 1
ATOM 4949 O O . LEU B 1 50 ? 116.902 187.938 31.432 1.00 26.06 931 LEU B O 1
ATOM 4965 N N . SER B 1 51 ? 118.791 188.879 30.668 1.00 23.88 932 SER B N 1
ATOM 4966 C CA . SER B 1 51 ? 118.663 188.277 29.344 1.00 25.04 932 SER B CA 1
ATOM 4967 C C . SER B 1 51 ? 118.804 186.749 29.424 1.00 27.79 932 SER B C 1
ATOM 4968 O O . SER B 1 51 ? 118.456 186.049 28.476 1.00 28.78 932 SER B O 1
ATOM 4976 N N . ASP B 1 52 ? 119.318 186.246 30.542 1.00 24.91 933 ASP B N 1
ATOM 4977 C CA . ASP B 1 52 ? 119.663 184.822 30.657 1.00 27.15 933 ASP B CA 1
ATOM 4978 C C . ASP B 1 52 ? 118.570 183.994 31.341 1.00 25.66 933 ASP B C 1
ATOM 4979 O O . ASP B 1 52 ? 118.794 182.823 31.696 1.00 25.39 933 ASP B O 1
ATOM 4988 N N . HIS B 1 53 ? 117.397 184.591 31.544 1.00 24.20 934 HIS B N 1
ATOM 4989 C CA . HIS B 1 53 ? 116.218 183.858 32.015 1.00 22.74 934 HIS B CA 1
ATOM 4990 C C . HIS B 1 53 ? 115.121 183.994 30.980 1.00 22.48 934 HIS B C 1
ATOM 4991 O O . HIS B 1 53 ? 114.490 185.051 30.889 1.00 22.40 934 HIS B O 1
ATOM 5004 N N . ARG B 1 54 ? 114.906 182.936 30.191 1.00 23.17 935 ARG B N 1
ATOM 5005 C CA . ARG B 1 54 ? 114.025 182.998 29.049 1.00 22.52 935 ARG B CA 1
ATOM 5006 C C . ARG B 1 54 ? 112.962 181.925 29.076 1.00 22.29 935 ARG B C 1
ATOM 5007 O O . ARG B 1 54 ? 113.205 180.809 29.573 1.00 23.21 935 ARG B O 1
ATOM 5028 N N . VAL B 1 55 ? 111.789 182.260 28.559 1.00 21.53 936 VAL B N 1
ATOM 5029 C CA . VAL B 1 55 ? 110.697 181.339 28.355 1.00 21.75 936 VAL B CA 1
ATOM 5030 C C . VAL B 1 55 ? 110.374 181.376 26.893 1.00 21.57 936 VAL B C 1
ATOM 5031 O O . VAL B 1 55 ? 110.090 182.433 26.353 1.00 22.03 936 VAL B O 1
ATOM 5044 N N . HIS B 1 56 ? 110.437 180.240 26.221 1.00 22.66 937 HIS B N 1
ATOM 5045 C CA . HIS B 1 56 ? 110.307 180.186 24.768 1.00 23.28 937 HIS B CA 1
ATOM 5046 C C . HIS B 1 56 ? 111.147 181.278 24.075 1.00 23.76 937 HIS B C 1
ATOM 5047 O O . HIS B 1 56 ? 110.664 182.001 23.191 1.00 25.55 937 HIS B O 1
ATOM 5060 N N . GLN B 1 57 ? 112.407 181.367 24.484 1.00 25.38 938 GLN B N 1
ATOM 5061 C CA . GLN B 1 57 ? 113.400 182.285 23.908 1.00 27.68 938 GLN B CA 1
ATOM 5062 C C . GLN B 1 57 ? 113.094 183.768 24.047 1.00 28.11 938 GLN B C 1
ATOM 5063 O O . GLN B 1 57 ? 113.717 184.548 23.342 1.00 30.28 938 GLN B O 1
ATOM 5077 N N . VAL B 1 58 ? 112.167 184.121 24.940 1.00 23.98 939 VAL B N 1
ATOM 5078 C CA . VAL B 1 58 ? 111.862 185.521 25.280 1.00 25.81 939 VAL B CA 1
ATOM 5079 C C . VAL B 1 58 ? 112.333 185.759 26.693 1.00 23.83 939 VAL B C 1
ATOM 5080 O O . VAL B 1 58 ? 112.017 185.000 27.583 1.00 23.41 939 VAL B O 1
ATOM 5093 N N . ALA B 1 59 ? 113.065 186.852 26.941 1.00 24.78 940 ALA B N 1
ATOM 5094 C CA . ALA B 1 59 ? 113.472 187.198 28.295 1.00 22.26 940 ALA B CA 1
ATOM 5095 C C . ALA B 1 59 ? 112.225 187.549 29.109 1.00 23.90 940 ALA B C 1
ATOM 5096 O O . ALA B 1 59 ? 111.394 188.393 28.685 1.00 24.38 940 ALA B O 1
ATOM 5103 N N A VAL B 1 60 ? 112.064 186.920 30.267 0.28 22.93 941 VAL B N 1
ATOM 5104 N N B VAL B 1 60 ? 112.127 186.951 30.298 0.72 24.50 941 VAL B N 1
ATOM 5105 C CA A VAL B 1 60 ? 110.959 187.257 31.153 0.28 22.66 941 VAL B CA 1
ATOM 5106 C CA B VAL B 1 60 ? 110.976 187.086 31.184 0.72 25.56 941 VAL B CA 1
ATOM 5107 C C A VAL B 1 60 ? 111.465 187.300 32.579 0.28 22.29 941 VAL B C 1
ATOM 5108 C C B VAL B 1 60 ? 111.507 187.302 32.592 0.72 24.47 941 VAL B C 1
ATOM 5109 O O A VAL B 1 60 ? 112.353 186.546 32.955 0.28 22.31 941 VAL B O 1
ATOM 5110 O O B VAL B 1 60 ? 112.489 186.684 32.972 0.72 24.68 941 VAL B O 1
ATOM 5135 N N . LEU B 1 61 ? 110.916 188.208 33.371 1.00 22.90 942 LEU B N 1
ATOM 5136 C CA . LEU B 1 61 ? 111.395 188.390 34.720 1.00 20.67 942 LEU B CA 1
ATOM 5137 C C . LEU B 1 61 ? 111.139 187.115 35.546 1.00 19.84 942 LEU B C 1
ATOM 5138 O O . LEU B 1 61 ? 110.029 186.656 35.579 1.00 21.83 942 LEU B O 1
ATOM 5155 N N . PRO B 1 62 ? 112.179 186.610 36.213 1.00 21.58 943 PRO B N 1
ATOM 5156 C CA . PRO B 1 62 ? 111.963 185.413 37.051 1.00 20.65 943 PRO B CA 1
ATOM 5157 C C . PRO B 1 62 ? 111.226 185.754 38.313 1.00 19.48 943 PRO B C 1
ATOM 5158 O O . PRO B 1 62 ? 111.420 186.846 38.867 1.00 20.50 943 PRO B O 1
ATOM 5169 N N . GLY B 1 63 ? 110.415 184.825 38.822 1.00 22.42 944 GLY B N 1
ATOM 5170 C CA . GLY B 1 63 ? 109.796 184.987 40.120 1.00 21.61 944 GLY B CA 1
ATOM 5171 C C . GLY B 1 63 ? 110.749 185.373 41.238 1.00 20.03 944 GLY B C 1
ATOM 5172 O O . GLY B 1 63 ? 110.367 186.109 42.161 1.00 23.78 944 GLY B O 1
ATOM 5176 N N . ALA B 1 64 ? 111.970 184.860 41.180 1.00 21.24 945 ALA B N 1
ATOM 5177 C CA . ALA B 1 64 ? 113.005 185.144 42.167 1.00 21.66 945 ALA B CA 1
ATOM 5178 C C . ALA B 1 64 ? 113.237 186.663 42.284 1.00 19.58 945 ALA B C 1
ATOM 5179 O O . ALA B 1 64 ? 113.564 187.122 43.358 1.00 22.64 945 ALA B O 1
ATOM 5186 N N . ALA B 1 65 ? 113.052 187.386 41.193 1.00 21.93 946 ALA B N 1
ATOM 5187 C CA . ALA B 1 65 ? 113.242 188.849 41.258 1.00 23.56 946 ALA B CA 1
ATOM 5188 C C . ALA B 1 65 ? 112.176 189.500 42.116 1.00 21.17 946 ALA B C 1
ATOM 5189 O O . ALA B 1 65 ? 112.488 190.414 42.891 1.00 22.72 946 ALA B O 1
ATOM 5196 N N . TYR B 1 66 ? 110.923 189.079 41.997 1.00 22.93 947 TYR B N 1
ATOM 5197 C CA . TYR B 1 66 ? 109.884 189.594 42.889 1.00 24.07 947 TYR B CA 1
ATOM 5198 C C . TYR B 1 66 ? 110.174 189.279 44.338 1.00 23.94 947 TYR B C 1
ATOM 5199 O O . TYR B 1 66 ? 109.888 190.050 45.219 1.00 23.48 947 TYR B O 1
ATOM 5217 N N . CYS B 1 67 ? 110.710 188.093 44.610 1.00 21.64 948 CYS B N 1
ATOM 5218 C CA . CYS B 1 67 ? 111.091 187.740 45.964 1.00 21.23 948 CYS B CA 1
ATOM 5219 C C . CYS B 1 67 ? 112.109 188.702 46.561 1.00 20.67 948 CYS B C 1
ATOM 5220 O O . CYS B 1 67 ? 111.969 189.117 47.713 1.00 24.47 948 CYS B O 1
ATOM 5228 N N . GLU B 1 68 ? 113.122 189.040 45.760 1.00 23.36 949 GLU B N 1
ATOM 5229 C CA . GLU B 1 68 ? 114.120 190.023 46.191 1.00 24.84 949 GLU B CA 1
ATOM 5230 C C . GLU B 1 68 ? 113.492 191.407 46.392 1.00 23.58 949 GLU B C 1
ATOM 5231 O O . GLU B 1 68 ? 113.809 192.068 47.375 1.00 24.74 949 GLU B O 1
ATOM 5243 N N . MET B 1 69 ? 112.586 191.807 45.507 1.00 24.27 950 MET B N 1
ATOM 5244 C CA . MET B 1 69 ? 111.964 193.144 45.646 1.00 25.01 950 MET B CA 1
ATOM 5245 C C . MET B 1 69 ? 111.214 193.206 46.968 1.00 24.47 950 MET B C 1
ATOM 5246 O O . MET B 1 69 ? 111.297 194.195 47.689 1.00 25.50 950 MET B O 1
ATOM 5260 N N . ALA B 1 70 ? 110.481 192.142 47.304 1.00 26.08 951 ALA B N 1
ATOM 5261 C CA . ALA B 1 70 ? 109.720 192.105 48.535 1.00 27.36 951 ALA B CA 1
ATOM 5262 C C . ALA B 1 70 ? 110.644 192.078 49.745 1.00 25.32 951 ALA B C 1
ATOM 5263 O O . ALA B 1 70 ? 110.428 192.828 50.703 1.00 26.53 951 ALA B O 1
ATOM 5270 N N . LEU B 1 71 ? 111.673 191.231 49.737 1.00 24.29 952 LEU B N 1
ATOM 5271 C CA . LEU B 1 71 ? 112.605 191.160 50.853 1.00 26.47 952 LEU B CA 1
ATOM 5272 C C . LEU B 1 71 ? 113.297 192.499 51.111 1.00 24.81 952 LEU B C 1
ATOM 5273 O O . LEU B 1 71 ? 113.529 192.882 52.276 1.00 26.58 952 LEU B O 1
ATOM 5289 N N . ALA B 1 72 ? 113.638 193.159 50.006 1.00 26.72 953 ALA B N 1
ATOM 5290 C CA . ALA B 1 72 ? 114.353 194.443 50.058 1.00 25.17 953 ALA B CA 1
ATOM 5291 C C . ALA B 1 72 ? 113.448 195.524 50.566 1.00 25.77 953 ALA B C 1
ATOM 5292 O O . ALA B 1 72 ? 113.947 196.532 51.094 1.00 29.65 953 ALA B O 1
ATOM 5299 N N . ALA B 1 73 ? 112.144 195.355 50.420 1.00 26.44 954 ALA B N 1
ATOM 5300 C CA . ALA B 1 73 ? 111.220 196.412 50.859 1.00 29.35 954 ALA B CA 1
ATOM 5301 C C . ALA B 1 73 ? 110.932 196.373 52.362 1.00 29.53 954 ALA B C 1
ATOM 5302 O O . ALA B 1 73 ? 110.541 197.387 52.947 1.00 30.92 954 ALA B O 1
ATOM 5309 N N . VAL B 1 74 ? 111.113 195.227 53.007 1.00 31.42 955 VAL B N 1
ATOM 5310 C CA . VAL B 1 74 ? 110.743 195.076 54.411 1.00 32.88 955 VAL B CA 1
ATOM 5311 C C . VAL B 1 74 ? 111.371 196.131 55.316 1.00 36.03 955 VAL B C 1
ATOM 5312 O O . VAL B 1 74 ? 110.667 196.808 56.063 1.00 36.54 955 VAL B O 1
ATOM 5325 N N . THR B 1 75 ? 112.689 196.258 55.264 1.00 35.89 956 THR B N 1
ATOM 5326 C CA . THR B 1 75 ? 113.387 197.103 56.221 1.00 39.90 956 THR B CA 1
ATOM 5327 C C . THR B 1 75 ? 113.005 198.573 56.075 1.00 36.20 956 THR B C 1
ATOM 5328 O O . THR B 1 75 ? 112.671 199.223 57.067 1.00 37.47 956 THR B O 1
ATOM 5339 N N . PRO B 1 76 ? 113.042 199.119 54.850 1.00 32.69 957 PRO B N 1
ATOM 5340 C CA . PRO B 1 76 ? 112.663 200.543 54.787 1.00 32.79 957 PRO B CA 1
ATOM 5341 C C . PRO B 1 76 ? 111.249 200.822 55.281 1.00 35.26 957 PRO B C 1
ATOM 5342 O O . PRO B 1 76 ? 110.991 201.895 55.794 1.00 36.96 957 PRO B O 1
ATOM 5353 N N . VAL B 1 77 ? 110.344 199.867 55.136 1.00 34.58 958 VAL B N 1
ATOM 5354 C CA . VAL B 1 77 ? 108.943 200.097 55.449 1.00 36.37 958 VAL B CA 1
ATOM 5355 C C . VAL B 1 77 ? 108.677 199.795 56.910 1.00 37.21 958 VAL B C 1
ATOM 5356 O O . VAL B 1 77 ? 108.007 200.569 57.604 1.00 39.07 958 VAL B O 1
ATOM 5369 N N . LEU B 1 78 ? 109.218 198.674 57.380 1.00 38.78 959 LEU B N 1
ATOM 5370 C CA . LEU B 1 78 ? 108.933 198.194 58.727 1.00 43.92 959 LEU B CA 1
ATOM 5371 C C . LEU B 1 78 ? 110.151 198.267 59.626 1.00 52.41 959 LEU B C 1
ATOM 5372 O O . LEU B 1 78 ? 110.309 197.468 60.555 1.00 55.63 959 LEU B O 1
ATOM 5388 N N . GLY B 1 79 ? 111.027 199.208 59.310 1.00 55.41 960 GLY B N 1
ATOM 5389 C CA . GLY B 1 79 ? 112.016 199.698 60.250 1.00 61.59 960 GLY B CA 1
ATOM 5390 C C . GLY B 1 79 ? 113.065 198.725 60.746 1.00 66.10 960 GLY B C 1
ATOM 5391 O O . GLY B 1 79 ? 114.045 199.151 61.365 1.00 69.70 960 GLY B O 1
ATOM 5395 N N . ASP B 1 80 ? 112.886 197.433 60.496 1.00 65.64 961 ASP B N 1
ATOM 5396 C CA . ASP B 1 80 ? 113.815 196.460 61.052 1.00 67.55 961 ASP B CA 1
ATOM 5397 C C . ASP B 1 80 ? 113.776 195.143 60.310 1.00 64.85 961 ASP B C 1
ATOM 5398 O O . ASP B 1 80 ? 113.382 195.078 59.131 1.00 62.37 961 ASP B O 1
ATOM 5407 N N . THR B 1 81 ? 114.214 194.101 61.014 1.00 61.41 962 THR B N 1
ATOM 5408 C CA . THR B 1 81 ? 114.128 192.748 60.526 1.00 59.02 962 THR B CA 1
ATOM 5409 C C . THR B 1 81 ? 112.664 192.315 60.458 1.00 55.06 962 THR B C 1
ATOM 5410 O O . THR B 1 81 ? 111.870 192.636 61.351 1.00 57.36 962 THR B O 1
ATOM 5421 N N . GLY B 1 82 ? 112.318 191.597 59.389 1.00 44.55 963 GLY B N 1
ATOM 5422 C CA . GLY B 1 82 ? 110.954 191.176 59.151 1.00 38.24 963 GLY B CA 1
ATOM 5423 C C . GLY B 1 82 ? 110.945 190.059 58.127 1.00 32.73 963 GLY B C 1
ATOM 5424 O O . GLY B 1 82 ? 111.967 189.428 57.886 1.00 33.89 963 GLY B O 1
ATOM 5428 N N . GLU B 1 83 ? 109.789 189.824 57.537 1.00 32.00 964 GLU B N 1
ATOM 5429 C CA . GLU B 1 83 ? 109.655 188.710 56.595 1.00 29.82 964 GLU B CA 1
ATOM 5430 C C . GLU B 1 83 ? 108.527 189.012 55.630 1.00 28.65 964 GLU B C 1
ATOM 5431 O O . GLU B 1 83 ? 107.825 190.026 55.781 1.00 29.73 964 GLU B O 1
ATOM 5443 N N . VAL B 1 84 ? 108.409 188.192 54.592 1.00 26.49 965 VAL B N 1
ATOM 5444 C CA . VAL B 1 84 ? 107.410 188.387 53.553 1.00 26.12 965 VAL B CA 1
ATOM 5445 C C . VAL B 1 84 ? 106.437 187.235 53.600 1.00 24.72 965 VAL B C 1
ATOM 5446 O O . VAL B 1 84 ? 106.868 186.069 53.642 1.00 27.49 965 VAL B O 1
ATOM 5459 N N . HIS B 1 85 ? 105.153 187.550 53.531 1.00 26.89 966 HIS B N 1
ATOM 5460 C CA . HIS B 1 85 ? 104.078 186.560 53.514 1.00 27.50 966 HIS B CA 1
ATOM 5461 C C . HIS B 1 85 ? 103.287 186.553 52.221 1.00 26.99 966 HIS B C 1
ATOM 5462 O O . HIS B 1 85 ? 102.956 187.597 51.676 1.00 25.22 966 HIS B O 1
ATOM 5475 N N . ASP B 1 86 ? 102.947 185.345 51.750 1.00 28.29 967 ASP B N 1
ATOM 5476 C CA . ASP B 1 86 ? 101.956 185.191 50.697 1.00 27.09 967 ASP B CA 1
ATOM 5477 C C . ASP B 1 86 ? 102.270 185.963 49.419 1.00 26.31 967 ASP B C 1
ATOM 5478 O O . ASP B 1 86 ? 101.412 186.610 48.825 1.00 29.64 967 ASP B O 1
ATOM 5487 N N . LEU B 1 87 ? 103.519 185.870 49.002 1.00 24.78 968 LEU B N 1
ATOM 5488 C CA . LEU B 1 87 ? 103.951 186.442 47.753 1.00 24.81 968 LEU B CA 1
ATOM 5489 C C . LEU B 1 87 ? 103.417 185.622 46.587 1.00 24.74 968 LEU B C 1
ATOM 5490 O O . LEU B 1 87 ? 103.550 184.391 46.563 1.00 24.88 968 LEU B O 1
ATOM 5506 N N A LYS B 1 88 ? 102.787 186.307 45.642 0.37 25.58 969 LYS B N 1
ATOM 5507 N N B LYS B 1 88 ? 102.799 186.303 45.635 0.63 24.80 969 LYS B N 1
ATOM 5508 C CA A LYS B 1 88 ? 102.180 185.693 44.474 0.37 26.90 969 LYS B CA 1
ATOM 5509 C CA B LYS B 1 88 ? 102.184 185.692 44.475 0.63 25.52 969 LYS B CA 1
ATOM 5510 C C A LYS B 1 88 ? 102.628 186.439 43.228 0.37 25.69 969 LYS B C 1
ATOM 5511 C C B LYS B 1 88 ? 102.617 186.434 43.226 0.63 24.45 969 LYS B C 1
ATOM 5512 O O A LYS B 1 88 ? 102.717 187.673 43.237 0.37 26.22 969 LYS B O 1
ATOM 5513 O O B LYS B 1 88 ? 102.678 187.674 43.226 0.63 25.20 969 LYS B O 1
ATOM 5550 N N . PHE B 1 89 ? 102.902 185.705 42.158 1.00 25.31 970 PHE B N 1
ATOM 5551 C CA . PHE B 1 89 ? 103.301 186.269 40.883 1.00 28.93 970 PHE B CA 1
ATOM 5552 C C . PHE B 1 89 ? 102.142 186.150 39.899 1.00 31.34 970 PHE B C 1
ATOM 5553 O O . PHE B 1 89 ? 101.525 185.106 39.778 1.00 36.77 970 PHE B O 1
ATOM 5570 N N . HIS B 1 90 ? 101.839 187.250 39.215 1.00 33.18 971 HIS B N 1
ATOM 5571 C CA . HIS B 1 90 ? 100.678 187.309 38.344 1.00 34.13 971 HIS B CA 1
ATOM 5572 C C . HIS B 1 90 ? 101.145 187.165 36.896 1.00 33.41 971 HIS B C 1
ATOM 5573 O O . HIS B 1 90 ? 101.984 186.317 36.635 1.00 34.45 971 HIS B O 1
ATOM 5586 N N . ASP B 1 91 ? 100.632 187.955 35.955 1.00 34.90 972 ASP B N 1
ATOM 5587 C CA . ASP B 1 91 ? 101.021 187.741 34.564 1.00 35.89 972 ASP B CA 1
ATOM 5588 C C . ASP B 1 91 ? 102.530 187.880 34.391 1.00 31.01 972 ASP B C 1
ATOM 5589 O O . ASP B 1 91 ? 103.123 188.839 34.871 1.00 29.68 972 ASP B O 1
ATOM 5598 N N . MET B 1 92 ? 103.154 186.908 33.734 1.00 31.84 973 MET B N 1
ATOM 5599 C CA . MET B 1 92 ? 104.604 186.957 33.565 1.00 31.58 973 MET B CA 1
ATOM 5600 C C . MET B 1 92 ? 105.010 188.190 32.763 1.00 28.03 973 MET B C 1
ATOM 5601 O O . MET B 1 92 ? 104.302 188.632 31.841 1.00 30.23 973 MET B O 1
ATOM 5615 N N . LEU B 1 93 ? 106.148 188.753 33.146 1.00 25.72 974 LEU B N 1
ATOM 5616 C CA . LEU B 1 93 ? 106.576 190.051 32.638 1.00 25.86 974 LEU B CA 1
ATOM 5617 C C . LEU B 1 93 ? 107.642 189.862 31.578 1.00 27.25 974 LEU B C 1
ATOM 5618 O O . LEU B 1 93 ? 108.769 189.418 31.873 1.00 27.40 974 LEU B O 1
ATOM 5634 N N . LEU B 1 94 ? 107.287 190.192 30.340 1.00 27.62 975 LEU B N 1
ATOM 5635 C CA . LEU B 1 94 ? 108.245 190.141 29.258 1.00 29.22 975 LEU B CA 1
ATOM 5636 C C . LEU B 1 94 ? 109.147 191.368 29.329 1.00 27.21 975 LEU B C 1
ATOM 5637 O O . LEU B 1 94 ? 108.674 192.498 29.548 1.00 30.51 975 LEU B O 1
ATOM 5653 N N . LEU B 1 95 ? 110.447 191.148 29.177 1.00 25.94 976 LEU B N 1
ATOM 5654 C CA . LEU B 1 95 ? 111.429 192.227 29.345 1.00 25.51 976 LEU B CA 1
ATOM 5655 C C . LEU B 1 95 ? 111.828 192.862 28.017 1.00 28.20 976 LEU B C 1
ATOM 5656 O O . LEU B 1 95 ? 111.931 192.199 26.997 1.00 31.46 976 LEU B O 1
ATOM 5672 N N . ASP B 1 96 ? 112.045 194.175 28.060 1.00 28.25 977 ASP B N 1
ATOM 5673 C CA . ASP B 1 96 ? 112.599 194.930 26.935 1.00 31.82 977 ASP B CA 1
ATOM 5674 C C . ASP B 1 96 ? 113.926 195.572 27.344 1.00 32.79 977 ASP B C 1
ATOM 5675 O O . ASP B 1 96 ? 114.411 195.366 28.444 1.00 31.85 977 ASP B O 1
ATOM 5684 N N . ASP B 1 97 ? 114.512 196.398 26.476 1.00 32.75 978 ASP B N 1
ATOM 5685 C CA . ASP B 1 97 ? 115.759 197.049 26.850 1.00 33.02 978 ASP B CA 1
ATOM 5686 C C . ASP B 1 97 ? 115.553 197.855 28.130 1.00 31.06 978 ASP B C 1
ATOM 5687 O O . ASP B 1 97 ? 116.423 197.896 29.000 1.00 33.52 978 ASP B O 1
ATOM 5696 N N . ALA B 1 98 ? 114.397 198.516 28.199 1.00 34.14 979 ALA B N 1
ATOM 5697 C CA . ALA B 1 98 ? 113.964 199.242 29.387 1.00 31.81 979 ALA B CA 1
ATOM 5698 C C . ALA B 1 98 ? 112.594 198.736 29.764 1.00 32.49 979 ALA B C 1
ATOM 5699 O O . ALA B 1 98 ? 111.674 198.712 28.945 1.00 35.86 979 ALA B O 1
ATOM 5706 N N . THR B 1 99 ? 112.470 198.312 31.016 1.00 29.50 980 THR B N 1
ATOM 5707 C CA . THR B 1 99 ? 111.201 197.846 31.552 1.00 29.02 980 THR B CA 1
ATOM 5708 C C . THR B 1 99 ? 110.924 198.480 32.910 1.00 26.95 980 THR B C 1
ATOM 5709 O O . THR B 1 99 ? 111.318 197.995 33.944 1.00 26.52 980 THR B O 1
ATOM 5720 N N . PRO B 1 100 ? 110.272 199.650 32.912 1.00 27.16 981 PRO B N 1
ATOM 5721 C CA . PRO B 1 100 ? 109.994 200.267 34.206 1.00 27.19 981 PRO B CA 1
ATOM 5722 C C . PRO B 1 100 ? 109.069 199.445 35.094 1.00 27.42 981 PRO B C 1
ATOM 5723 O O . PRO B 1 100 ? 108.108 198.841 34.605 1.00 27.26 981 PRO B O 1
ATOM 5734 N N A VAL B 1 101 ? 109.372 199.419 36.389 0.78 27.46 982 VAL B N 1
ATOM 5735 N N B VAL B 1 101 ? 109.347 199.459 36.393 0.22 25.42 982 VAL B N 1
ATOM 5736 C CA A VAL B 1 101 ? 108.521 198.772 37.370 0.78 26.94 982 VAL B CA 1
ATOM 5737 C CA B VAL B 1 101 ? 108.522 198.760 37.358 0.22 24.24 982 VAL B CA 1
ATOM 5738 C C A VAL B 1 101 ? 108.345 199.692 38.555 0.78 25.75 982 VAL B C 1
ATOM 5739 C C B VAL B 1 101 ? 108.378 199.585 38.623 0.22 24.89 982 VAL B C 1
ATOM 5740 O O A VAL B 1 101 ? 109.266 200.440 38.930 0.78 27.58 982 VAL B O 1
ATOM 5741 O O B VAL B 1 101 ? 109.355 200.141 39.139 0.22 25.85 982 VAL B O 1
ATOM 5766 N N . TRP B 1 102 ? 107.146 199.655 39.112 1.00 25.43 983 TRP B N 1
ATOM 5767 C CA . TRP B 1 102 ? 106.834 200.409 40.298 1.00 25.67 983 TRP B CA 1
ATOM 5768 C C . TRP B 1 102 ? 106.469 199.450 41.421 1.00 26.49 983 TRP B C 1
ATOM 5769 O O . TRP B 1 102 ? 105.651 198.511 41.253 1.00 29.28 983 TRP B O 1
ATOM 5791 N N . VAL B 1 103 ? 107.119 199.660 42.555 1.00 28.42 984 VAL B N 1
ATOM 5792 C CA . VAL B 1 103 ? 106.904 198.846 43.728 1.00 25.45 984 VAL B CA 1
ATOM 5793 C C . VAL B 1 103 ? 106.279 199.726 44.796 1.00 28.43 984 VAL B C 1
ATOM 5794 O O . VAL B 1 103 ? 106.696 200.889 44.995 1.00 28.50 984 VAL B O 1
ATOM 5807 N N . SER B 1 104 ? 105.235 199.215 45.429 1.00 28.62 985 SER B N 1
ATOM 5808 C CA . SER B 1 104 ? 104.496 199.952 46.442 1.00 28.21 985 SER B CA 1
ATOM 5809 C C . SER B 1 104 ? 104.369 199.164 47.738 1.00 26.85 985 SER B C 1
ATOM 5810 O O . SER B 1 104 ? 104.296 197.906 47.726 1.00 30.85 985 SER B O 1
ATOM 5818 N N . ALA B 1 105 ? 104.358 199.861 48.859 1.00 26.64 986 ALA B N 1
ATOM 5819 C CA . ALA B 1 105 ? 104.156 199.232 50.154 1.00 26.37 986 ALA B CA 1
ATOM 5820 C C . ALA B 1 105 ? 103.387 200.171 51.048 1.00 29.52 986 ALA B C 1
ATOM 5821 O O . ALA B 1 105 ? 103.841 201.290 51.297 1.00 31.38 986 ALA B O 1
ATOM 5828 N N . ALA B 1 106 ? 102.216 199.749 51.499 1.00 31.69 987 ALA B N 1
ATOM 5829 C CA . ALA B 1 106 ? 101.332 200.606 52.273 1.00 36.18 987 ALA B CA 1
ATOM 5830 C C . ALA B 1 106 ? 101.105 199.978 53.636 1.00 35.22 987 ALA B C 1
ATOM 5831 O O . ALA B 1 106 ? 100.638 198.859 53.740 1.00 34.45 987 ALA B O 1
ATOM 5838 N N . VAL B 1 107 ? 101.437 200.707 54.688 1.00 36.85 988 VAL B N 1
ATOM 5839 C CA . VAL B 1 107 ? 101.285 200.201 56.038 1.00 39.00 988 VAL B CA 1
ATOM 5840 C C . VAL B 1 107 ? 99.794 200.206 56.402 1.00 38.91 988 VAL B C 1
ATOM 5841 O O . VAL B 1 107 ? 99.125 201.239 56.304 1.00 42.45 988 VAL B O 1
ATOM 5854 N N . THR B 1 108 ? 99.277 199.045 56.797 1.00 38.89 989 THR B N 1
ATOM 5855 C CA . THR B 1 108 ? 97.865 198.884 57.116 1.00 42.18 989 THR B CA 1
ATOM 5856 C C . THR B 1 108 ? 97.677 198.781 58.618 1.00 46.78 989 THR B C 1
ATOM 5857 O O . THR B 1 108 ? 96.595 199.054 59.135 1.00 48.70 989 THR B O 1
ATOM 5868 N N . ALA B 1 109 ? 98.742 198.384 59.309 1.00 48.17 990 ALA B N 1
ATOM 5869 C CA . ALA B 1 109 ? 98.757 198.351 60.766 1.00 48.38 990 ALA B CA 1
ATOM 5870 C C . ALA B 1 109 ? 100.202 198.303 61.215 1.00 48.03 990 ALA B C 1
ATOM 5871 O O . ALA B 1 109 ? 101.089 198.100 60.397 1.00 47.26 990 ALA B O 1
ATOM 5878 N N . PRO B 1 110 ? 100.448 198.495 62.518 1.00 48.57 991 PRO B N 1
ATOM 5879 C CA . PRO B 1 110 ? 101.821 198.335 63.001 1.00 49.82 991 PRO B CA 1
ATOM 5880 C C . PRO B 1 110 ? 102.439 196.983 62.610 1.00 48.91 991 PRO B C 1
ATOM 5881 O O . PRO B 1 110 ? 101.878 195.908 62.863 1.00 49.67 991 PRO B O 1
ATOM 5892 N N . GLY B 1 111 ? 103.600 197.046 61.970 1.00 46.81 992 GLY B N 1
ATOM 5893 C CA . GLY B 1 111 ? 104.331 195.843 61.624 1.00 44.91 992 GLY B CA 1
ATOM 5894 C C . GLY B 1 111 ? 103.774 195.105 60.421 1.00 42.10 992 GLY B C 1
ATOM 5895 O O . GLY B 1 111 ? 104.212 193.983 60.143 1.00 42.64 992 GLY B O 1
ATOM 5899 N N . THR B 1 112 ? 102.824 195.705 59.703 1.00 39.64 993 THR B N 1
ATOM 5900 C CA . THR B 1 112 ? 102.248 195.052 58.525 1.00 39.51 993 THR B CA 1
ATOM 5901 C C . THR B 1 112 ? 102.034 196.007 57.371 1.00 36.79 993 THR B C 1
ATOM 5902 O O . THR B 1 112 ? 101.594 197.143 57.574 1.00 36.93 993 THR B O 1
ATOM 5913 N N . ALA B 1 113 ? 102.356 195.557 56.158 1.00 34.81 994 ALA B N 1
ATOM 5914 C CA . ALA B 1 113 ? 102.172 196.391 54.979 1.00 34.92 994 ALA B CA 1
ATOM 5915 C C . ALA B 1 113 ? 101.783 195.559 53.781 1.00 32.68 994 ALA B C 1
ATOM 5916 O O . ALA B 1 113 ? 102.258 194.433 53.612 1.00 33.74 994 ALA B O 1
ATOM 5923 N N . GLU B 1 114 ? 100.921 196.115 52.937 1.00 32.37 995 GLU B N 1
ATOM 5924 C CA . GLU B 1 114 ? 100.595 195.491 51.659 1.00 31.87 995 GLU B CA 1
ATOM 5925 C C . GLU B 1 114 ? 101.614 195.879 50.605 1.00 28.67 995 GLU B C 1
ATOM 5926 O O . GLU B 1 114 ? 101.917 197.051 50.425 1.00 32.90 995 GLU B O 1
ATOM 5938 N N . PHE B 1 115 ? 102.069 194.906 49.842 1.00 29.99 996 PHE B N 1
ATOM 5939 C CA . PHE B 1 115 ? 103.177 195.053 48.932 1.00 28.12 996 PHE B CA 1
ATOM 5940 C C . PHE B 1 115 ? 102.664 194.755 47.548 1.00 26.50 996 PHE B C 1
ATOM 5941 O O . PHE B 1 115 ? 101.895 193.800 47.340 1.00 28.05 996 PHE B O 1
ATOM 5958 N N . GLY B 1 116 ? 103.072 195.556 46.582 1.00 27.01 997 GLY B N 1
ATOM 5959 C CA . GLY B 1 116 ? 102.687 195.323 45.207 1.00 28.45 997 GLY B CA 1
ATOM 5960 C C . GLY B 1 116 ? 103.775 195.709 44.224 1.00 26.50 997 GLY B C 1
ATOM 5961 O O . GLY B 1 116 ? 104.592 196.587 44.496 1.00 28.22 997 GLY B O 1
ATOM 5965 N N . VAL B 1 117 ? 103.757 195.060 43.067 1.00 25.53 998 VAL B N 1
ATOM 5966 C CA . VAL B 1 117 ? 104.628 195.372 41.944 1.00 24.12 998 VAL B CA 1
ATOM 5967 C C . VAL B 1 117 ? 103.756 195.505 40.698 1.00 24.96 998 VAL B C 1
ATOM 5968 O O . VAL B 1 117 ? 102.903 194.646 40.423 1.00 26.77 998 VAL B O 1
ATOM 5981 N N . GLU B 1 118 ? 103.939 196.608 39.958 1.00 27.05 999 GLU B N 1
ATOM 5982 C CA . GLU B 1 118 ? 103.135 196.848 38.766 1.00 29.59 999 GLU B CA 1
ATOM 5983 C C . GLU B 1 118 ? 103.954 197.462 37.652 1.00 27.83 999 GLU B C 1
ATOM 5984 O O . GLU B 1 118 ? 105.026 198.046 37.886 1.00 27.92 999 GLU B O 1
ATOM 5996 N N . THR B 1 119 ? 103.483 197.219 36.430 1.00 28.17 1000 THR B N 1
ATOM 5997 C CA . THR B 1 119 ? 104.026 197.880 35.249 1.00 34.41 1000 THR B CA 1
ATOM 5998 C C . THR B 1 119 ? 102.918 198.703 34.634 1.00 39.98 1000 THR B C 1
ATOM 5999 O O . THR B 1 119 ? 101.744 198.464 34.919 1.00 39.25 1000 THR B O 1
ATOM 6010 N N A HIS B 1 120 ? 103.298 199.650 33.773 0.46 44.15 1001 HIS B N 1
ATOM 6011 N N B HIS B 1 120 ? 103.299 199.685 33.820 0.54 42.91 1001 HIS B N 1
ATOM 6012 C CA A HIS B 1 120 ? 102.384 200.613 33.142 0.46 48.13 1001 HIS B CA 1
ATOM 6013 C CA B HIS B 1 120 ? 102.372 200.679 33.285 0.54 45.51 1001 HIS B CA 1
ATOM 6014 C C A HIS B 1 120 ? 101.363 201.214 34.110 0.46 50.19 1001 HIS B C 1
ATOM 6015 C C B HIS B 1 120 ? 102.791 201.117 31.895 0.54 44.56 1001 HIS B C 1
ATOM 6016 O O A HIS B 1 120 ? 101.668 202.147 34.855 0.46 51.84 1001 HIS B O 1
ATOM 6017 O O B HIS B 1 120 ? 101.952 201.232 31.008 0.54 48.07 1001 HIS B O 1
ATOM 6030 N N A ARG B 1 125 ? 98.057 199.649 33.178 0.46 45.66 1006 ARG B N 1
ATOM 6031 N N B ARG B 1 125 ? 97.849 199.647 33.203 0.54 45.26 1006 ARG B N 1
ATOM 6032 C CA A ARG B 1 125 ? 98.540 199.136 34.463 0.46 44.56 1006 ARG B CA 1
ATOM 6033 C CA B ARG B 1 125 ? 98.608 199.129 34.346 0.54 44.98 1006 ARG B CA 1
ATOM 6034 C C A ARG B 1 125 ? 98.281 197.640 34.643 0.46 42.79 1006 ARG B C 1
ATOM 6035 C C B ARG B 1 125 ? 98.293 197.664 34.674 0.54 43.52 1006 ARG B C 1
ATOM 6036 O O A ARG B 1 125 ? 97.134 197.189 34.576 0.46 41.86 1006 ARG B O 1
ATOM 6037 O O B ARG B 1 125 ? 97.125 197.266 34.748 0.54 43.26 1006 ARG B O 1
ATOM 6052 N N . THR B 1 126 ? 99.349 196.883 34.890 1.00 39.66 1007 THR B N 1
ATOM 6053 C CA . THR B 1 126 ? 99.237 195.450 35.138 1.00 34.71 1007 THR B CA 1
ATOM 6054 C C . THR B 1 126 ? 99.960 195.088 36.428 1.00 33.24 1007 THR B C 1
ATOM 6055 O O . THR B 1 126 ? 101.157 195.374 36.585 1.00 30.86 1007 THR B O 1
ATOM 6066 N N . GLN B 1 127 ? 99.235 194.430 37.331 1.00 33.04 1008 GLN B N 1
ATOM 6067 C CA . GLN B 1 127 ? 99.807 193.916 38.568 1.00 30.82 1008 GLN B CA 1
ATOM 6068 C C . GLN B 1 127 ? 100.697 192.714 38.263 1.00 28.15 1008 GLN B C 1
ATOM 6069 O O . GLN B 1 127 ? 100.302 191.810 37.514 1.00 31.13 1008 GLN B O 1
ATOM 6083 N N . ARG B 1 128 ? 101.890 192.715 38.834 1.00 25.38 1009 ARG B N 1
ATOM 6084 C CA . ARG B 1 128 ? 102.872 191.681 38.561 1.00 24.28 1009 ARG B CA 1
ATOM 6085 C C . ARG B 1 128 ? 103.124 190.820 39.776 1.00 24.90 1009 ARG B C 1
ATOM 6086 O O . ARG B 1 128 ? 103.400 189.649 39.633 1.00 27.26 1009 ARG B O 1
ATOM 6107 N N . ALA B 1 129 ? 103.029 191.385 40.965 1.00 25.14 1010 ALA B N 1
ATOM 6108 C CA . ALA B 1 129 ? 103.195 190.620 42.186 1.00 27.39 1010 ALA B CA 1
ATOM 6109 C C . ALA B 1 129 ? 102.455 191.270 43.338 1.00 24.78 1010 ALA B C 1
ATOM 6110 O O . ALA B 1 129 ? 102.268 192.509 43.345 1.00 26.48 1010 ALA B O 1
ATOM 6117 N N . THR B 1 130 ? 102.044 190.479 44.319 1.00 26.38 1011 THR B N 1
ATOM 6118 C CA . THR B 1 130 ? 101.465 190.972 45.557 1.00 26.38 1011 THR B CA 1
ATOM 6119 C C . THR B 1 130 ? 101.989 190.204 46.748 1.00 26.39 1011 THR B C 1
ATOM 6120 O O . THR B 1 130 ? 102.266 189.013 46.631 1.00 24.42 1011 THR B O 1
ATOM 6131 N N . ALA B 1 131 ? 102.114 190.845 47.902 1.00 26.85 1012 ALA B N 1
ATOM 6132 C CA . ALA B 1 131 ? 102.520 190.171 49.134 1.00 26.67 1012 ALA B CA 1
ATOM 6133 C C . ALA B 1 131 ? 102.138 190.997 50.324 1.00 27.84 1012 ALA B C 1
ATOM 6134 O O . ALA B 1 131 ? 101.633 192.123 50.169 1.00 30.69 1012 ALA B O 1
ATOM 6141 N N . VAL B 1 132 ? 102.402 190.464 51.503 1.00 28.02 1013 VAL B N 1
ATOM 6142 C CA . VAL B 1 132 ? 102.260 191.208 52.750 1.00 28.24 1013 VAL B CA 1
ATOM 6143 C C . VAL B 1 132 ? 103.618 191.188 53.438 1.00 29.80 1013 VAL B C 1
ATOM 6144 O O . VAL B 1 132 ? 104.254 190.141 53.542 1.00 31.39 1013 VAL B O 1
ATOM 6157 N N . LEU B 1 133 ? 104.071 192.350 53.903 1.00 30.92 1014 LEU B N 1
ATOM 6158 C CA . LEU B 1 133 ? 105.325 192.465 54.617 1.00 29.48 1014 LEU B CA 1
ATOM 6159 C C . LEU B 1 133 ? 105.013 192.499 56.103 1.00 33.12 1014 LEU B C 1
ATOM 6160 O O . LEU B 1 133 ? 104.071 193.185 56.520 1.00 32.99 1014 LEU B O 1
ATOM 6176 N N . ARG B 1 134 ? 105.809 191.801 56.906 1.00 34.03 1015 ARG B N 1
ATOM 6177 C CA . ARG B 1 134 ? 105.570 191.727 58.348 1.00 36.69 1015 ARG B CA 1
ATOM 6178 C C . ARG B 1 134 ? 106.845 192.060 59.090 1.00 35.95 1015 ARG B C 1
ATOM 6179 O O . ARG B 1 134 ? 107.902 191.549 58.745 1.00 38.82 1015 ARG B O 1
ATOM 6200 N N . GLY B 1 135 ? 106.755 192.926 60.106 1.00 38.11 1016 GLY B N 1
ATOM 6201 C CA . GLY B 1 135 ? 107.939 193.317 60.847 1.00 43.19 1016 GLY B CA 1
ATOM 6202 C C . GLY B 1 135 ? 107.897 192.876 62.292 1.00 50.06 1016 GLY B C 1
ATOM 6203 O O . GLY B 1 135 ? 108.871 193.061 63.026 1.00 55.27 1016 GLY B O 1
ATOM 6207 N N . ASP B 1 136 ? 106.773 192.290 62.694 1.00 53.60 1017 ASP B N 1
ATOM 6208 C CA . ASP B 1 136 ? 106.509 191.992 64.102 1.00 61.83 1017 ASP B CA 1
ATOM 6209 C C . ASP B 1 136 ? 106.493 190.487 64.373 1.00 64.53 1017 ASP B C 1
ATOM 6210 O O . ASP B 1 136 ? 105.799 190.016 65.280 1.00 65.04 1017 ASP B O 1
ATOM 6219 N N . VAL B 1 137 ? 107.262 189.743 63.581 1.00 63.62 1018 VAL B N 1
ATOM 6220 C CA . VAL B 1 137 ? 107.398 188.302 63.761 1.00 65.21 1018 VAL B CA 1
ATOM 6221 C C . VAL B 1 137 ? 108.799 187.977 64.259 1.00 66.67 1018 VAL B C 1
ATOM 6222 O O . VAL B 1 137 ? 109.763 187.993 63.494 1.00 67.01 1018 VAL B O 1
ATOM 6235 N N . ASP B 1 138 ? 108.907 187.679 65.548 1.00 70.20 1019 ASP B N 1
ATOM 6236 C CA . ASP B 1 138 ? 110.194 187.355 66.146 1.00 73.47 1019 ASP B CA 1
ATOM 6237 C C . ASP B 1 138 ? 110.524 185.895 65.872 1.00 72.41 1019 ASP B C 1
ATOM 6238 O O . ASP B 1 138 ? 110.694 185.099 66.794 1.00 73.74 1019 ASP B O 1
ATOM 6247 N N . ALA B 1 139 ? 110.602 185.551 64.592 1.00 69.95 1020 ALA B N 1
ATOM 6248 C CA . ALA B 1 139 ? 110.943 184.197 64.191 1.00 69.98 1020 ALA B CA 1
ATOM 6249 C C . ALA B 1 139 ? 112.366 183.880 64.622 1.00 67.19 1020 ALA B C 1
ATOM 6250 O O . ALA B 1 139 ? 113.220 184.763 64.692 1.00 65.73 1020 ALA B O 1
ATOM 6257 N N . GLU B 1 140 ? 112.609 182.612 64.922 1.00 66.21 1021 GLU B N 1
ATOM 6258 C CA . GLU B 1 140 ? 113.942 182.160 65.278 1.00 64.86 1021 GLU B CA 1
ATOM 6259 C C . GLU B 1 140 ? 114.616 181.573 64.048 1.00 57.13 1021 GLU B C 1
ATOM 6260 O O . GLU B 1 140 ? 113.981 180.884 63.247 1.00 53.82 1021 GLU B O 1
ATOM 6272 N N . ARG B 1 141 ? 115.902 181.869 63.901 1.00 54.82 1022 ARG B N 1
ATOM 6273 C CA . ARG B 1 141 ? 116.698 181.329 62.811 1.00 50.06 1022 ARG B CA 1
ATOM 6274 C C . ARG B 1 141 ? 116.746 179.801 62.937 1.00 43.35 1022 ARG B C 1
ATOM 6275 O O . ARG B 1 141 ? 117.062 179.280 64.012 1.00 43.07 1022 ARG B O 1
ATOM 6296 N N . PRO B 1 142 ? 116.437 179.073 61.846 1.00 39.95 1023 PRO B N 1
ATOM 6297 C CA . PRO B 1 142 ? 116.509 177.611 61.932 1.00 36.90 1023 PRO B CA 1
ATOM 6298 C C . PRO B 1 142 ? 117.909 177.135 62.237 1.00 35.27 1023 PRO B C 1
ATOM 6299 O O . PRO B 1 142 ? 118.881 177.788 61.881 1.00 32.68 1023 PRO B O 1
ATOM 6310 N N . ALA B 1 143 ? 118.005 176.001 62.921 1.00 35.06 1024 ALA B N 1
ATOM 6311 C CA . ALA B 1 143 ? 119.301 175.447 63.271 1.00 35.43 1024 ALA B CA 1
ATOM 6312 C C . ALA B 1 143 ? 120.120 175.148 62.022 1.00 34.35 1024 ALA B C 1
ATOM 6313 O O . ALA B 1 143 ? 119.574 174.795 60.969 1.00 36.58 1024 ALA B O 1
ATOM 6320 N N . ALA B 1 144 ? 121.434 175.301 62.145 1.00 33.92 1025 ALA B N 1
ATOM 6321 C CA . ALA B 1 144 ? 122.343 174.988 61.056 1.00 32.33 1025 ALA B CA 1
ATOM 6322 C C . ALA B 1 144 ? 122.386 173.474 60.772 1.00 33.32 1025 ALA B C 1
ATOM 6323 O O . ALA B 1 144 ? 121.998 172.649 61.612 1.00 33.87 1025 ALA B O 1
ATOM 6330 N N . HIS B 1 145 ? 122.827 173.140 59.562 1.00 30.60 1026 HIS B N 1
ATOM 6331 C CA . HIS B 1 145 ? 122.961 171.753 59.107 1.00 26.99 1026 HIS B CA 1
ATOM 6332 C C . HIS B 1 145 ? 124.432 171.385 58.973 1.00 28.72 1026 HIS B C 1
ATOM 6333 O O . HIS B 1 145 ? 125.293 172.259 58.856 1.00 31.99 1026 HIS B O 1
ATOM 6346 N N . SER B 1 146 ? 124.727 170.093 59.038 1.00 26.10 1027 SER B N 1
ATOM 6347 C CA . SER B 1 146 ? 126.036 169.602 58.639 1.00 25.83 1027 SER B CA 1
ATOM 6348 C C . SER B 1 146 ? 126.002 169.295 57.161 1.00 26.82 1027 SER B C 1
ATOM 6349 O O . SER B 1 146 ? 125.336 168.361 56.725 1.00 27.89 1027 SER B O 1
ATOM 6357 N N . ILE B 1 147 ? 126.727 170.081 56.379 1.00 28.28 1028 ILE B N 1
ATOM 6358 C CA . ILE B 1 147 ? 126.782 169.855 54.947 1.00 29.03 1028 ILE B CA 1
ATOM 6359 C C . ILE B 1 147 ? 127.242 168.418 54.621 1.00 27.84 1028 ILE B C 1
ATOM 6360 O O . ILE B 1 147 ? 126.667 167.759 53.755 1.00 28.37 1028 ILE B O 1
ATOM 6376 N N . ASP B 1 148 ? 128.295 167.956 55.285 1.00 27.77 1029 ASP B N 1
ATOM 6377 C CA . ASP B 1 148 ? 128.809 166.606 55.036 1.00 30.71 1029 ASP B CA 1
ATOM 6378 C C . ASP B 1 148 ? 127.744 165.542 55.286 1.00 27.80 1029 ASP B C 1
ATOM 6379 O O . ASP B 1 148 ? 127.624 164.587 54.505 1.00 27.84 1029 ASP B O 1
ATOM 6388 N N . ALA B 1 149 ? 126.983 165.681 56.370 1.00 28.07 1030 ALA B N 1
ATOM 6389 C CA . ALA B 1 149 ? 125.934 164.719 56.670 1.00 25.15 1030 ALA B CA 1
ATOM 6390 C C . ALA B 1 149 ? 124.791 164.811 55.650 1.00 25.09 1030 ALA B C 1
ATOM 6391 O O . ALA B 1 149 ? 124.250 163.791 55.233 1.00 25.47 1030 ALA B O 1
ATOM 6398 N N . LEU B 1 150 ? 124.446 166.010 55.198 1.00 23.70 1031 LEU B N 1
ATOM 6399 C CA . LEU B 1 150 ? 123.431 166.126 54.147 1.00 24.81 1031 LEU B CA 1
ATOM 6400 C C . LEU B 1 150 ? 123.897 165.410 52.878 1.00 24.08 1031 LEU B C 1
ATOM 6401 O O . LEU B 1 150 ? 123.161 164.613 52.268 1.00 26.22 1031 LEU B O 1
ATOM 6417 N N . LEU B 1 151 ? 125.128 165.678 52.463 1.00 25.10 1032 LEU B N 1
ATOM 6418 C CA . LEU B 1 151 ? 125.631 165.056 51.243 1.00 26.19 1032 LEU B CA 1
ATOM 6419 C C . LEU B 1 151 ? 125.741 163.530 51.338 1.00 26.35 1032 LEU B C 1
ATOM 6420 O O . LEU B 1 151 ? 125.437 162.835 50.372 1.00 29.17 1032 LEU B O 1
ATOM 6436 N N . ALA B 1 152 ? 126.165 163.013 52.488 1.00 25.93 1033 ALA B N 1
ATOM 6437 C CA . ALA B 1 152 ? 126.273 161.565 52.666 1.00 27.61 1033 ALA B CA 1
ATOM 6438 C C . ALA B 1 152 ? 124.917 160.886 52.522 1.00 27.26 1033 ALA B C 1
ATOM 6439 O O . ALA B 1 152 ? 124.837 159.741 52.060 1.00 28.39 1033 ALA B O 1
ATOM 6446 N N . ALA B 1 153 ? 123.857 161.578 52.928 1.00 26.04 1034 ALA B N 1
ATOM 6447 C CA . ALA B 1 153 ? 122.517 160.992 52.875 1.00 26.25 1034 ALA B CA 1
ATOM 6448 C C . ALA B 1 153 ? 121.842 161.121 51.519 1.00 24.78 1034 ALA B C 1
ATOM 6449 O O . ALA B 1 153 ? 120.744 160.602 51.338 1.00 24.91 1034 ALA B O 1
ATOM 6456 N N . HIS B 1 154 ? 122.442 161.862 50.586 1.00 24.77 1035 HIS B N 1
ATOM 6457 C CA . HIS B 1 154 ? 121.847 162.074 49.265 1.00 25.28 1035 HIS B CA 1
ATOM 6458 C C . HIS B 1 154 ? 122.903 161.674 48.229 1.00 23.47 1035 HIS B C 1
ATOM 6459 O O . HIS B 1 154 ? 123.599 162.508 47.676 1.00 26.03 1035 HIS B O 1
ATOM 6472 N N . PRO B 1 155 ? 123.056 160.376 47.991 1.00 27.08 1036 PRO B N 1
ATOM 6473 C CA . PRO B 1 155 ? 124.227 159.901 47.257 1.00 27.93 1036 PRO B CA 1
ATOM 6474 C C . PRO B 1 155 ? 124.118 160.042 45.748 1.00 28.20 1036 PRO B C 1
ATOM 6475 O O . PRO B 1 155 ? 125.099 159.791 45.051 1.00 32.42 1036 PRO B O 1
ATOM 6486 N N . ASN B 1 156 ? 122.941 160.361 45.236 1.00 25.54 1037 ASN B N 1
ATOM 6487 C CA . ASN B 1 156 ? 122.725 160.281 43.791 1.00 26.64 1037 ASN B CA 1
ATOM 6488 C C . ASN B 1 156 ? 122.842 161.678 43.184 1.00 26.37 1037 ASN B C 1
ATOM 6489 O O . ASN B 1 156 ? 122.023 162.573 43.463 1.00 27.79 1037 ASN B O 1
ATOM 6500 N N . ARG B 1 157 ? 123.877 161.868 42.375 1.00 28.67 1038 ARG B N 1
ATOM 6501 C CA . ARG B 1 157 ? 124.145 163.182 41.774 1.00 25.28 1038 ARG B CA 1
ATOM 6502 C C . ARG B 1 157 ? 123.337 163.434 40.523 1.00 26.60 1038 ARG B C 1
ATOM 6503 O O . ARG B 1 157 ? 123.222 162.592 39.648 1.00 30.18 1038 ARG B O 1
ATOM 6524 N N . VAL B 1 158 ? 122.819 164.651 40.432 1.00 25.86 1039 VAL B N 1
ATOM 6525 C CA . VAL B 1 158 ? 122.166 165.130 39.235 1.00 25.57 1039 VAL B CA 1
ATOM 6526 C C . VAL B 1 158 ? 122.946 166.349 38.781 1.00 23.87 1039 VAL B C 1
ATOM 6527 O O . VAL B 1 158 ? 123.016 167.340 39.480 1.00 24.32 1039 VAL B O 1
ATOM 6540 N N . ASP B 1 159 ? 123.515 166.264 37.596 1.00 26.56 1040 ASP B N 1
ATOM 6541 C CA . ASP B 1 159 ? 124.355 167.306 37.057 1.00 27.55 1040 ASP B CA 1
ATOM 6542 C C . ASP B 1 159 ? 123.532 168.536 36.666 1.00 23.31 1040 ASP B C 1
ATOM 6543 O O . ASP B 1 159 ? 122.494 168.401 36.059 1.00 25.72 1040 ASP B O 1
ATOM 6552 N N . GLY B 1 160 ? 124.002 169.724 37.046 1.00 22.94 1041 GLY B N 1
ATOM 6553 C CA . GLY B 1 160 ? 123.335 170.979 36.711 1.00 22.66 1041 GLY B CA 1
ATOM 6554 C C . GLY B 1 160 ? 123.125 171.190 35.228 1.00 23.39 1041 GLY B C 1
ATOM 6555 O O . GLY B 1 160 ? 122.066 171.641 34.807 1.00 22.68 1041 GLY B O 1
ATOM 6559 N N . ASP B 1 161 ? 124.133 170.877 34.419 1.00 24.25 1042 ASP B N 1
ATOM 6560 C CA . ASP B 1 161 ? 123.988 171.038 32.967 1.00 26.10 1042 ASP B CA 1
ATOM 6561 C C . ASP B 1 161 ? 122.896 170.105 32.430 1.00 25.91 1042 ASP B C 1
ATOM 6562 O O . ASP B 1 161 ? 122.116 170.486 31.562 1.00 25.59 1042 ASP B O 1
ATOM 6571 N N A GLU B 1 162 ? 122.839 168.879 32.942 0.72 23.40 1043 GLU B N 1
ATOM 6572 N N B GLU B 1 162 ? 122.841 168.885 32.955 0.28 25.69 1043 GLU B N 1
ATOM 6573 C CA A GLU B 1 162 ? 121.807 167.948 32.498 0.72 24.72 1043 GLU B CA 1
ATOM 6574 C CA B GLU B 1 162 ? 121.819 167.935 32.534 0.28 26.65 1043 GLU B CA 1
ATOM 6575 C C A GLU B 1 162 ? 120.427 168.437 32.945 0.72 22.44 1043 GLU B C 1
ATOM 6576 C C B GLU B 1 162 ? 120.433 168.402 32.961 0.28 24.95 1043 GLU B C 1
ATOM 6577 O O A GLU B 1 162 ? 119.458 168.375 32.190 0.72 22.84 1043 GLU B O 1
ATOM 6578 O O B GLU B 1 162 ? 119.463 168.255 32.216 0.28 26.35 1043 GLU B O 1
ATOM 6601 N N . LEU B 1 163 ? 120.341 168.973 34.156 1.00 22.46 1044 LEU B N 1
ATOM 6602 C CA . LEU B 1 163 ? 119.073 169.480 34.634 1.00 21.58 1044 LEU B CA 1
ATOM 6603 C C . LEU B 1 163 ? 118.592 170.625 33.745 1.00 20.15 1044 LEU B C 1
ATOM 6604 O O . LEU B 1 163 ? 117.443 170.633 33.300 1.00 20.81 1044 LEU B O 1
ATOM 6621 N N . ARG B 1 164 ? 119.488 171.569 33.467 1.00 21.17 1045 ARG B N 1
ATOM 6622 C CA . ARG B 1 164 ? 119.163 172.705 32.604 1.00 22.74 1045 ARG B CA 1
ATOM 6623 C C . ARG B 1 164 ? 118.829 172.262 31.169 1.00 20.72 1045 ARG B C 1
ATOM 6624 O O . ARG B 1 164 ? 117.924 172.818 30.550 1.00 21.70 1045 ARG B O 1
ATOM 6645 N N . ALA B 1 165 ? 119.450 171.184 30.685 1.00 21.39 1046 ALA B N 1
ATOM 6646 C CA . ALA B 1 165 ? 119.146 170.671 29.348 1.00 21.89 1046 ALA B CA 1
ATOM 6647 C C . ALA B 1 165 ? 117.685 170.177 29.357 1.00 22.85 1046 ALA B C 1
ATOM 6648 O O . ALA B 1 165 ? 116.935 170.398 28.413 1.00 23.05 1046 ALA B O 1
ATOM 6655 N N . GLY B 1 166 ? 117.276 169.555 30.462 1.00 22.65 1047 GLY B N 1
ATOM 6656 C CA . GLY B 1 166 ? 115.899 169.128 30.621 1.00 23.24 1047 GLY B CA 1
ATOM 6657 C C . GLY B 1 166 ? 114.933 170.297 30.594 1.00 21.76 1047 GLY B C 1
ATOM 6658 O O . GLY B 1 166 ? 113.898 170.251 29.943 1.00 21.59 1047 GLY B O 1
ATOM 6662 N N . PHE B 1 167 ? 115.270 171.359 31.327 1.00 19.87 1048 PHE B N 1
ATOM 6663 C CA . PHE B 1 167 ? 114.441 172.555 31.310 1.00 18.72 1048 PHE B CA 1
ATOM 6664 C C . PHE B 1 167 ? 114.269 173.106 29.894 1.00 20.82 1048 PHE B C 1
ATOM 6665 O O . PHE B 1 167 ? 113.172 173.525 29.508 1.00 19.90 1048 PHE B O 1
ATOM 6682 N N . GLY B 1 168 ? 115.346 173.017 29.121 1.00 20.85 1049 GLY B N 1
ATOM 6683 C CA . GLY B 1 168 ? 115.342 173.474 27.750 1.00 22.12 1049 GLY B CA 1
ATOM 6684 C C . GLY B 1 168 ? 114.313 172.759 26.905 1.00 21.59 1049 GLY B C 1
ATOM 6685 O O . GLY B 1 168 ? 113.688 173.356 26.013 1.00 21.97 1049 GLY B O 1
ATOM 6689 N N . THR B 1 169 ? 114.113 171.470 27.182 1.00 21.70 1050 THR B N 1
ATOM 6690 C CA . THR B 1 169 ? 113.209 170.685 26.361 1.00 20.22 1050 THR B CA 1
ATOM 6691 C C . THR B 1 169 ? 111.775 171.184 26.475 1.00 21.62 1050 THR B C 1
ATOM 6692 O O . THR B 1 169 ? 110.957 170.922 25.590 1.00 20.95 1050 THR B O 1
ATOM 6703 N N . VAL B 1 170 ? 111.460 171.919 27.550 1.00 19.76 1051 VAL B N 1
ATOM 6704 C CA . VAL B 1 170 ? 110.104 172.401 27.731 1.00 22.76 1051 VAL B CA 1
ATOM 6705 C C . VAL B 1 170 ? 110.060 173.941 27.617 1.00 23.03 1051 VAL B C 1
ATOM 6706 O O . VAL B 1 170 ? 109.059 174.561 27.964 1.00 22.31 1051 VAL B O 1
ATOM 6719 N N . GLY B 1 171 ? 111.142 174.519 27.106 1.00 20.84 1052 GLY B N 1
ATOM 6720 C CA . GLY B 1 171 ? 111.154 175.932 26.722 1.00 21.56 1052 GLY B CA 1
ATOM 6721 C C . GLY B 1 171 ? 111.725 176.878 27.717 1.00 20.79 1052 GLY B C 1
ATOM 6722 O O . GLY B 1 171 ? 111.637 178.096 27.494 1.00 22.72 1052 GLY B O 1
ATOM 6726 N N A ILE B 1 172 ? 112.279 176.380 28.809 0.38 20.60 1053 ILE B N 1
ATOM 6727 N N B ILE B 1 172 ? 112.277 176.398 28.819 0.62 21.49 1053 ILE B N 1
ATOM 6728 C CA A ILE B 1 172 ? 112.894 177.228 29.820 0.38 19.12 1053 ILE B CA 1
ATOM 6729 C CA B ILE B 1 172 ? 112.886 177.278 29.816 0.62 20.40 1053 ILE B CA 1
ATOM 6730 C C A ILE B 1 172 ? 114.380 177.315 29.526 0.38 21.50 1053 ILE B C 1
ATOM 6731 C C B ILE B 1 172 ? 114.380 177.334 29.606 0.62 21.88 1053 ILE B C 1
ATOM 6732 O O A ILE B 1 172 ? 115.071 176.305 29.526 0.38 23.44 1053 ILE B O 1
ATOM 6733 O O B ILE B 1 172 ? 115.075 176.335 29.756 0.62 23.26 1053 ILE B O 1
ATOM 6764 N N . GLY B 1 173 ? 114.872 178.526 29.269 1.00 23.42 1054 GLY B N 1
ATOM 6765 C CA . GLY B 1 173 ? 116.263 178.714 28.917 1.00 24.62 1054 GLY B CA 1
ATOM 6766 C C . GLY B 1 173 ? 117.028 179.511 29.945 1.00 24.78 1054 GLY B C 1
ATOM 6767 O O . GLY B 1 173 ? 116.823 180.712 30.095 1.00 28.03 1054 GLY B O 1
ATOM 6772 N N . HIS B 1 174 ? 117.945 178.856 30.625 1.00 25.59 1055 HIS B N 1
ATOM 6773 C CA . HIS B 1 174 ? 118.803 179.488 31.613 1.00 24.23 1055 HIS B CA 1
ATOM 6774 C C . HIS B 1 174 ? 120.197 179.650 31.014 1.00 28.99 1055 HIS B C 1
ATOM 6775 O O . HIS B 1 174 ? 120.895 178.664 30.766 1.00 31.88 1055 HIS B O 1
ATOM 6788 N N . GLY B 1 175 ? 120.599 180.896 30.800 1.00 26.18 1056 GLY B N 1
ATOM 6789 C CA . GLY B 1 175 ? 121.943 181.213 30.343 1.00 27.98 1056 GLY B CA 1
ATOM 6790 C C . GLY B 1 175 ? 122.927 181.304 31.500 1.00 24.67 1056 GLY B C 1
ATOM 6791 O O . GLY B 1 175 ? 122.587 180.976 32.636 1.00 25.98 1056 GLY B O 1
ATOM 6795 N N . ALA B 1 176 ? 124.137 181.768 31.219 1.00 28.78 1057 ALA B N 1
ATOM 6796 C CA . ALA B 1 176 ? 125.215 181.745 32.199 1.00 29.54 1057 ALA B CA 1
ATOM 6797 C C . ALA B 1 176 ? 124.836 182.352 33.556 1.00 26.10 1057 ALA B C 1
ATOM 6798 O O . ALA B 1 176 ? 125.164 181.774 34.594 1.00 26.62 1057 ALA B O 1
ATOM 6805 N N . ALA B 1 177 ? 124.163 183.510 33.569 1.00 26.82 1058 ALA B N 1
ATOM 6806 C CA . ALA B 1 177 ? 123.823 184.147 34.836 1.00 25.73 1058 ALA B CA 1
ATOM 6807 C C . ALA B 1 177 ? 122.953 183.256 35.716 1.00 21.92 1058 ALA B C 1
ATOM 6808 O O . ALA B 1 177 ? 123.027 183.346 36.944 1.00 24.31 1058 ALA B O 1
ATOM 6815 N N . PHE B 1 178 ? 122.127 182.408 35.094 1.00 22.89 1059 PHE B N 1
ATOM 6816 C CA . PHE B 1 178 ? 121.195 181.552 35.811 1.00 23.76 1059 PHE B CA 1
ATOM 6817 C C . PHE B 1 178 ? 121.660 180.098 35.902 1.00 23.31 1059 PHE B C 1
ATOM 6818 O O . PHE B 1 178 ? 120.870 179.190 36.219 1.00 25.61 1059 PHE B O 1
ATOM 6835 N N . ALA B 1 179 ? 122.961 179.909 35.700 1.00 24.21 1060 ALA B N 1
ATOM 6836 C CA . ALA B 1 179 ? 123.556 178.571 35.697 1.00 25.19 1060 ALA B CA 1
ATOM 6837 C C . ALA B 1 179 ? 124.293 178.255 36.998 1.00 23.82 1060 ALA B C 1
ATOM 6838 O O . ALA B 1 179 ? 125.192 177.403 37.016 1.00 25.61 1060 ALA B O 1
ATOM 6845 N N . GLY B 1 180 ? 123.865 178.872 38.089 1.00 23.10 1061 GLY B N 1
ATOM 6846 C CA . GLY B 1 180 ? 124.537 178.715 39.366 1.00 24.07 1061 GLY B CA 1
ATOM 6847 C C . GLY B 1 180 ? 124.373 177.374 40.065 1.00 24.44 1061 GLY B C 1
ATOM 6848 O O . GLY B 1 180 ? 125.104 177.093 41.021 1.00 25.37 1061 GLY B O 1
ATOM 6852 N N . LEU B 1 181 ? 123.412 176.557 39.631 1.00 22.87 1062 LEU B N 1
ATOM 6853 C CA . LEU B 1 181 ? 123.262 175.204 40.186 1.00 21.69 1062 LEU B CA 1
ATOM 6854 C C . LEU B 1 181 ? 124.339 174.301 39.575 1.00 24.84 1062 LEU B C 1
ATOM 6855 O O . LEU B 1 181 ? 124.285 173.991 38.391 1.00 23.41 1062 LEU B O 1
ATOM 6871 N N . SER B 1 182 ? 125.335 173.905 40.362 1.00 23.81 1063 SER B N 1
ATOM 6872 C CA . SER B 1 182 ? 126.394 173.035 39.822 1.00 23.14 1063 SER B CA 1
ATOM 6873 C C . SER B 1 182 ? 125.930 171.585 39.786 1.00 22.67 1063 SER B C 1
ATOM 6874 O O . SER B 1 182 ? 126.078 170.907 38.767 1.00 25.49 1063 SER B O 1
ATOM 6882 N N . GLU B 1 183 ? 125.349 171.123 40.885 1.00 24.27 1064 GLU B N 1
ATOM 6883 C CA . GLU B 1 183 ? 124.742 169.798 40.915 1.00 22.30 1064 GLU B CA 1
ATOM 6884 C C . GLU B 1 183 ? 123.791 169.681 42.077 1.00 22.17 1064 GLU B C 1
ATOM 6885 O O . GLU B 1 183 ? 123.893 170.411 43.065 1.00 24.22 1064 GLU B O 1
ATOM 6897 N N . ALA B 1 184 ? 122.842 168.766 41.941 1.00 24.44 1065 ALA B N 1
ATOM 6898 C CA . ALA B 1 184 ? 121.943 168.444 43.033 1.00 23.50 1065 ALA B CA 1
ATOM 6899 C C . ALA B 1 184 ? 122.143 166.988 43.416 1.00 23.15 1065 ALA B C 1
ATOM 6900 O O . ALA B 1 184 ? 122.545 166.171 42.591 1.00 29.13 1065 ALA B O 1
ATOM 6907 N N . TYR B 1 185 ? 121.859 166.724 44.670 1.00 20.23 1066 TYR B N 1
ATOM 6908 C CA . TYR B 1 185 ? 121.996 165.396 45.239 1.00 22.97 1066 TYR B CA 1
ATOM 6909 C C . TYR B 1 185 ? 120.678 164.954 45.824 1.00 23.18 1066 TYR B C 1
ATOM 6910 O O . TYR B 1 185 ? 120.020 165.689 46.584 1.00 21.45 1066 TYR B O 1
ATOM 6928 N N . VAL B 1 186 ? 120.303 163.712 45.484 1.00 23.76 1067 VAL B N 1
ATOM 6929 C CA . VAL B 1 186 ? 119.044 163.153 45.934 1.00 24.52 1067 VAL B CA 1
ATOM 6930 C C . VAL B 1 186 ? 119.290 161.742 46.458 1.00 23.86 1067 VAL B C 1
ATOM 6931 O O . VAL B 1 186 ? 120.374 161.190 46.249 1.00 25.26 1067 VAL B O 1
ATOM 6944 N N . ALA B 1 187 ? 118.298 161.215 47.164 1.00 23.54 1068 ALA B N 1
ATOM 6945 C CA . ALA B 1 187 ? 118.305 159.815 47.574 1.00 25.20 1068 ALA B CA 1
ATOM 6946 C C . ALA B 1 187 ? 117.319 159.131 46.638 1.00 26.69 1068 ALA B C 1
ATOM 6947 O O . ALA B 1 187 ? 117.608 159.039 45.450 1.00 31.04 1068 ALA B O 1
ATOM 6954 N N . THR B 1 188 ? 116.145 158.734 47.125 1.00 27.18 1069 THR B N 1
ATOM 6955 C CA . THR B 1 188 ? 115.090 158.223 46.250 1.00 29.73 1069 THR B CA 1
ATOM 6956 C C . THR B 1 188 ? 113.818 159.051 46.371 1.00 29.17 1069 THR B C 1
ATOM 6957 O O . THR B 1 188 ? 113.770 160.014 47.158 1.00 28.74 1069 THR B O 1
ATOM 6968 N N . ALA B 1 189 ? 112.816 158.748 45.558 1.00 28.42 1070 ALA B N 1
ATOM 6969 C CA . ALA B 1 189 ? 111.534 159.439 45.640 1.00 28.41 1070 ALA B CA 1
ATOM 6970 C C . ALA B 1 189 ? 110.904 159.365 47.033 1.00 27.86 1070 ALA B C 1
ATOM 6971 O O . ALA B 1 189 ? 110.089 160.201 47.404 1.00 29.22 1070 ALA B O 1
ATOM 6978 N N . ALA B 1 190 ? 111.290 158.369 47.815 1.00 28.69 1071 ALA B N 1
ATOM 6979 C CA . ALA B 1 190 ? 110.715 158.194 49.131 1.00 30.20 1071 ALA B CA 1
ATOM 6980 C C . ALA B 1 190 ? 111.292 159.143 50.182 1.00 31.72 1071 ALA B C 1
ATOM 6981 O O . ALA B 1 190 ? 110.717 159.292 51.252 1.00 33.40 1071 ALA B O 1
ATOM 6988 N N . GLU B 1 191 ? 112.426 159.767 49.885 1.00 27.67 1072 GLU B N 1
ATOM 6989 C CA . GLU B 1 191 ? 113.028 160.738 50.793 1.00 26.75 1072 GLU B CA 1
ATOM 6990 C C . GLU B 1 191 ? 112.708 162.118 50.208 1.00 25.55 1072 GLU B C 1
ATOM 6991 O O . GLU B 1 191 ? 113.075 162.380 49.084 1.00 26.67 1072 GLU B O 1
ATOM 7003 N N . PRO B 1 192 ? 112.021 162.975 50.966 1.00 22.19 1073 PRO B N 1
ATOM 7004 C CA . PRO B 1 192 ? 111.512 164.205 50.332 1.00 23.04 1073 PRO B CA 1
ATOM 7005 C C . PRO B 1 192 ? 112.509 165.352 50.149 1.00 20.25 1073 PRO B C 1
ATOM 7006 O O . PRO B 1 192 ? 112.088 166.468 49.808 1.00 24.93 1073 PRO B O 1
ATOM 7017 N N . THR B 1 193 ? 113.799 165.090 50.307 1.00 21.66 1074 THR B N 1
ATOM 7018 C CA . THR B 1 193 ? 114.767 166.171 50.283 1.00 22.40 1074 THR B CA 1
ATOM 7019 C C . THR B 1 193 ? 115.719 166.119 49.108 1.00 22.08 1074 THR B C 1
ATOM 7020 O O . THR B 1 193 ? 115.957 165.077 48.507 1.00 23.56 1074 THR B O 1
ATOM 7031 N N . VAL B 1 194 ? 116.241 167.296 48.768 1.00 22.25 1075 VAL B N 1
ATOM 7032 C CA . VAL B 1 194 ? 117.255 167.504 47.762 1.00 21.93 1075 VAL B CA 1
ATOM 7033 C C . VAL B 1 194 ? 118.280 168.421 48.407 1.00 20.72 1075 VAL B C 1
ATOM 7034 O O . VAL B 1 194 ? 117.906 169.427 49.037 1.00 22.81 1075 VAL B O 1
ATOM 7047 N N . VAL B 1 195 ? 119.560 168.114 48.214 1.00 22.65 1076 VAL B N 1
ATOM 7048 C CA . VAL B 1 195 ? 120.660 168.985 48.628 1.00 23.45 1076 VAL B CA 1
ATOM 7049 C C . VAL B 1 195 ? 121.386 169.449 47.383 1.00 24.28 1076 VAL B C 1
ATOM 7050 O O . VAL B 1 195 ? 121.938 168.633 46.641 1.00 27.66 1076 VAL B O 1
ATOM 7063 N N . ALA B 1 196 ? 121.389 170.755 47.134 1.00 23.15 1077 ALA B N 1
ATOM 7064 C CA . ALA B 1 196 ? 121.992 171.276 45.920 1.00 24.20 1077 ALA B CA 1
ATOM 7065 C C . ALA B 1 196 ? 123.233 172.104 46.231 1.00 22.92 1077 ALA B C 1
ATOM 7066 O O . ALA B 1 196 ? 123.277 172.834 47.232 1.00 23.65 1077 ALA B O 1
ATOM 7073 N N . ALA B 1 197 ? 124.218 172.007 45.349 1.00 21.57 1078 ALA B N 1
ATOM 7074 C CA . ALA B 1 197 ? 125.396 172.873 45.376 1.00 23.34 1078 ALA B CA 1
ATOM 7075 C C . ALA B 1 197 ? 125.093 174.008 44.427 1.00 23.66 1078 ALA B C 1
ATOM 7076 O O . ALA B 1 197 ? 124.916 173.793 43.231 1.00 24.07 1078 ALA B O 1
ATOM 7083 N N . VAL B 1 198 ? 125.021 175.227 44.949 1.00 23.01 1079 VAL B N 1
ATOM 7084 C CA . VAL B 1 198 ? 124.522 176.328 44.139 1.00 27.59 1079 VAL B CA 1
ATOM 7085 C C . VAL B 1 198 ? 125.228 177.557 44.634 1.00 31.84 1079 VAL B C 1
ATOM 7086 O O . VAL B 1 198 ? 125.335 177.760 45.842 1.00 33.62 1079 VAL B O 1
ATOM 7099 N N . ALA B 1 199 ? 125.759 178.342 43.701 1.00 31.33 1080 ALA B N 1
ATOM 7100 C CA . ALA B 1 199 ? 126.494 179.562 44.043 1.00 33.70 1080 ALA B CA 1
ATOM 7101 C C . ALA B 1 199 ? 126.253 180.628 42.987 1.00 32.16 1080 ALA B C 1
ATOM 7102 O O . ALA B 1 199 ? 126.061 180.320 41.814 1.00 30.43 1080 ALA B O 1
ATOM 7109 N N . LEU B 1 200 ? 126.265 181.894 43.390 1.00 33.16 1081 LEU B N 1
ATOM 7110 C CA . LEU B 1 200 ? 126.064 182.949 42.429 1.00 30.44 1081 LEU B CA 1
ATOM 7111 C C . LEU B 1 200 ? 127.283 182.941 41.501 1.00 31.03 1081 LEU B C 1
ATOM 7112 O O . LEU B 1 200 ? 128.418 182.924 41.988 1.00 31.16 1081 LEU B O 1
ATOM 7128 N N . PRO B 1 201 ? 127.067 182.909 40.170 1.00 29.08 1082 PRO B N 1
ATOM 7129 C CA . PRO B 1 201 ? 128.228 182.938 39.275 1.00 33.25 1082 PRO B CA 1
ATOM 7130 C C . PRO B 1 201 ? 129.165 184.131 39.541 1.00 34.81 1082 PRO B C 1
ATOM 7131 O O . PRO B 1 201 ? 128.691 185.228 39.854 1.00 35.40 1082 PRO B O 1
ATOM 7142 N N . GLY B 1 202 ? 130.473 183.900 39.423 1.00 40.26 1083 GLY B N 1
ATOM 7143 C CA . GLY B 1 202 ? 131.499 184.885 39.743 1.00 40.09 1083 GLY B CA 1
ATOM 7144 C C . GLY B 1 202 ? 131.276 186.303 39.234 1.00 41.22 1083 GLY B C 1
ATOM 7145 O O . GLY B 1 202 ? 131.402 187.264 40.001 1.00 40.98 1083 GLY B O 1
ATOM 7149 N N . PRO B 1 203 ? 130.976 186.452 37.928 1.00 41.11 1084 PRO B N 1
ATOM 7150 C CA . PRO B 1 203 ? 130.770 187.771 37.307 1.00 41.46 1084 PRO B CA 1
ATOM 7151 C C . PRO B 1 203 ? 129.703 188.620 37.992 1.00 43.11 1084 PRO B C 1
ATOM 7152 O O . PRO B 1 203 ? 129.740 189.839 37.882 1.00 44.77 1084 PRO B O 1
ATOM 7163 N N . LEU B 1 204 ? 128.758 187.985 38.676 1.00 39.05 1085 LEU B N 1
ATOM 7164 C CA . LEU B 1 204 ? 127.691 188.720 39.331 1.00 36.65 1085 LEU B CA 1
ATOM 7165 C C . LEU B 1 204 ? 128.045 189.049 40.774 1.00 39.46 1085 LEU B C 1
ATOM 7166 O O . LEU B 1 204 ? 127.316 189.772 41.434 1.00 42.71 1085 LEU B O 1
ATOM 7182 N N . ARG B 1 205 ? 129.163 188.529 41.271 1.00 45.56 1086 ARG B N 1
ATOM 7183 C CA A ARG B 1 205 ? 129.483 188.656 42.690 0.52 49.28 1086 ARG B CA 1
ATOM 7184 C CA B ARG B 1 205 ? 129.488 188.657 42.691 0.48 49.51 1086 ARG B CA 1
ATOM 7185 C C . ARG B 1 205 ? 129.929 190.070 43.054 1.00 51.58 1086 ARG B C 1
ATOM 7186 O O . ARG B 1 205 ? 129.890 190.450 44.223 1.00 55.49 1086 ARG B O 1
ATOM 7225 N N . SER B 1 206 ? 130.340 190.852 42.056 1.00 52.21 1087 SER B N 1
ATOM 7226 C CA . SER B 1 206 ? 130.676 192.257 42.301 1.00 55.58 1087 SER B CA 1
ATOM 7227 C C . SER B 1 206 ? 129.408 193.128 42.368 1.00 59.33 1087 SER B C 1
ATOM 7228 O O . SER B 1 206 ? 129.412 194.200 42.979 1.00 61.80 1087 SER B O 1
ATOM 7236 N N . GLY B 1 207 ? 128.322 192.671 41.745 1.00 59.41 1088 GLY B N 1
ATOM 7237 C CA . GLY B 1 207 ? 127.046 193.366 41.840 1.00 60.00 1088 GLY B CA 1
ATOM 7238 C C . GLY B 1 207 ? 126.171 192.916 43.007 1.00 58.98 1088 GLY B C 1
ATOM 7239 O O . GLY B 1 207 ? 125.119 193.507 43.249 1.00 59.58 1088 GLY B O 1
ATOM 7243 N N . GLN B 1 208 ? 126.610 191.884 43.732 1.00 58.12 1089 GLN B N 1
ATOM 7244 C CA . GLN B 1 208 ? 125.809 191.224 44.785 1.00 55.23 1089 GLN B CA 1
ATOM 7245 C C . GLN B 1 208 ? 125.504 192.186 45.930 1.00 53.45 1089 GLN B C 1
ATOM 7246 O O . GLN B 1 208 ? 124.528 192.010 46.683 1.00 47.46 1089 GLN B O 1
ATOM 7260 N N . ARG B 1 209 ? 126.369 193.186 46.049 1.00 57.19 1090 ARG B N 1
ATOM 7261 C CA . ARG B 1 209 ? 126.202 194.277 46.989 1.00 54.98 1090 ARG B CA 1
ATOM 7262 C C . ARG B 1 209 ? 124.882 194.996 46.734 1.00 51.52 1090 ARG B C 1
ATOM 7263 O O . ARG B 1 209 ? 124.593 195.458 45.619 1.00 52.49 1090 ARG B O 1
ATOM 7267 N N . GLY B 1 210 ? 124.083 195.083 47.785 1.00 44.15 1091 GLY B N 1
ATOM 7268 C CA . GLY B 1 210 ? 122.816 195.768 47.709 1.00 40.03 1091 GLY B CA 1
ATOM 7269 C C . GLY B 1 210 ? 121.660 194.804 47.687 1.00 34.47 1091 GLY B C 1
ATOM 7270 O O . GLY B 1 210 ? 120.556 195.169 48.048 1.00 41.03 1091 GLY B O 1
ATOM 7274 N N . TYR B 1 211 ? 121.897 193.553 47.290 1.00 28.35 1092 TYR B N 1
ATOM 7275 C CA . TYR B 1 211 ? 120.812 192.576 47.283 1.00 28.04 1092 TYR B CA 1
ATOM 7276 C C . TYR B 1 211 ? 120.657 191.844 48.621 1.00 27.42 1092 TYR B C 1
ATOM 7277 O O . TYR B 1 211 ? 121.642 191.477 49.244 1.00 29.33 1092 TYR B O 1
ATOM 7295 N N . THR B 1 212 ? 119.424 191.598 49.042 1.00 24.09 1093 THR B N 1
ATOM 7296 C CA . THR B 1 212 ? 119.195 190.689 50.162 1.00 25.04 1093 THR B CA 1
ATOM 7297 C C . THR B 1 212 ? 119.525 189.265 49.665 1.00 25.85 1093 THR B C 1
ATOM 7298 O O . THR B 1 212 ? 120.253 188.535 50.332 1.00 28.32 1093 THR B O 1
ATOM 7309 N N . VAL B 1 213 ? 119.026 188.928 48.480 1.00 24.76 1094 VAL B N 1
ATOM 7310 C CA . VAL B 1 213 ? 119.453 187.716 47.774 1.00 23.18 1094 VAL B CA 1
ATOM 7311 C C . VAL B 1 213 ? 119.454 188.027 46.285 1.00 23.06 1094 VAL B C 1
ATOM 7312 O O . VAL B 1 213 ? 118.490 188.559 45.755 1.00 26.33 1094 VAL B O 1
ATOM 7325 N N . HIS B 1 214 ? 120.552 187.702 45.613 1.00 23.21 1095 HIS B N 1
ATOM 7326 C CA . HIS B 1 214 ? 120.619 187.950 44.175 1.00 23.94 1095 HIS B CA 1
ATOM 7327 C C . HIS B 1 214 ? 119.592 187.054 43.482 1.00 22.83 1095 HIS B C 1
ATOM 7328 O O . HIS B 1 214 ? 119.604 185.829 43.708 1.00 22.82 1095 HIS B O 1
ATOM 7341 N N . PRO B 1 215 ? 118.685 187.588 42.674 1.00 21.87 1096 PRO B N 1
ATOM 7342 C CA . PRO B 1 215 ? 117.657 186.756 42.034 1.00 23.62 1096 PRO B CA 1
ATOM 7343 C C . PRO B 1 215 ? 118.233 185.609 41.212 1.00 22.45 1096 PRO B C 1
ATOM 7344 O O . PRO B 1 215 ? 117.577 184.536 41.125 1.00 22.05 1096 PRO B O 1
ATOM 7355 N N . ALA B 1 216 ? 119.415 185.772 40.619 1.00 22.02 1097 ALA B N 1
ATOM 7356 C CA . ALA B 1 216 ? 119.983 184.671 39.825 1.00 23.02 1097 ALA B CA 1
ATOM 7357 C C . ALA B 1 216 ? 120.355 183.515 40.741 1.00 22.92 1097 ALA B C 1
ATOM 7358 O O . ALA B 1 216 ? 120.288 182.337 40.316 1.00 22.27 1097 ALA B O 1
ATOM 7365 N N . LEU B 1 217 ? 120.738 183.813 41.981 1.00 23.23 1098 LEU B N 1
ATOM 7366 C CA . LEU B 1 217 ? 121.081 182.744 42.928 1.00 23.23 1098 LEU B CA 1
ATOM 7367 C C . LEU B 1 217 ? 119.820 182.071 43.396 1.00 22.57 1098 LEU B C 1
ATOM 7368 O O . LEU B 1 217 ? 119.718 180.831 43.429 1.00 21.57 1098 LEU B O 1
ATOM 7384 N N . LEU B 1 218 ? 118.821 182.841 43.757 1.00 21.76 1099 LEU B N 1
ATOM 7385 C CA . LEU B 1 218 ? 117.595 182.278 44.284 1.00 21.28 1099 LEU B CA 1
ATOM 7386 C C . LEU B 1 218 ? 116.936 181.426 43.205 1.00 17.73 1099 LEU B C 1
ATOM 7387 O O . LEU B 1 218 ? 116.394 180.347 43.522 1.00 20.21 1099 LEU B O 1
ATOM 7403 N N . ASP B 1 219 ? 116.947 181.866 41.962 1.00 20.01 1100 ASP B N 1
ATOM 7404 C CA . ASP B 1 219 ? 116.328 181.085 40.894 1.00 20.70 1100 ASP B CA 1
ATOM 7405 C C . ASP B 1 219 ? 117.031 179.736 40.756 1.00 18.07 1100 ASP B C 1
ATOM 7406 O O . ASP B 1 219 ? 116.361 178.724 40.542 1.00 20.59 1100 ASP B O 1
ATOM 7415 N N . ALA B 1 220 ? 118.356 179.727 40.858 1.00 20.02 1101 ALA B N 1
ATOM 7416 C CA . ALA B 1 220 ? 119.102 178.449 40.783 1.00 18.93 1101 ALA B CA 1
ATOM 7417 C C . ALA B 1 220 ? 118.683 177.540 41.916 1.00 19.52 1101 ALA B C 1
ATOM 7418 O O . ALA B 1 220 ? 118.653 176.296 41.737 1.00 21.23 1101 ALA B O 1
ATOM 7425 N N . CYS B 1 221 ? 118.402 178.094 43.085 1.00 18.08 1102 CYS B N 1
ATOM 7426 C CA . CYS B 1 221 ? 117.891 177.270 44.186 1.00 18.35 1102 CYS B CA 1
ATOM 7427 C C . CYS B 1 221 ? 116.509 176.680 43.844 1.00 20.47 1102 CYS B C 1
ATOM 7428 O O . CYS B 1 221 ? 116.256 175.503 44.095 1.00 20.35 1102 CYS B O 1
ATOM 7436 N N . PHE B 1 222 ? 115.605 177.481 43.288 1.00 19.76 1103 PHE B N 1
ATOM 7437 C CA . PHE B 1 222 ? 114.286 177.021 42.862 1.00 19.81 1103 PHE B CA 1
ATOM 7438 C C . PHE B 1 222 ? 114.444 175.889 41.843 1.00 19.11 1103 PHE B 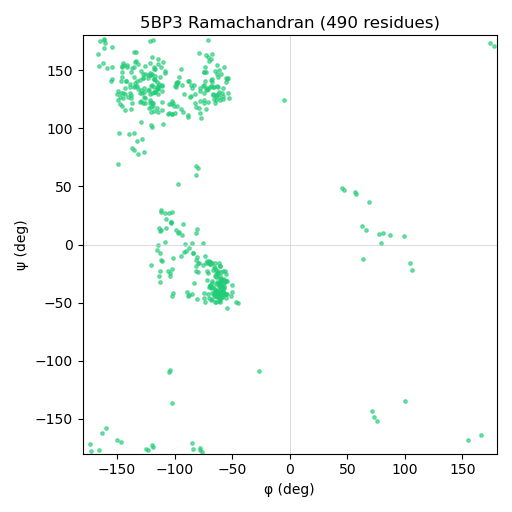C 1
ATOM 7439 O O . PHE B 1 222 ? 113.702 174.891 41.879 1.00 20.39 1103 PHE B O 1
ATOM 7456 N N . GLN B 1 223 ? 115.391 176.043 40.928 1.00 19.17 1104 GLN B N 1
ATOM 7457 C CA . GLN B 1 223 ? 115.612 175.024 39.889 1.00 18.37 1104 GLN B CA 1
ATOM 7458 C C . GLN B 1 223 ? 115.917 173.663 40.542 1.00 18.05 1104 GLN B C 1
ATOM 7459 O O . GLN B 1 223 ? 115.524 172.596 40.019 1.00 19.43 1104 GLN B O 1
ATOM 7473 N N . SER B 1 224 ? 116.649 173.692 41.648 1.00 21.31 1105 SER B N 1
ATOM 7474 C CA . SER B 1 224 ? 117.137 172.448 42.252 1.00 21.07 1105 SER B CA 1
ATOM 7475 C C . SER B 1 224 ? 116.001 171.578 42.735 1.00 20.83 1105 SER B C 1
ATOM 7476 O O . SER B 1 224 ? 116.174 170.342 42.821 1.00 20.12 1105 SER B O 1
ATOM 7484 N N . VAL B 1 225 ? 114.856 172.170 43.047 1.00 19.10 1106 VAL B N 1
ATOM 7485 C CA . VAL B 1 225 ? 113.681 171.425 43.484 1.00 20.40 1106 VAL B CA 1
ATOM 7486 C C . VAL B 1 225 ? 113.255 170.404 42.416 1.00 19.65 1106 VAL B C 1
ATOM 7487 O O . VAL B 1 225 ? 112.791 169.296 42.743 1.00 22.07 1106 VAL B O 1
ATOM 7500 N N . ILE B 1 226 ? 113.388 170.768 41.153 1.00 20.78 1107 ILE B N 1
ATOM 7501 C CA . ILE B 1 226 ? 112.929 169.927 40.053 1.00 21.82 1107 ILE B CA 1
ATOM 7502 C C . ILE B 1 226 ? 113.786 168.668 39.920 1.00 23.39 1107 ILE B C 1
ATOM 7503 O O . ILE B 1 226 ? 113.355 167.677 39.314 1.00 25.76 1107 ILE B O 1
ATOM 7519 N N . ALA B 1 227 ? 114.972 168.663 40.523 1.00 22.62 1108 ALA B N 1
ATOM 7520 C CA . ALA B 1 227 ? 115.814 167.452 40.519 1.00 23.89 1108 ALA B CA 1
ATOM 7521 C C . ALA B 1 227 ? 115.244 166.330 41.368 1.00 24.66 1108 ALA B C 1
ATOM 7522 O O . ALA B 1 227 ? 115.685 165.178 41.263 1.00 25.69 1108 ALA B O 1
ATOM 7529 N N . HIS B 1 228 ? 114.280 166.639 42.222 1.00 23.20 1109 HIS B N 1
ATOM 7530 C CA . HIS B 1 228 ? 113.802 165.621 43.136 1.00 22.23 1109 HIS B CA 1
ATOM 7531 C C . HIS B 1 228 ? 113.097 164.492 42.378 1.00 22.13 1109 HIS B C 1
ATOM 7532 O O . HIS B 1 228 ? 112.295 164.757 41.496 1.00 24.10 1109 HIS B O 1
ATOM 7545 N N . PRO B 1 229 ? 113.380 163.219 42.733 1.00 25.38 1110 PRO B N 1
ATOM 7546 C CA . PRO B 1 229 ? 112.809 162.139 41.930 1.00 28.12 1110 PRO B CA 1
ATOM 7547 C C . PRO B 1 229 ? 111.287 162.111 41.861 1.00 26.65 1110 PRO B C 1
ATOM 7548 O O . PRO B 1 229 ? 110.752 161.709 40.829 1.00 29.08 1110 PRO B O 1
ATOM 7559 N N . GLU B 1 230 ? 110.602 162.496 42.930 1.00 27.18 1111 GLU B N 1
ATOM 7560 C CA . GLU B 1 230 ? 109.153 162.527 42.915 1.00 27.77 1111 GLU B CA 1
ATOM 7561 C C . GLU B 1 230 ? 108.641 163.569 41.919 1.00 27.35 1111 GLU B C 1
ATOM 7562 O O . GLU B 1 230 ? 107.691 163.327 41.188 1.00 29.08 1111 GLU B O 1
ATOM 7574 N N . VAL B 1 231 ? 109.287 164.733 41.894 1.00 24.44 1112 VAL B N 1
ATOM 7575 C CA . VAL B 1 231 ? 108.912 165.764 40.927 1.00 26.74 1112 VAL B CA 1
ATOM 7576 C C . VAL B 1 231 ? 109.181 165.228 39.517 1.00 28.01 1112 VAL B C 1
ATOM 7577 O O . VAL B 1 231 ? 108.361 165.384 38.606 1.00 31.88 1112 VAL B O 1
ATOM 7590 N N . GLN B 1 232 ? 110.334 164.588 39.332 1.00 27.93 1113 GLN B N 1
ATOM 7591 C CA . GLN B 1 232 ? 110.657 164.003 38.034 1.00 29.09 1113 GLN B CA 1
ATOM 7592 C C . GLN B 1 232 ? 109.596 162.983 37.604 1.00 32.66 1113 GLN B C 1
ATOM 7593 O O . GLN B 1 232 ? 109.170 162.946 36.435 1.00 34.23 1113 GLN B O 1
ATOM 7607 N N . ASN B 1 233 ? 109.146 162.169 38.550 1.00 32.11 1114 ASN B N 1
ATOM 7608 C CA . ASN B 1 233 ? 108.173 161.127 38.254 1.00 35.23 1114 ASN B CA 1
ATOM 7609 C C . ASN B 1 233 ? 106.835 161.647 37.764 1.00 35.43 1114 ASN B C 1
ATOM 7610 O O . ASN B 1 233 ? 106.184 160.995 36.969 1.00 41.01 1114 ASN B O 1
ATOM 7621 N N A ILE B 1 234 ? 106.418 162.810 38.238 0.54 34.36 1115 ILE B N 1
ATOM 7622 N N B ILE B 1 234 ? 106.419 162.822 38.226 0.46 33.49 1115 ILE B N 1
ATOM 7623 C CA A ILE B 1 234 ? 105.108 163.318 37.848 0.54 35.21 1115 ILE B CA 1
ATOM 7624 C CA B ILE B 1 234 ? 105.092 163.327 37.858 0.46 33.57 1115 ILE B CA 1
ATOM 7625 C C A ILE B 1 234 ? 105.111 163.763 36.392 0.54 35.17 1115 ILE B C 1
ATOM 7626 C C B ILE B 1 234 ? 105.071 164.061 36.517 0.46 32.13 1115 ILE B C 1
ATOM 7627 O O A ILE B 1 234 ? 104.108 163.611 35.691 0.54 38.13 1115 ILE B O 1
ATOM 7628 O O B ILE B 1 234 ? 104.003 164.426 36.033 0.46 30.65 1115 ILE B O 1
ATOM 7659 N N . ALA B 1 235 ? 106.251 164.278 35.942 1.00 30.11 1116 ALA B N 1
ATOM 7660 C CA . ALA B 1 235 ? 106.397 164.757 34.563 1.00 30.09 1116 ALA B CA 1
ATOM 7661 C C . ALA B 1 235 ? 105.383 165.836 34.151 1.00 32.35 1116 ALA B C 1
ATOM 7662 O O . ALA B 1 235 ? 104.685 165.711 33.135 1.00 33.46 1116 ALA B O 1
ATOM 7670 N N . SER B 1 236 ? 105.320 166.877 34.970 1.00 30.51 1117 SER B N 1
ATOM 7671 C CA . SER B 1 236 ? 104.388 168.000 34.803 1.00 36.18 1117 SER B CA 1
ATOM 7672 C C . SER B 1 236 ? 104.611 168.750 33.512 1.00 33.68 1117 SER B C 1
ATOM 7673 O O . SER B 1 236 ? 103.675 169.331 32.951 1.00 37.88 1117 SER B O 1
ATOM 7681 N N . GLY B 1 237 ? 105.860 168.815 33.077 1.00 26.11 1118 GLY B N 1
ATOM 7682 C CA . GLY B 1 237 ? 106.205 169.699 31.974 1.00 27.69 1118 GLY B CA 1
ATOM 7683 C C . GLY B 1 237 ? 106.831 170.968 32.521 1.00 27.33 1118 GLY B C 1
ATOM 7684 O O . GLY B 1 237 ? 107.701 170.914 33.370 1.00 29.76 1118 GLY B O 1
ATOM 7688 N N . MET B 1 238 ? 106.397 172.107 32.006 1.00 24.27 1119 MET B N 1
ATOM 7689 C CA . MET B 1 238 ? 106.977 173.354 32.419 1.00 24.61 1119 MET B CA 1
ATOM 7690 C C . MET B 1 238 ? 106.530 173.656 33.862 1.00 28.76 1119 MET B C 1
ATOM 7691 O O . MET B 1 238 ? 105.337 173.671 34.177 1.00 36.09 1119 MET B O 1
ATOM 7705 N N . LEU B 1 239 ? 107.495 173.828 34.744 1.00 25.09 1120 LEU B N 1
ATOM 7706 C CA . LEU B 1 239 ? 107.218 174.235 36.112 1.00 25.67 1120 LEU B CA 1
ATOM 7707 C C . LEU B 1 239 ? 107.888 175.567 36.355 1.00 27.67 1120 LEU B C 1
ATOM 7708 O O . LEU B 1 239 ? 109.119 175.682 36.338 1.00 30.99 1120 LEU B O 1
ATOM 7724 N N . LEU B 1 240 ? 107.068 176.570 36.588 1.00 23.76 1121 LEU B N 1
ATOM 7725 C CA . LEU B 1 240 ? 107.585 177.897 36.927 1.00 25.31 1121 LEU B CA 1
ATOM 7726 C C . LEU B 1 240 ? 107.126 178.327 38.312 1.00 25.85 1121 LEU B C 1
ATOM 7727 O O . LEU B 1 240 ? 106.035 177.976 38.738 1.00 25.82 1121 LEU B O 1
ATOM 7743 N N . PRO B 1 241 ? 107.928 179.167 38.991 1.00 24.44 1122 PRO B N 1
ATOM 7744 C CA . PRO B 1 241 ? 107.459 179.677 40.286 1.00 24.31 1122 PRO B CA 1
ATOM 7745 C C . PRO B 1 241 ? 106.188 180.516 40.153 1.00 24.40 1122 PRO B C 1
ATOM 7746 O O . PRO B 1 241 ? 106.106 181.389 39.257 1.00 24.72 1122 PRO B O 1
ATOM 7757 N N . LEU B 1 242 ? 105.235 180.267 41.051 1.00 27.18 1123 LEU B N 1
ATOM 7758 C CA . LEU B 1 242 ? 103.958 180.968 41.102 1.00 25.92 1123 LEU B CA 1
ATOM 7759 C C . LEU B 1 242 ? 103.834 181.830 42.367 1.00 26.27 1123 LEU B C 1
ATOM 7760 O O . LEU B 1 242 ? 103.026 182.781 42.415 1.00 25.84 1123 LEU B O 1
ATOM 7776 N N . GLY B 1 243 ? 104.585 181.499 43.408 1.00 23.08 1124 GLY B N 1
ATOM 7777 C CA . GLY B 1 243 ? 104.521 182.275 44.652 1.00 23.21 1124 GLY B CA 1
ATOM 7778 C C . GLY B 1 243 ? 105.351 181.628 45.731 1.00 22.85 1124 GLY B C 1
ATOM 7779 O O . GLY B 1 243 ? 105.867 180.503 45.538 1.00 24.39 1124 GLY B O 1
ATOM 7783 N N . VAL B 1 244 ? 105.484 182.292 46.866 1.00 26.59 1125 VAL B N 1
ATOM 7784 C CA . VAL B 1 244 ? 106.187 181.770 48.029 1.00 26.33 1125 VAL B CA 1
ATOM 7785 C C . VAL B 1 244 ? 105.416 182.174 49.282 1.00 23.96 1125 VAL B C 1
ATOM 7786 O O . VAL B 1 244 ? 105.136 183.361 49.476 1.00 25.91 1125 VAL B O 1
ATOM 7799 N N . ARG B 1 245 ? 105.063 181.254 50.159 1.00 25.12 1126 ARG B N 1
ATOM 7800 C CA A ARG B 1 245 ? 104.239 181.604 51.313 0.53 24.93 1126 ARG B CA 1
ATOM 7801 C CA B ARG B 1 245 ? 104.230 181.580 51.318 0.47 25.60 1126 ARG B CA 1
ATOM 7802 C C . ARG B 1 245 ? 104.985 182.417 52.350 1.00 26.56 1126 ARG B C 1
ATOM 7803 O O . ARG B 1 245 ? 104.413 183.333 52.945 1.00 28.80 1126 ARG B O 1
ATOM 7844 N N A ARG B 1 246 ? 106.264 182.120 52.562 0.52 24.90 1127 ARG B N 1
ATOM 7845 N N B ARG B 1 246 ? 106.254 182.089 52.567 0.48 25.19 1127 ARG B N 1
ATOM 7846 C CA A ARG B 1 246 ? 107.046 182.839 53.575 0.52 26.27 1127 ARG B CA 1
ATOM 7847 C CA B ARG B 1 246 ? 107.076 182.784 53.555 0.48 26.48 1127 ARG B CA 1
ATOM 7848 C C A ARG B 1 246 ? 108.528 182.939 53.232 0.52 26.45 1127 ARG B C 1
ATOM 7849 C C B ARG B 1 246 ? 108.490 182.953 53.028 0.48 25.75 1127 ARG B C 1
ATOM 7850 O O A ARG B 1 246 ? 109.219 181.942 53.084 0.52 28.27 1127 ARG B O 1
ATOM 7851 O O B ARG B 1 246 ? 109.094 182.016 52.539 0.48 26.49 1127 ARG B O 1
ATOM 7892 N N . LEU B 1 247 ? 109.014 184.171 53.113 1.00 26.57 1128 LEU B N 1
ATOM 7893 C CA . LEU B 1 247 ? 110.414 184.449 52.808 1.00 24.53 1128 LEU B CA 1
ATOM 7894 C C . LEU B 1 247 ? 110.986 185.219 53.981 1.00 25.30 1128 LEU B C 1
ATOM 7895 O O . LEU B 1 247 ? 110.390 186.199 54.434 1.00 26.69 1128 LEU B O 1
ATOM 7912 N N . ARG B 1 248 ? 112.140 184.778 54.467 1.00 25.01 1129 ARG B N 1
ATOM 7913 C CA . ARG B 1 248 ? 112.840 185.493 55.512 1.00 25.07 1129 ARG B CA 1
ATOM 7914 C C . ARG B 1 248 ? 114.336 185.339 55.317 1.00 23.68 1129 ARG B C 1
ATOM 7915 O O . ARG B 1 248 ? 114.849 184.228 55.121 1.00 25.88 1129 ARG B O 1
ATOM 7936 N N . ALA B 1 249 ? 115.043 186.464 55.350 1.00 26.67 1130 ALA B N 1
ATOM 7937 C CA . ALA B 1 249 ? 116.499 186.456 55.315 1.00 25.62 1130 ALA B CA 1
ATOM 7938 C C . ALA B 1 249 ? 117.048 186.597 56.747 1.00 28.94 1130 ALA B C 1
ATOM 7939 O O . ALA B 1 249 ? 116.544 187.410 57.540 1.00 33.84 1130 ALA B O 1
ATOM 7946 N N . TYR B 1 250 ? 118.088 185.830 57.077 1.00 29.82 1131 TYR B N 1
ATOM 7947 C CA . TYR B 1 250 ? 118.654 185.840 58.437 1.00 30.10 1131 TYR B CA 1
ATOM 7948 C C . TYR B 1 250 ? 120.035 186.475 58.481 1.00 33.14 1131 TYR B C 1
ATOM 7949 O O . TYR B 1 250 ? 120.550 186.804 59.552 1.00 37.43 1131 TYR B O 1
ATOM 7967 N N . GLY B 1 251 ? 120.640 186.644 57.320 1.00 33.38 1132 GLY B N 1
ATOM 7968 C CA . GLY B 1 251 ? 121.937 187.272 57.228 1.00 37.22 1132 GLY B CA 1
ATOM 7969 C C . GLY B 1 251 ? 122.259 187.465 55.765 1.00 34.91 1132 GLY B C 1
ATOM 7970 O O . GLY B 1 251 ? 121.437 187.147 54.910 1.00 34.82 1132 GLY B O 1
ATOM 7974 N N . SER B 1 252 ? 123.443 187.985 55.477 1.00 35.20 1133 SER B N 1
ATOM 7975 C CA . SER B 1 252 ? 123.894 188.124 54.103 1.00 33.39 1133 SER B CA 1
ATOM 7976 C C . SER B 1 252 ? 123.849 186.797 53.392 1.00 29.98 1133 SER B C 1
ATOM 7977 O O . SER B 1 252 ? 124.200 185.764 53.963 1.00 31.49 1133 SER B O 1
ATOM 7985 N N . THR B 1 253 ? 123.426 186.823 52.141 1.00 28.17 1134 THR B N 1
ATOM 7986 C CA . THR B 1 253 ? 123.466 185.616 51.310 1.00 27.04 1134 THR B CA 1
ATOM 7987 C C . THR B 1 253 ? 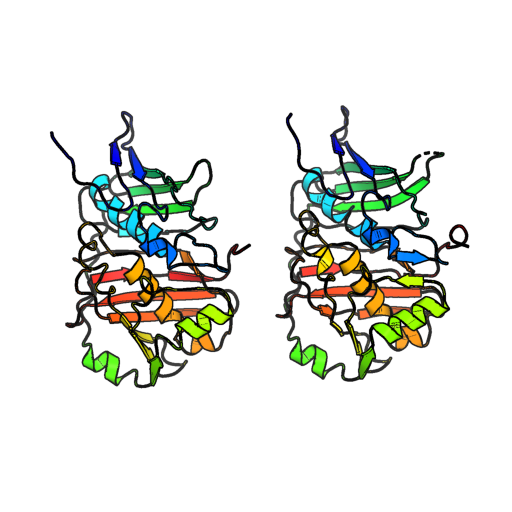124.680 185.572 50.385 1.00 28.95 1134 THR B C 1
ATOM 7988 O O . THR B 1 253 ? 124.741 184.730 49.479 1.00 29.83 1134 THR B O 1
ATOM 7999 N N . ARG B 1 254 ? 125.652 186.452 50.623 1.00 29.35 1135 ARG B N 1
ATOM 8000 C CA . ARG B 1 254 ? 126.826 186.528 49.770 1.00 32.74 1135 ARG B CA 1
ATOM 8001 C C . ARG B 1 254 ? 127.557 185.178 49.705 1.00 35.54 1135 ARG B C 1
ATOM 8002 O O . ARG B 1 254 ? 128.077 184.802 48.654 1.00 35.56 1135 ARG B O 1
ATOM 8023 N N . ASN B 1 255 ? 127.580 184.442 50.815 1.00 34.05 1136 ASN B N 1
ATOM 8024 C CA . ASN B 1 255 ? 128.339 183.186 50.883 1.00 35.37 1136 ASN B CA 1
ATOM 8025 C C . ASN B 1 255 ? 127.501 181.916 50.776 1.00 30.20 1136 ASN B C 1
ATOM 8026 O O . ASN B 1 255 ? 127.953 180.827 51.152 1.00 29.33 1136 ASN B O 1
ATOM 8037 N N . VAL B 1 256 ? 126.278 182.031 50.275 1.00 28.29 1137 VAL B N 1
ATOM 8038 C CA . VAL B 1 256 ? 125.482 180.834 50.005 1.00 26.20 1137 VAL B CA 1
ATOM 8039 C C . VAL B 1 256 ? 126.217 179.897 49.042 1.00 24.50 1137 VAL B C 1
ATOM 8040 O O . VAL B 1 256 ? 126.694 180.321 47.985 1.00 26.50 1137 VAL B O 1
ATOM 8053 N N A ARG B 1 257 ? 126.283 178.623 49.431 0.45 24.22 1138 ARG B N 1
ATOM 8054 N N B ARG B 1 257 ? 126.299 178.622 49.411 0.55 24.78 1138 ARG B N 1
ATOM 8055 C CA A ARG B 1 257 ? 126.933 177.584 48.643 0.45 25.52 1138 ARG B CA 1
ATOM 8056 C CA B ARG B 1 257 ? 126.883 177.611 48.540 0.55 27.41 1138 ARG B CA 1
ATOM 8057 C C A ARG B 1 257 ? 126.097 176.312 48.547 0.45 23.67 1138 ARG B C 1
ATOM 8058 C C B ARG B 1 257 ? 125.969 176.404 48.370 0.55 25.39 1138 ARG B C 1
ATOM 8059 O O A ARG B 1 257 ? 126.495 175.371 47.871 0.45 19.40 1138 ARG B O 1
ATOM 8060 O O B ARG B 1 257 ? 126.171 175.620 47.445 0.55 23.84 1138 ARG B O 1
ATOM 8101 N N . TYR B 1 258 ? 124.954 176.277 49.230 1.00 23.79 1139 TYR B N 1
ATOM 8102 C CA . TYR B 1 258 ? 124.075 175.109 49.197 1.00 21.16 1139 TYR B CA 1
ATOM 8103 C C . TYR B 1 258 ? 122.612 175.483 49.394 1.00 20.45 1139 TYR B C 1
ATOM 8104 O O . TYR B 1 258 ? 122.301 176.537 49.969 1.00 22.30 1139 TYR B O 1
ATOM 8123 N N . CYS B 1 259 ? 121.724 174.601 48.939 1.00 21.24 1140 CYS B N 1
ATOM 8124 C CA . CYS B 1 259 ? 120.300 174.738 49.181 1.00 19.67 1140 CYS B CA 1
ATOM 8125 C C . CYS B 1 259 ? 119.731 173.393 49.525 1.00 20.66 1140 CYS B C 1
ATOM 8126 O O . CYS B 1 259 ? 119.929 172.417 48.791 1.00 24.48 1140 CYS B O 1
ATOM 8134 N N . LEU B 1 260 ? 119.048 173.342 50.659 1.00 23.35 1141 LEU B N 1
ATOM 8135 C CA . LEU B 1 260 ? 118.365 172.142 51.102 1.00 19.71 1141 LEU B CA 1
ATOM 8136 C C . LEU B 1 260 ? 116.887 172.377 50.861 1.00 19.41 1141 LEU B C 1
ATOM 8137 O O . LEU B 1 260 ? 116.322 173.330 51.371 1.00 20.20 1141 LEU B O 1
ATOM 8153 N N . SER B 1 261 ? 116.260 171.521 50.064 1.00 20.71 1142 SER B N 1
ATOM 8154 C CA . SER B 1 261 ? 114.862 171.636 49.747 1.00 20.03 1142 SER B CA 1
ATOM 8155 C C . SER B 1 261 ? 114.116 170.429 50.251 1.00 20.12 1142 SER B C 1
ATOM 8156 O O . SER B 1 261 ? 114.663 169.334 50.280 1.00 22.51 1142 SER B O 1
ATOM 8164 N N . ARG B 1 262 ? 112.845 170.642 50.566 1.00 20.68 1143 ARG B N 1
ATOM 8165 C CA . ARG B 1 262 ? 111.948 169.611 51.064 1.00 21.88 1143 ARG B CA 1
ATOM 8166 C C . ARG B 1 262 ? 110.675 169.672 50.236 1.00 22.12 1143 ARG B C 1
ATOM 8167 O O . ARG B 1 262 ? 110.024 170.708 50.133 1.00 23.37 1143 ARG B O 1
ATOM 8188 N N . ILE B 1 263 ? 110.320 168.558 49.595 1.00 22.59 1144 ILE B N 1
ATOM 8189 C CA . ILE B 1 263 ? 109.093 168.517 48.843 1.00 25.51 1144 ILE B CA 1
ATOM 8190 C C . ILE B 1 263 ? 107.946 168.353 49.824 1.00 26.01 1144 ILE B C 1
ATOM 8191 O O . ILE B 1 263 ? 107.912 167.379 50.603 1.00 24.88 1144 ILE B O 1
ATOM 8207 N N . VAL B 1 264 ? 107.000 169.281 49.775 1.00 24.66 1145 VAL B N 1
ATOM 8208 C CA . VAL B 1 264 ? 105.822 169.268 50.638 1.00 27.45 1145 VAL B CA 1
ATOM 8209 C C . VAL B 1 264 ? 104.663 168.593 49.929 1.00 28.59 1145 VAL B C 1
ATOM 8210 O O . VAL B 1 264 ? 103.956 167.765 50.513 1.00 33.11 1145 VAL B O 1
ATOM 8223 N N A LYS B 1 265 ? 104.473 168.929 48.662 0.52 28.49 1146 LYS B N 1
ATOM 8224 N N B LYS B 1 265 ? 104.474 168.934 48.662 0.48 28.88 1146 LYS B N 1
ATOM 8225 C CA A LYS B 1 265 ? 103.447 168.285 47.856 0.52 32.66 1146 LYS B CA 1
ATOM 8226 C CA B LYS B 1 265 ? 103.441 168.311 47.845 0.48 33.16 1146 LYS B CA 1
ATOM 8227 C C A LYS B 1 265 ? 103.878 168.271 46.396 0.52 30.22 1146 LYS B C 1
ATOM 8228 C C B LYS B 1 265 ? 103.897 168.269 46.393 0.48 30.66 1146 LYS B C 1
ATOM 8229 O O A LYS B 1 265 ? 104.490 169.212 45.909 0.52 30.26 1146 LYS B O 1
ATOM 8230 O O B LYS B 1 265 ? 104.544 169.189 45.907 0.48 30.96 1146 LYS B O 1
ATOM 8267 N N . ALA B 1 266 ? 103.583 167.177 45.712 1.00 30.34 1147 ALA B N 1
ATOM 8268 C CA . ALA B 1 266 ? 103.871 167.066 44.297 1.00 28.99 1147 ALA B CA 1
ATOM 8269 C C . ALA B 1 266 ? 102.793 166.217 43.658 1.00 32.53 1147 ALA B C 1
ATOM 8270 O O . ALA B 1 266 ? 102.640 165.039 43.981 1.00 33.70 1147 ALA B O 1
ATOM 8277 N N . ASP B 1 267 ? 102.042 166.833 42.758 1.00 33.43 1148 ASP B N 1
ATOM 8278 C CA . ASP B 1 267 ? 101.050 166.111 41.985 1.00 38.62 1148 ASP B CA 1
ATOM 8279 C C . ASP B 1 267 ? 100.830 166.721 40.609 1.00 45.53 1148 ASP B C 1
ATOM 8280 O O . ASP B 1 267 ? 101.611 167.568 40.175 1.00 47.52 1148 ASP B O 1
ATOM 8289 N N . SER B 1 268 ? 99.779 166.282 39.917 1.00 50.81 1149 SER B N 1
ATOM 8290 C CA . SER B 1 268 ? 99.537 166.730 38.548 1.00 55.34 1149 SER B CA 1
ATOM 8291 C C . SER B 1 268 ? 99.353 168.237 38.452 1.00 54.10 1149 SER B C 1
ATOM 8292 O O . SER B 1 268 ? 99.555 168.816 37.385 1.00 58.33 1149 SER B O 1
ATOM 8300 N N . PHE B 1 269 ? 98.958 168.878 39.549 1.00 51.02 1150 PHE B N 1
ATOM 8301 C CA . PHE B 1 269 ? 98.697 170.324 39.512 1.00 50.92 1150 PHE B CA 1
ATOM 8302 C C . PHE B 1 269 ? 99.964 171.149 39.678 1.00 48.77 1150 PHE B C 1
ATOM 8303 O O . PHE B 1 269 ? 100.074 172.235 39.115 1.00 53.87 1150 PHE B O 1
ATOM 8320 N N . GLY B 1 270 ? 100.920 170.662 40.456 1.00 44.37 1151 GLY B N 1
ATOM 8321 C CA . GLY B 1 270 ? 102.133 171.435 40.695 1.00 40.19 1151 GLY B CA 1
ATOM 8322 C C . GLY B 1 270 ? 102.926 170.863 41.846 1.00 36.81 1151 GLY B C 1
ATOM 8323 O O . GLY B 1 270 ? 102.710 169.712 42.272 1.00 39.27 1151 GLY B O 1
ATOM 8327 N N . VAL B 1 271 ? 103.848 171.657 42.350 1.00 29.14 1152 VAL B N 1
ATOM 8328 C CA . VAL B 1 271 ? 104.772 171.240 43.374 1.00 25.35 1152 VAL B CA 1
ATOM 8329 C C . VAL B 1 271 ? 104.844 172.320 44.421 1.00 21.21 1152 VAL B C 1
ATOM 8330 O O . VAL B 1 271 ? 104.861 173.521 44.073 1.00 26.09 1152 VAL B O 1
ATOM 8343 N N . GLU B 1 272 ? 104.874 171.936 45.681 1.00 21.32 1153 GLU B N 1
ATOM 8344 C CA . GLU B 1 272 ? 105.171 172.854 46.764 1.00 20.19 1153 GLU B CA 1
ATOM 8345 C C . GLU B 1 272 ? 106.400 172.364 47.496 1.00 23.00 1153 GLU B C 1
ATOM 8346 O O . GLU B 1 272 ? 106.523 171.152 47.772 1.00 23.47 1153 GLU B O 1
ATOM 8358 N N . ALA B 1 273 ? 107.312 173.277 47.821 1.00 22.17 1154 ALA B N 1
ATOM 8359 C CA . ALA B 1 273 ? 108.558 172.932 48.490 1.00 21.84 1154 ALA B CA 1
ATOM 8360 C C . ALA B 1 273 ? 108.967 174.008 49.479 1.00 21.76 1154 ALA B C 1
ATOM 8361 O O . ALA B 1 273 ? 108.626 175.189 49.312 1.00 22.28 1154 ALA B O 1
ATOM 8368 N N . ASP B 1 274 ? 109.724 173.597 50.475 1.00 20.91 1155 ASP B N 1
ATOM 8369 C CA . ASP B 1 274 ? 110.373 174.504 51.435 1.00 19.64 1155 ASP B CA 1
ATOM 8370 C C . ASP B 1 274 ? 111.884 174.471 51.204 1.00 19.97 1155 ASP B C 1
ATOM 8371 O O . ASP B 1 274 ? 112.472 173.398 51.019 1.00 23.11 1155 ASP B O 1
ATOM 8380 N N . LEU B 1 275 ? 112.521 175.638 51.211 1.00 20.55 1156 LEU B N 1
ATOM 8381 C CA . LEU B 1 275 ? 113.932 175.757 50.887 1.00 19.00 1156 LEU B CA 1
ATOM 8382 C C . LEU B 1 275 ? 114.696 176.486 51.954 1.00 20.88 1156 LEU B C 1
ATOM 8383 O O . LEU B 1 275 ? 114.179 177.471 52.507 1.00 22.77 1156 LEU B O 1
ATOM 8399 N N . GLU B 1 276 ? 115.932 176.046 52.203 1.00 21.72 1157 GLU B N 1
ATOM 8400 C CA . GLU B 1 276 ? 116.858 176.768 53.071 1.00 21.56 1157 GLU B CA 1
ATOM 8401 C C . GLU B 1 276 ? 118.164 176.967 52.318 1.00 21.83 1157 GLU B C 1
ATOM 8402 O O . GLU B 1 276 ? 118.757 175.998 51.845 1.00 23.11 1157 GLU B O 1
ATOM 8414 N N . LEU B 1 277 ? 118.568 178.230 52.160 1.00 21.13 1158 LEU B N 1
ATOM 8415 C CA . LEU B 1 277 ? 119.845 178.577 51.545 1.00 20.20 1158 LEU B CA 1
ATOM 8416 C C . LEU B 1 277 ? 120.924 178.577 52.608 1.00 20.83 1158 LEU B C 1
ATOM 8417 O O . LEU B 1 277 ? 120.779 179.270 53.632 1.00 23.59 1158 LEU B O 1
ATOM 8433 N N . LEU B 1 278 ? 122.008 177.827 52.365 1.00 23.67 1159 LEU B N 1
ATOM 8434 C CA . LEU B 1 278 ? 123.025 177.568 53.370 1.00 23.30 1159 LEU B CA 1
ATOM 8435 C C . LEU B 1 278 ? 124.401 178.055 52.916 1.00 24.72 1159 LEU B C 1
ATOM 8436 O O . LEU B 1 278 ? 124.701 178.002 51.726 1.00 25.20 1159 LEU B O 1
ATOM 8452 N N . ASP B 1 279 ? 125.247 178.499 53.843 1.00 29.07 1160 ASP B N 1
ATOM 8453 C CA . ASP B 1 279 ? 126.658 178.690 53.502 1.00 29.21 1160 ASP B CA 1
ATOM 8454 C C . ASP B 1 279 ? 127.406 177.364 53.645 1.00 31.06 1160 ASP B C 1
ATOM 8455 O O . ASP B 1 279 ? 126.785 176.335 53.920 1.00 28.25 1160 ASP B O 1
ATOM 8464 N N . ALA B 1 280 ? 128.725 177.387 53.449 1.00 30.53 1161 ALA B N 1
ATOM 8465 C CA . ALA B 1 280 ? 129.530 176.157 53.505 1.00 33.46 1161 ALA B CA 1
ATOM 8466 C C . ALA B 1 280 ? 129.562 175.541 54.905 1.00 36.08 1161 ALA B C 1
ATOM 8467 O O . ALA B 1 280 ? 129.895 174.353 55.066 1.00 39.26 1161 ALA B O 1
ATOM 8474 N N . ASP B 1 281 ? 129.242 176.341 55.920 1.00 34.76 1162 ASP B N 1
ATOM 8475 C CA . ASP B 1 281 ? 129.169 175.828 57.291 1.00 36.56 1162 ASP B CA 1
ATOM 8476 C C . ASP B 1 281 ? 127.796 175.260 57.609 1.00 33.82 1162 ASP B C 1
ATOM 8477 O O . ASP B 1 281 ? 127.577 174.735 58.710 1.00 34.87 1162 ASP B O 1
ATOM 8486 N N . GLY B 1 282 ? 126.880 175.357 56.654 1.00 30.49 1163 GLY B N 1
ATOM 8487 C CA . GLY B 1 282 ? 125.535 174.853 56.846 1.00 27.79 1163 GLY B CA 1
ATOM 8488 C C . GLY B 1 282 ? 124.606 175.774 57.611 1.00 27.33 1163 GLY B C 1
ATOM 8489 O O . GLY B 1 282 ? 123.488 175.389 57.965 1.00 27.92 1163 GLY B O 1
ATOM 8493 N N . THR B 1 283 ? 125.053 177.003 57.845 1.00 26.95 1164 THR B N 1
ATOM 8494 C CA . THR B 1 283 ? 124.228 178.019 58.481 1.00 28.34 1164 THR B CA 1
ATOM 8495 C C . THR B 1 283 ? 123.102 178.449 57.556 1.00 28.73 1164 THR B C 1
ATOM 8496 O O . THR B 1 283 ? 123.322 178.654 56.369 1.00 29.31 1164 THR B O 1
ATOM 8507 N N . VAL B 1 284 ? 121.896 178.566 58.099 1.00 27.55 1165 VAL B N 1
ATOM 8508 C CA . VAL B 1 284 ? 120.738 178.970 57.298 1.00 25.98 1165 VAL B CA 1
ATOM 8509 C C . VAL B 1 284 ? 120.729 180.474 57.155 1.00 25.18 1165 VAL B C 1
ATOM 8510 O O . VAL B 1 284 ? 120.640 181.191 58.156 1.00 27.84 1165 VAL B O 1
ATOM 8523 N N . LEU B 1 285 ? 120.824 180.941 55.912 1.00 25.74 1166 LEU B N 1
ATOM 8524 C CA . LEU B 1 285 ? 120.884 182.372 55.618 1.00 27.88 1166 LEU B CA 1
ATOM 8525 C C . LEU B 1 285 ? 119.572 182.921 55.079 1.00 25.22 1166 LEU B C 1
ATOM 8526 O O . LEU B 1 285 ? 119.295 184.133 55.194 1.00 27.74 1166 LEU B O 1
ATOM 8542 N N . LEU B 1 286 ? 118.757 182.074 54.478 1.00 23.81 1167 LEU B N 1
ATOM 8543 C CA . LEU B 1 286 ? 117.476 182.496 53.958 1.00 23.04 1167 LEU B CA 1
ATOM 8544 C C . LEU B 1 286 ? 116.559 181.289 53.906 1.00 22.20 1167 LEU B C 1
ATOM 8545 O O . LEU B 1 286 ? 116.987 180.178 53.560 1.00 23.06 1167 LEU B O 1
ATOM 8561 N N . SER B 1 287 ? 115.303 181.524 54.253 1.00 23.14 1168 SER B N 1
ATOM 8562 C CA . SER B 1 287 ? 114.241 180.525 54.190 1.00 24.90 1168 SER B CA 1
ATOM 8563 C C . SER B 1 287 ? 113.174 180.920 53.177 1.00 25.49 1168 SER B C 1
ATOM 8564 O O . SER B 1 287 ? 112.739 182.059 53.172 1.00 24.81 1168 SER B O 1
ATOM 8572 N N . ALA B 1 288 ? 112.762 179.979 52.325 1.00 24.47 1169 ALA B N 1
ATOM 8573 C CA . ALA B 1 288 ? 111.665 180.195 51.400 1.00 26.17 1169 ALA B CA 1
ATOM 8574 C C . ALA B 1 288 ? 110.723 179.032 51.580 1.00 26.39 1169 ALA B C 1
ATOM 8575 O O . ALA B 1 288 ? 110.949 177.942 51.026 1.00 29.89 1169 ALA B O 1
ATOM 8582 N N A MET B 1 289 ? 109.659 179.255 52.337 0.46 23.49 1170 MET B N 1
ATOM 8583 N N B MET B 1 289 ? 109.700 179.229 52.397 0.54 26.02 1170 MET B N 1
ATOM 8584 C CA A MET B 1 289 ? 108.720 178.201 52.704 0.46 20.53 1170 MET B CA 1
ATOM 8585 C CA B MET B 1 289 ? 108.737 178.176 52.691 0.54 26.24 1170 MET B CA 1
ATOM 8586 C C A MET B 1 289 ? 107.452 178.267 51.862 0.46 23.56 1170 MET B C 1
ATOM 8587 C C B MET B 1 289 ? 107.546 178.274 51.752 0.54 26.29 1170 MET B C 1
ATOM 8588 O O A MET B 1 289 ? 106.863 179.337 51.673 0.46 24.48 1170 MET B O 1
ATOM 8589 O O B MET B 1 289 ? 107.095 179.376 51.401 0.54 24.95 1170 MET B O 1
ATOM 8616 N N . GLY B 1 290 ? 107.036 177.130 51.315 1.00 24.34 1171 GLY B N 1
ATOM 8617 C CA . GLY B 1 290 ? 105.876 177.122 50.465 1.00 24.83 1171 GLY B CA 1
ATOM 8618 C C . GLY B 1 290 ? 106.118 177.775 49.128 1.00 22.76 1171 GLY B C 1
ATOM 8619 O O . GLY B 1 290 ? 105.243 178.506 48.634 1.00 22.18 1171 GLY B O 1
ATOM 8624 N N . LEU B 1 291 ? 107.290 177.523 48.541 1.00 21.10 1172 LEU B N 1
ATOM 8625 C CA . LEU B 1 291 ? 107.489 177.777 47.127 1.00 20.61 1172 LEU B CA 1
ATOM 8626 C C . LEU B 1 291 ? 106.471 176.969 46.367 1.00 21.19 1172 LEU B C 1
ATOM 8627 O O . LEU B 1 291 ? 106.382 175.760 46.590 1.00 22.58 1172 LEU B O 1
ATOM 8643 N N . GLN B 1 292 ? 105.730 177.593 45.483 1.00 21.79 1173 GLN B N 1
ATOM 8644 C CA . GLN B 1 292 ? 104.772 176.931 44.607 1.00 23.05 1173 GLN B CA 1
ATOM 8645 C C . GLN B 1 292 ? 105.231 176.971 43.159 1.00 22.60 1173 GLN B C 1
ATOM 8646 O O . GLN B 1 292 ? 105.493 178.052 42.612 1.00 25.72 1173 GLN B O 1
ATOM 8660 N N . LEU B 1 293 ? 105.360 175.795 42.544 1.00 21.12 1174 LEU B N 1
ATOM 8661 C CA . LEU B 1 293 ? 105.722 175.682 41.136 1.00 22.48 1174 LEU B CA 1
ATOM 8662 C C . LEU B 1 293 ? 104.545 175.109 40.356 1.00 26.49 1174 LEU B C 1
ATOM 8663 O O . LEU B 1 293 ? 103.914 174.162 40.791 1.00 28.16 1174 LEU B O 1
ATOM 8679 N N . GLY B 1 294 ? 104.270 175.648 39.184 1.00 25.97 1175 GLY B N 1
ATOM 8680 C CA . GLY B 1 294 ? 103.224 175.099 38.350 1.00 31.40 1175 GLY B CA 1
ATOM 8681 C C . GLY B 1 294 ? 103.247 175.687 36.959 1.00 31.48 1175 GLY B C 1
ATOM 8682 O O . GLY B 1 294 ? 104.229 176.339 36.558 1.00 27.70 1175 GLY B O 1
ATOM 8686 N N A THR B 1 295 ? 102.174 175.399 36.229 0.64 37.63 1176 THR B N 1
ATOM 8687 N N B THR B 1 295 ? 102.170 175.503 36.206 0.32 35.85 1176 THR B N 1
ATOM 8688 C CA A THR B 1 295 ? 101.859 176.061 34.971 0.64 41.45 1176 THR B CA 1
ATOM 8689 C CA B THR B 1 295 ? 102.075 176.097 34.871 0.32 38.26 1176 THR B CA 1
ATOM 8690 C C A THR B 1 295 ? 101.155 177.374 35.283 0.64 44.70 1176 THR B C 1
ATOM 8691 C C B THR B 1 295 ? 102.004 177.636 34.941 0.32 42.73 1176 THR B C 1
ATOM 8692 O O A THR B 1 295 ? 100.699 177.604 36.399 0.64 47.71 1176 THR B O 1
ATOM 8693 O O B THR B 1 295 ? 102.846 178.284 35.557 0.32 44.22 1176 THR B O 1
ATOM 8700 N N . GLY B 1 296 ? 101.011 178.214 34.273 0.64 48.23 1177 GLY B N 1
ATOM 8701 C CA . GLY B 1 296 ? 100.612 179.590 34.497 0.64 51.76 1177 GLY B CA 1
ATOM 8702 C C . GLY B 1 296 ? 100.014 180.206 33.255 0.64 55.41 1177 GLY B C 1
ATOM 8703 O O . GLY B 1 296 ? 98.881 179.899 32.871 0.64 58.92 1177 GLY B O 1
ATOM 8704 N N . ASN B 1 297 ? 100.790 181.075 32.619 0.64 55.20 1178 ASN B N 1
ATOM 8705 C CA . ASN B 1 297 ? 100.406 181.656 31.339 0.64 57.25 1178 ASN B CA 1
ATOM 8706 C C . ASN B 1 297 ? 101.625 181.957 30.480 0.64 55.46 1178 ASN B C 1
ATOM 8707 O O . ASN B 1 297 ? 101.973 183.112 30.250 0.64 57.36 1178 ASN B O 1
ATOM 8712 N N . SER B 1 298 ? 102.275 180.902 30.012 0.64 53.15 1179 SER B N 1
ATOM 8713 C CA . SER B 1 298 ? 103.493 181.044 29.229 0.64 52.27 1179 SER B CA 1
ATOM 8714 C C . SER B 1 298 ? 103.191 181.514 27.808 0.64 52.36 1179 SER B C 1
ATOM 8715 O O . SER B 1 298 ? 104.102 181.680 26.996 0.64 50.56 1179 SER B O 1
ATOM 8718 N N . ASP B 1 299 ? 101.912 181.740 27.516 0.64 53.22 1180 ASP B N 1
ATOM 8719 C CA . ASP B 1 299 ? 101.498 182.129 26.171 0.64 54.24 1180 ASP B CA 1
ATOM 8720 C C . ASP B 1 299 ? 101.837 183.589 25.875 0.64 54.69 1180 ASP B C 1
ATOM 8721 O O . ASP B 1 299 ? 101.966 183.983 24.714 0.64 53.98 1180 ASP B O 1
#

CATH classification: 3.10.129.110

Organism: Mycolicibacterium smegmatis (strain ATCC 700084 / mc(2)155) (NCBI:txid246196)

Secondary structure (DSSP, 8-state):
------BTTTBEEEE-SSSS-EEEEEEE--TTT-GGGGGEEETTEEB--HHHHHHHHHHHHHHHH-SS-EEEEEE--S--B--SS-EEEEEEEEEETTEEEEEEEE---EEEEEEEEES---PPPPPP--HHHHHHT--EEEEHHHHHHHHHHTTEEE-GGG--EEEEEE--TTS-EEEEEE---GGGGGGGTT-SS-HHHHHHHHHHHTTSHHHHHHS-S--EEEEEEEEEE-S--TTEEEEEEEEEEEETTEEEEEEEEEETT--EEEEEEEEEEE----TTT-/------BTTTBEEEE-SSSS-EEEEEEE-STTT-GGGGGEEETTEEB--HHHHHHHHHHHHHHHHSSS-EEEEEEE-S--B--SS-EEEEEEEEEETTEEEEEEEE--EEEEEEEEES---PPPPPP--HHHHHHH--EEEEHHHHHHHHHHTTEEE-GGG--EEEEEE--TTS-EEEEEE---GGGTTT-TT-SS-HHHHHHHHHHHTTSHHHHHH--S--EEEEEEEEEE-S--TT--EEEEEEEEEETTEEEEEEEEE-TT--EEEEEEEEEEE-----